Protein AF-A0A914ZFM8-F1 (afdb_monomer)

Sequence (517 aa):
MEPSPMSTLCELSRESGKAWLEAVKGHCVDVELREDLNEWDIFIRVATVVCSKCESVWRSFKPRIFSKFTPKRFREMPISSLIEMLTLFLTFAYSTDTREVCEKTSMLIMSIFESSGKDRQEVLLRAIHCEILMHAERGLDDASIIKSLISLTDKLNEADSSDIYAESYLFAAQKGLELSSLHRFLPRMSSADITRILEASTHFTTVSACLWKVAVERLLMSDASHSIVFLTTQLRYRCVDNPMLASQRMALITSVLLSEKAPWTNTAFEFLIEFFQSLDGEIRFPIESILPLWFALVLTHIENDGLTDVSQFICTGFRSFAQDKGFPSKEFSSDISSTDAAVRWIFESVSEIARRNEMWAREAMLRWLEPVACVLQKVLPKSTMEVCTQSCRIASYIFRFASRLIYRSAGECNFNQSLFVRLCKLYIQNTLIVRNFEATFLDESVPNYFCGLLMLPIASSSYLQRIAVDIIEKFSLDYSLKQKMKRLLGDHPRFIPILYAACKADSNAFKFLTAIA

Organism: Parascaris univalens (NCBI:txid6257)

Secondary structure (DSSP, 8-state):
-PPPPPPHHHHHTTT-HHHHHHHHHHHHH--S--TT--HHHHHHHHHHHHHHH-HHHHHHHHHHHHHT--HHHHHHS-HHHHHHHHHHHHHHHHHT-HHHHHHHHHHHHHHHSTTS-HHHHHHHHHHHHHHHHHHHHTT---HHHHHHHHHHHTTS-TTT-HHHHHHHHHHHHTTT---TTHHHHGGGS-HHHHHHHHHHHTT-SS--HHHHHHHHHHTTSS--HHHHHHHHHHHHHHHHH-HHHHHHHHHHHHHHHTSTT---SHHHHHHHHHHHHHS-TT----GGGTHHHHHHHHTTS---HHHHHHHHHHHHHHHHHHHHTT-------TTS--HHHHHHHHHHHHHHHHTT-HHHHHHHHHHHHHHHHHHHHHHGGGS-HHHHHHHHHHHHHIIIIIHHHH---TTTS-GGGSHHHHHIIIIIIIIITTS---HHHHHHHHHHHHHHHHTS-GGG-HHHHHHHHHHHHHHTTSHHHHHHHHHHHHT-GGGHHHHHHHSPTT-HHHHHHHTT-

Radius of gyration: 34.63 Å; Cα contacts (8 Å, |Δi|>4): 582; chains: 1; bounding box: 72×45×101 Å

Foldseek 3Di:
DDDDPQDPLLVQLLPFLVSLLVVLVCLQPDPDDDPPDDPLSVVLNVVLVVCLVDVVCVVVVVVVLLVVDALVCLQVDDPSVNSSSLSSLLSCLQRPNVPVSLVSLLVSLLSNLLVHDDSSVLSSLSSLSNSLVSCVVVVHDCVVSLVSLLVSLVSDDLPPCLVSNLSSQLSCLLVLHGRPCNLSNVVPHDPVSLLSNLVSNLPRLDDDPSNLVVLLLCLQPPPNLSSLSSLLSNLQSCLVVPLVVSLVSLLSSLCSCLDPSHPDDPSLLSSLLSNVVNDDPVRQHQLLSVLLSLLLHQLQDFDDPSNLSSLVVSLVNVQVVCVVVVHDADDDPCVPRTSLSSLLRSLQSLLRVCVVPVPVSLVSCCVRCVSSLVSCVVRVVVDDPSSLLSNLQSVLSCLQRVLVSQDDDVVGDVRCSGSNNSSCCRRQVVRVQPDDDDPVSCLRRLLSNLNSLLVDPLLPDLVSLVSNLSSCLRPCVPPSVVVSNLVSCVVVVVCLVVSCVSDDPPGSSVVSSVVND

Structure (mmCIF, N/CA/C/O backbone):
data_AF-A0A914ZFM8-F1
#
_entry.id   AF-A0A914ZFM8-F1
#
loop_
_atom_site.group_PDB
_atom_site.id
_atom_site.type_symbol
_atom_site.label_atom_id
_atom_site.label_alt_id
_atom_site.label_comp_id
_atom_site.label_asym_id
_atom_site.label_entity_id
_atom_site.label_seq_id
_atom_site.pdbx_PDB_ins_code
_atom_site.Cartn_x
_atom_site.Cartn_y
_atom_site.Cartn_z
_atom_site.occupancy
_atom_site.B_iso_or_equiv
_atom_site.auth_seq_id
_atom_site.auth_comp_id
_atom_site.auth_asym_id
_atom_site.auth_atom_id
_atom_site.pdbx_PDB_model_num
ATOM 1 N N . MET A 1 1 ? -10.324 23.895 54.116 1.00 32.75 1 MET A N 1
ATOM 2 C CA . MET A 1 1 ? -10.674 22.573 53.566 1.00 32.75 1 MET A CA 1
ATOM 3 C C . MET A 1 1 ? -9.635 22.266 52.516 1.00 32.75 1 MET A C 1
ATOM 5 O O . MET A 1 1 ? -9.701 22.822 51.428 1.00 32.75 1 MET A O 1
ATOM 9 N N . GLU A 1 2 ? -8.614 21.513 52.903 1.00 21.80 2 GLU A N 1
ATOM 10 C CA . GLU A 1 2 ? -7.645 20.969 51.954 1.00 21.80 2 GLU A CA 1
ATOM 11 C C . GLU A 1 2 ? -8.342 19.899 51.100 1.00 21.80 2 GLU A C 1
ATOM 13 O O . GLU A 1 2 ? -9.239 19.214 51.605 1.00 21.80 2 GLU A O 1
ATOM 18 N N . PRO A 1 3 ? -8.005 19.776 49.808 1.00 27.55 3 PRO A N 1
ATOM 19 C CA . PRO A 1 3 ? -8.541 18.711 48.978 1.00 27.55 3 PRO A CA 1
ATOM 20 C C . PRO A 1 3 ? -8.040 17.367 49.516 1.00 27.55 3 PRO A C 1
ATOM 22 O O . PRO A 1 3 ? -6.838 17.153 49.643 1.00 27.55 3 PRO A O 1
ATOM 25 N N . SER A 1 4 ? -8.977 16.473 49.844 1.00 35.25 4 SER A N 1
ATOM 26 C CA . SER A 1 4 ? -8.685 15.063 50.111 1.00 35.25 4 SER A CA 1
ATOM 27 C C . SER A 1 4 ? -7.824 14.504 48.972 1.00 35.25 4 SER A C 1
ATOM 29 O O . SER A 1 4 ? -8.164 14.765 47.811 1.00 35.25 4 SER A O 1
ATOM 31 N N . PRO A 1 5 ? -6.752 13.738 49.256 1.00 38.66 5 PRO A N 1
ATOM 32 C CA . PRO A 1 5 ? -6.030 13.032 48.207 1.00 38.66 5 PRO A CA 1
ATOM 33 C C . PRO A 1 5 ? -7.032 12.183 47.420 1.00 38.66 5 PRO A C 1
ATOM 35 O O . PRO A 1 5 ? -7.970 11.617 47.994 1.00 38.66 5 PRO A O 1
ATOM 38 N N . MET A 1 6 ? -6.893 12.173 46.094 1.00 48.00 6 MET A N 1
ATOM 39 C CA . MET A 1 6 ? -7.718 11.318 45.251 1.00 48.00 6 MET A CA 1
ATOM 40 C C . MET A 1 6 ? -7.515 9.863 45.679 1.00 48.00 6 MET A C 1
ATOM 42 O O . MET A 1 6 ? -6.384 9.425 45.865 1.00 48.00 6 MET A O 1
ATOM 46 N N . SER A 1 7 ? -8.607 9.120 45.867 1.00 59.47 7 SER A N 1
ATOM 47 C CA . SER A 1 7 ? -8.515 7.694 46.174 1.00 59.47 7 SER A CA 1
ATOM 48 C C . SER A 1 7 ? -7.917 6.945 44.979 1.00 59.47 7 SER A C 1
ATOM 50 O O . SER A 1 7 ? -8.234 7.253 43.829 1.00 59.47 7 SER A O 1
ATOM 52 N N . THR A 1 8 ? -7.093 5.928 45.236 1.00 62.62 8 THR A N 1
ATOM 53 C CA . THR A 1 8 ? -6.471 5.070 44.208 1.00 62.62 8 THR A CA 1
ATOM 54 C C . THR A 1 8 ? -7.510 4.466 43.252 1.00 62.62 8 THR A C 1
ATOM 56 O O . THR A 1 8 ? -7.271 4.333 42.055 1.00 62.62 8 THR A O 1
ATOM 59 N N . LEU A 1 9 ? -8.722 4.186 43.749 1.00 59.97 9 LEU A N 1
ATOM 60 C CA . LEU A 1 9 ? -9.871 3.756 42.946 1.00 59.97 9 LEU A CA 1
ATOM 61 C C . LEU A 1 9 ? -10.280 4.795 41.885 1.00 59.97 9 LEU A C 1
ATOM 63 O O . LEU A 1 9 ? -10.617 4.447 40.753 1.00 59.97 9 LEU A O 1
ATOM 67 N N . CYS A 1 10 ? -10.252 6.078 42.242 1.00 60.84 10 CYS A N 1
ATOM 68 C CA . CYS A 1 10 ? -10.604 7.191 41.366 1.00 60.84 10 CYS A CA 1
ATOM 69 C C . CYS A 1 10 ? -9.530 7.435 40.288 1.00 60.84 10 CYS A C 1
ATOM 71 O O . CYS A 1 10 ? -9.850 7.929 39.210 1.00 60.84 10 CYS A O 1
ATOM 73 N N . GLU A 1 11 ? -8.280 7.037 40.536 1.00 65.12 11 GLU A N 1
ATOM 74 C CA . GLU A 1 11 ? -7.205 7.038 39.535 1.00 65.12 11 GLU A CA 1
ATOM 75 C C . GLU A 1 11 ? -7.332 5.849 38.569 1.00 65.12 11 GLU A C 1
ATOM 77 O O . GLU A 1 11 ? -7.394 6.051 37.358 1.00 65.12 11 GLU A O 1
ATOM 82 N N . LEU A 1 12 ? -7.492 4.625 39.088 1.00 60.56 12 LEU A N 1
ATOM 83 C CA . LEU A 1 12 ? -7.590 3.397 38.281 1.00 60.56 12 LEU A CA 1
ATOM 84 C C . LEU A 1 12 ? -8.829 3.372 37.371 1.00 60.56 12 LEU A C 1
ATOM 86 O O . LEU A 1 12 ? -8.755 3.010 36.197 1.00 60.56 12 LEU A O 1
ATOM 90 N N . SER A 1 13 ? -9.983 3.805 37.884 1.00 59.22 13 SER A N 1
ATOM 91 C CA . SER A 1 13 ? -11.228 3.922 37.101 1.00 59.22 13 SER A CA 1
ATOM 92 C C . SER A 1 13 ? -11.153 4.982 35.995 1.00 59.22 13 SER A C 1
ATOM 94 O O . SER A 1 13 ? -11.884 4.912 35.003 1.00 59.22 13 SER A O 1
ATOM 96 N N . ARG A 1 14 ? -10.250 5.959 36.145 1.00 71.62 14 ARG A N 1
ATOM 97 C CA . ARG A 1 14 ? -9.941 6.980 35.140 1.00 71.62 14 ARG A CA 1
ATOM 98 C C . ARG A 1 14 ? -8.796 6.584 34.206 1.00 71.62 14 ARG A C 1
ATOM 100 O O . ARG A 1 14 ? -8.454 7.374 33.327 1.00 71.62 14 ARG A O 1
ATOM 107 N N . GLU A 1 15 ? -8.222 5.397 34.351 1.00 78.31 15 GLU A N 1
ATOM 108 C CA . GLU A 1 15 ? -7.156 4.921 33.472 1.00 78.31 15 GLU A CA 1
ATOM 109 C C . GLU A 1 15 ? -7.733 4.141 32.283 1.00 78.31 15 GLU A C 1
ATOM 111 O O . GLU A 1 15 ? -7.519 4.515 31.131 1.00 78.31 15 GLU A O 1
ATOM 116 N N . SER A 1 16 ? -8.520 3.092 32.545 1.00 87.31 16 SER A N 1
ATOM 117 C CA . SER A 1 16 ? -9.190 2.291 31.508 1.00 87.31 16 SER A CA 1
ATOM 118 C C . SER A 1 16 ? -10.312 1.427 32.087 1.00 87.31 16 SER A C 1
ATOM 120 O O . SER A 1 16 ? -10.332 1.135 33.285 1.00 87.31 16 SER A O 1
ATOM 122 N N . GLY A 1 17 ? -11.212 0.930 31.229 1.00 88.44 17 GLY A N 1
ATOM 123 C CA . GLY A 1 17 ? -12.212 -0.066 31.648 1.00 88.44 17 GLY A CA 1
ATOM 124 C C . GLY A 1 17 ? -11.595 -1.340 32.250 1.00 88.44 17 GLY A C 1
ATOM 125 O O . GLY A 1 17 ? -12.149 -1.922 33.182 1.00 88.44 17 GLY A O 1
ATOM 126 N N . LYS A 1 18 ? -10.408 -1.742 31.772 1.00 89.81 18 LYS A N 1
ATOM 127 C CA . LYS A 1 18 ? -9.670 -2.909 32.278 1.00 89.81 18 LYS A CA 1
ATOM 128 C C . LYS A 1 18 ? -9.107 -2.679 33.681 1.00 89.81 18 LYS A C 1
ATOM 130 O O . LYS A 1 18 ? -9.270 -3.538 34.540 1.00 89.81 18 LYS A O 1
ATOM 135 N N . ALA A 1 19 ? -8.479 -1.528 33.923 1.00 89.56 19 ALA A N 1
ATOM 136 C CA . ALA A 1 19 ? -7.979 -1.168 35.251 1.00 89.56 19 ALA A CA 1
ATOM 137 C C . ALA A 1 19 ? -9.124 -1.102 36.276 1.00 89.56 19 ALA A C 1
ATOM 139 O O . ALA A 1 19 ? -8.988 -1.581 37.403 1.00 89.56 19 ALA A O 1
ATOM 140 N N . TRP A 1 20 ? -10.291 -0.599 35.857 1.00 93.12 20 TRP A N 1
ATOM 141 C CA . TRP A 1 20 ? -11.480 -0.593 36.703 1.00 93.12 20 TRP A CA 1
ATOM 142 C C . TRP A 1 20 ? -11.978 -2.009 37.023 1.00 93.12 20 TRP A C 1
ATOM 144 O O . TRP A 1 20 ? -12.317 -2.288 38.173 1.00 93.12 20 TRP A O 1
ATOM 154 N N . LEU A 1 21 ? -11.981 -2.928 36.053 1.00 92.50 21 LEU A N 1
ATOM 155 C CA . LEU A 1 21 ? -12.353 -4.321 36.311 1.00 92.50 21 LEU A CA 1
ATOM 156 C C . LEU A 1 21 ? -11.428 -4.983 37.343 1.00 92.50 21 LEU A C 1
ATOM 158 O O . LEU A 1 21 ? -11.913 -5.661 38.247 1.00 92.50 21 LEU A O 1
ATOM 162 N N . GLU A 1 22 ? -10.116 -4.763 37.261 1.00 89.88 22 GLU A N 1
ATOM 163 C CA . GLU A 1 22 ? -9.174 -5.298 38.253 1.00 89.88 22 GLU A CA 1
ATOM 164 C C . GLU A 1 22 ? -9.425 -4.728 39.657 1.00 89.88 22 GLU A C 1
ATOM 166 O O . GLU A 1 22 ? -9.416 -5.476 40.637 1.00 89.88 22 GLU A O 1
ATOM 171 N N . ALA A 1 23 ? -9.760 -3.438 39.767 1.00 87.50 23 ALA A N 1
ATOM 172 C CA . ALA A 1 23 ? -10.180 -2.853 41.040 1.00 87.50 23 ALA A CA 1
ATOM 173 C C . ALA A 1 23 ? -11.461 -3.521 41.580 1.00 87.50 23 ALA A C 1
ATOM 175 O O . ALA A 1 23 ? -11.517 -3.917 42.746 1.00 87.50 23 ALA A O 1
ATOM 176 N N . VAL A 1 24 ? -12.468 -3.733 40.721 1.00 90.69 24 VAL A N 1
ATOM 177 C CA . VAL A 1 24 ? -13.718 -4.433 41.074 1.00 90.69 24 VAL A CA 1
ATOM 178 C C . VAL A 1 24 ? -13.445 -5.857 41.572 1.00 90.69 24 VAL A C 1
ATOM 180 O O . VAL A 1 24 ? -14.007 -6.276 42.588 1.00 90.69 24 VAL A O 1
ATOM 183 N N . LYS A 1 25 ? -12.547 -6.596 40.909 1.00 89.25 25 LYS A N 1
ATOM 184 C CA . LYS A 1 25 ? -12.112 -7.927 41.357 1.00 89.25 25 LYS A CA 1
ATOM 185 C C . LYS A 1 25 ? -11.440 -7.871 42.723 1.00 89.25 25 LYS A C 1
ATOM 187 O O . LYS A 1 25 ? -11.757 -8.697 43.579 1.00 89.25 25 LYS A O 1
ATOM 192 N N . GLY A 1 26 ? -10.582 -6.879 42.957 1.00 84.19 26 GLY A N 1
ATOM 193 C CA . GLY A 1 26 ? -9.939 -6.651 44.252 1.00 84.19 26 GLY A CA 1
ATOM 194 C C . GLY A 1 26 ? -10.944 -6.515 45.401 1.00 84.19 26 GLY A C 1
ATOM 195 O O . GLY A 1 26 ? -10.732 -7.078 46.472 1.00 84.19 26 GLY A O 1
ATOM 196 N N . HIS A 1 27 ? -12.089 -5.862 45.177 1.00 84.62 27 HIS A N 1
ATOM 197 C CA . HIS A 1 27 ? -13.159 -5.777 46.184 1.00 84.62 27 HIS A CA 1
ATOM 198 C C . HIS A 1 27 ? -13.929 -7.091 46.402 1.00 84.62 27 HIS A C 1
ATOM 200 O O . HIS A 1 27 ? -14.583 -7.244 47.434 1.00 84.62 27 HIS A O 1
ATOM 206 N N . CYS A 1 28 ? -13.874 -8.031 45.456 1.00 83.31 28 CYS A N 1
ATOM 207 C CA . CYS A 1 28 ? -14.589 -9.307 45.535 1.00 83.31 28 CYS A CA 1
ATOM 208 C C . CYS A 1 28 ? -13.737 -10.459 46.091 1.00 83.31 28 CYS A C 1
ATOM 210 O O . CYS A 1 28 ? -14.304 -11.401 46.643 1.00 83.31 28 CYS A O 1
ATOM 212 N N . VAL A 1 29 ? -12.411 -10.421 45.904 1.00 72.06 29 VAL A N 1
ATOM 213 C CA . VAL A 1 29 ? -11.511 -11.569 46.137 1.00 72.06 29 VAL A CA 1
ATOM 214 C C . VAL A 1 29 ? -10.607 -11.396 47.367 1.00 72.06 29 VAL A C 1
ATOM 216 O O . VAL A 1 29 ? -10.358 -12.382 48.059 1.00 72.06 29 VAL A O 1
ATOM 219 N N . ASP A 1 30 ? -10.149 -10.178 47.688 1.00 62.31 30 ASP A N 1
ATOM 220 C CA . ASP A 1 30 ? -9.241 -9.957 48.827 1.00 62.31 30 ASP A CA 1
ATOM 221 C C . ASP A 1 30 ? -9.989 -10.074 50.169 1.00 62.31 30 ASP A C 1
ATOM 223 O O . ASP A 1 30 ? -10.799 -9.218 50.540 1.00 62.31 30 ASP A O 1
ATOM 227 N N . VAL A 1 31 ? -9.683 -11.136 50.923 1.00 55.03 31 VAL A N 1
ATOM 228 C CA . VAL A 1 31 ? -10.237 -11.391 52.268 1.00 55.03 31 VAL A CA 1
ATOM 229 C C . VAL A 1 31 ? -9.544 -10.536 53.337 1.00 55.03 31 VAL A C 1
ATOM 231 O O . VAL A 1 31 ? -10.142 -10.234 54.369 1.00 55.03 31 VAL A O 1
ATOM 234 N N . GLU A 1 32 ? -8.308 -10.102 53.088 1.00 59.16 32 GLU A N 1
ATOM 235 C CA . GLU A 1 32 ? -7.548 -9.269 54.018 1.00 59.16 32 GLU A CA 1
ATOM 236 C C . GLU A 1 32 ? -7.874 -7.781 53.808 1.00 59.16 32 GLU A C 1
ATOM 238 O O . GLU A 1 32 ? -7.783 -7.234 52.701 1.00 59.16 32 GLU A O 1
ATOM 243 N N . LEU A 1 33 ? -8.308 -7.129 54.891 1.00 61.25 33 LEU A N 1
ATOM 244 C CA . LEU A 1 33 ? -8.461 -5.679 54.960 1.00 61.25 33 LEU A CA 1
ATOM 245 C C . LEU A 1 33 ? -7.060 -5.077 55.029 1.00 61.25 33 LEU A C 1
ATOM 247 O O . LEU A 1 33 ? -6.389 -5.190 56.052 1.00 61.25 33 LEU A O 1
ATOM 251 N N . ARG A 1 34 ? -6.615 -4.463 53.933 1.00 62.75 34 ARG A N 1
ATOM 252 C CA . ARG A 1 34 ? -5.385 -3.672 53.940 1.00 62.75 34 ARG A CA 1
ATOM 253 C C . ARG A 1 34 ? -5.618 -2.400 54.762 1.00 62.75 34 ARG A C 1
ATOM 255 O O . ARG A 1 34 ? -6.717 -1.845 54.741 1.00 62.75 34 ARG A O 1
ATOM 262 N N . GLU A 1 35 ? -4.604 -1.959 55.504 1.00 59.25 35 GLU A N 1
ATOM 263 C CA . GLU A 1 35 ? -4.702 -0.804 56.416 1.00 59.25 35 GLU A CA 1
ATOM 264 C C . GLU A 1 35 ? -4.883 0.545 55.688 1.00 59.25 35 GLU A C 1
ATOM 266 O O . GLU A 1 35 ? -5.200 1.547 56.321 1.00 59.25 35 GLU A O 1
ATOM 271 N N . ASP A 1 36 ? -4.716 0.575 54.365 1.00 67.56 36 ASP A N 1
ATOM 272 C CA . ASP A 1 36 ? -4.808 1.754 53.498 1.00 67.56 36 ASP A CA 1
ATOM 273 C C . ASP A 1 36 ? -6.189 1.955 52.838 1.00 67.56 36 ASP A C 1
ATOM 275 O O . ASP A 1 36 ? -6.374 2.908 52.079 1.00 67.56 36 ASP A O 1
ATOM 279 N N . LEU A 1 37 ? -7.175 1.094 53.119 1.00 69.31 37 LEU A N 1
ATOM 280 C CA . LEU A 1 37 ? -8.514 1.186 52.523 1.00 69.31 37 LEU A CA 1
ATOM 281 C C . LEU A 1 37 ? -9.334 2.340 53.118 1.00 69.31 37 LEU A C 1
ATOM 283 O O . LEU A 1 37 ? -9.439 2.489 54.336 1.00 69.31 37 LEU A O 1
ATOM 287 N N . ASN A 1 38 ? -9.990 3.125 52.257 1.00 79.88 38 ASN A N 1
ATOM 288 C CA . ASN A 1 38 ? -10.899 4.179 52.710 1.00 79.88 38 ASN A CA 1
ATOM 289 C C . ASN A 1 38 ? -12.263 3.607 53.160 1.00 79.88 38 ASN A C 1
ATOM 291 O O . ASN A 1 38 ? -12.617 2.459 52.877 1.00 79.88 38 ASN A O 1
ATOM 295 N N . GLU A 1 39 ? -13.061 4.426 53.852 1.00 85.12 39 GLU A N 1
ATOM 296 C CA . GLU A 1 39 ? -14.378 4.026 54.378 1.00 85.12 39 GLU A CA 1
ATOM 297 C C . GLU A 1 39 ? -15.326 3.495 53.289 1.00 85.12 39 GLU A C 1
ATOM 299 O O . GLU A 1 39 ? -16.120 2.583 53.539 1.00 85.12 39 GLU A O 1
ATOM 304 N N . TRP A 1 40 ? -15.233 4.035 52.072 1.00 85.38 40 TRP A N 1
ATOM 305 C CA . TRP A 1 40 ? -16.066 3.619 50.950 1.00 85.38 40 TRP A CA 1
ATOM 306 C C . TRP A 1 40 ? -15.660 2.250 50.395 1.00 85.38 40 TRP A C 1
ATOM 308 O O . TRP A 1 40 ? -16.521 1.416 50.118 1.00 85.38 40 TRP A O 1
ATOM 318 N N . ASP A 1 41 ? -14.363 1.969 50.309 1.00 82.62 41 ASP A N 1
ATOM 319 C CA . ASP A 1 41 ? -13.838 0.672 49.883 1.00 82.62 41 ASP A CA 1
ATOM 320 C C . ASP A 1 41 ? -14.234 -0.433 50.869 1.00 82.62 41 ASP A C 1
ATOM 322 O O . ASP A 1 41 ? -14.633 -1.531 50.461 1.00 82.62 41 ASP A O 1
ATOM 326 N N . ILE A 1 42 ? -14.184 -0.125 52.171 1.00 85.44 42 ILE A N 1
ATOM 327 C CA . ILE A 1 42 ? -14.673 -1.009 53.236 1.00 85.44 42 ILE A CA 1
ATOM 328 C C . ILE A 1 42 ? -16.177 -1.246 53.058 1.00 85.44 42 ILE A C 1
ATOM 330 O O . ILE A 1 42 ? -16.631 -2.393 53.107 1.00 85.44 42 ILE A O 1
ATOM 334 N N . PHE A 1 43 ? -16.954 -0.189 52.803 1.00 88.75 43 PHE A N 1
ATOM 335 C CA . PHE A 1 43 ? -18.390 -0.305 52.562 1.00 88.75 43 PHE A CA 1
ATOM 336 C C . PHE A 1 43 ? -18.711 -1.186 51.346 1.00 88.75 43 PHE A C 1
ATOM 338 O O . PHE A 1 43 ? -19.531 -2.100 51.475 1.00 88.75 43 PHE A O 1
ATOM 345 N N . ILE A 1 44 ? -18.054 -0.973 50.197 1.00 88.56 44 ILE A N 1
ATOM 346 C CA . ILE A 1 44 ? -18.240 -1.800 48.994 1.00 88.56 44 ILE A CA 1
ATOM 347 C C . ILE A 1 44 ? -17.955 -3.266 49.322 1.00 88.56 44 ILE A C 1
ATOM 349 O O . ILE A 1 44 ? -18.781 -4.125 49.005 1.00 88.56 44 ILE A O 1
ATOM 353 N N . ARG A 1 45 ? -16.832 -3.566 49.991 1.00 86.56 45 ARG A N 1
ATOM 354 C CA . ARG A 1 45 ? -16.459 -4.942 50.361 1.00 86.56 45 ARG A CA 1
ATOM 355 C C . ARG A 1 45 ? -17.513 -5.593 51.254 1.00 86.56 45 ARG A C 1
ATOM 357 O O . ARG A 1 45 ? -17.993 -6.681 50.940 1.00 86.56 45 ARG A O 1
ATOM 364 N N . VAL A 1 46 ? -17.930 -4.922 52.330 1.00 87.38 46 VAL A N 1
ATOM 365 C CA . VAL A 1 46 ? -18.957 -5.448 53.246 1.00 87.38 46 VAL A CA 1
ATOM 366 C C . VAL A 1 46 ? -20.273 -5.683 52.507 1.00 87.38 46 VAL A C 1
ATOM 368 O O . VAL A 1 46 ? -20.842 -6.772 52.597 1.00 87.38 46 VAL A O 1
ATOM 371 N N . ALA A 1 47 ? -20.747 -4.701 51.737 1.00 88.19 47 ALA A N 1
ATOM 372 C CA . ALA A 1 47 ? -22.003 -4.813 51.003 1.00 88.19 47 ALA A CA 1
ATOM 373 C C . ALA A 1 47 ? -21.972 -5.977 49.997 1.00 88.19 47 ALA A C 1
ATOM 375 O O . ALA A 1 47 ? -22.926 -6.754 49.916 1.00 88.19 47 ALA A O 1
ATOM 376 N N . THR A 1 48 ? -20.852 -6.137 49.294 1.00 87.94 48 THR A N 1
ATOM 377 C CA . THR A 1 48 ? -20.590 -7.206 48.320 1.00 87.94 48 THR A CA 1
ATOM 378 C C . THR A 1 48 ? -20.581 -8.584 48.973 1.00 87.94 48 THR A C 1
ATOM 380 O O . THR A 1 48 ? -21.276 -9.492 48.515 1.00 87.94 48 THR A O 1
ATOM 383 N N . VAL A 1 49 ? -19.858 -8.756 50.084 1.00 86.56 49 VAL A N 1
ATOM 384 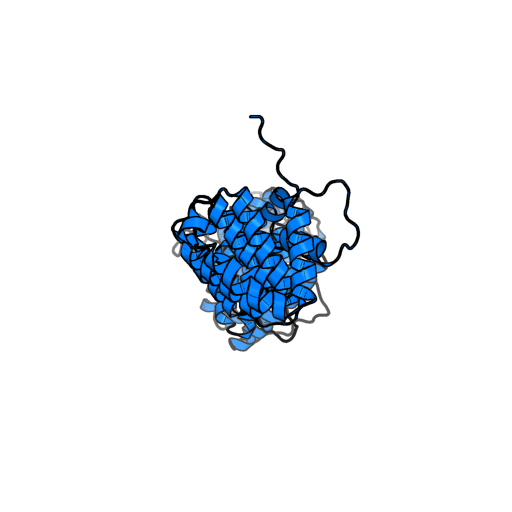C CA . VAL A 1 49 ? -19.786 -10.036 50.811 1.00 86.56 49 VAL A CA 1
ATOM 385 C C . VAL A 1 49 ? -21.155 -10.434 51.364 1.00 86.56 49 VAL A C 1
ATOM 387 O O . VAL A 1 49 ? -21.543 -11.599 51.287 1.00 86.56 49 VAL A O 1
ATOM 390 N N . VAL A 1 50 ? -21.906 -9.476 51.911 1.00 86.50 50 VAL A N 1
ATOM 391 C CA . VAL A 1 50 ? -23.229 -9.739 52.491 1.00 86.50 50 VAL A CA 1
ATOM 392 C C . VAL A 1 50 ? -24.248 -10.097 51.405 1.00 86.50 50 VAL A C 1
ATOM 394 O O . VAL A 1 50 ? -24.998 -11.061 51.567 1.00 86.50 50 VAL A O 1
ATOM 397 N N . CYS A 1 51 ? -24.275 -9.353 50.294 1.00 87.94 51 CYS A N 1
ATOM 398 C CA . CYS A 1 51 ? -25.240 -9.585 49.217 1.00 87.94 51 CYS A CA 1
ATOM 399 C C . CYS A 1 51 ? -24.934 -10.852 48.408 1.00 87.94 51 CYS A C 1
ATOM 401 O O . CYS A 1 51 ? -25.867 -11.568 48.053 1.00 87.94 51 CYS A O 1
ATOM 403 N N . SER A 1 52 ? -23.657 -11.169 48.173 1.00 86.06 52 SER A N 1
ATOM 404 C CA . SER A 1 52 ? -23.265 -12.370 47.417 1.00 86.06 52 SER A CA 1
ATOM 405 C C . SER A 1 52 ? -23.529 -13.673 48.182 1.00 86.06 52 SER A C 1
ATOM 407 O O . SER A 1 52 ? -23.860 -14.687 47.574 1.00 86.06 52 SER A O 1
ATOM 409 N N . LYS A 1 53 ? -23.450 -13.661 49.522 1.00 86.00 53 LYS A N 1
ATOM 410 C CA . LYS A 1 53 ? -23.716 -14.845 50.362 1.00 86.00 53 LYS A CA 1
ATOM 411 C C . LYS A 1 53 ? -25.196 -15.087 50.659 1.00 86.00 53 LYS A C 1
ATOM 413 O O . LYS A 1 53 ? -25.546 -16.185 51.089 1.00 86.00 53 LYS A O 1
ATOM 418 N N . CYS A 1 54 ? -26.063 -14.085 50.499 1.00 86.62 54 CYS A N 1
ATOM 419 C CA . CYS A 1 54 ? -27.459 -14.181 50.916 1.00 86.62 54 CYS A CA 1
ATOM 420 C C . CYS A 1 54 ? -28.422 -13.563 49.895 1.00 86.62 54 CYS A C 1
ATOM 422 O O . CYS A 1 54 ? -28.666 -12.354 49.879 1.00 86.62 54 CYS A O 1
ATOM 424 N N . GLU A 1 55 ? -29.049 -14.418 49.085 1.00 86.50 55 GLU A N 1
ATOM 425 C CA . GLU A 1 55 ? -29.959 -13.989 48.019 1.00 86.50 55 GLU A CA 1
ATOM 426 C C . GLU A 1 55 ? -31.168 -13.189 48.543 1.00 86.50 55 GLU A C 1
ATOM 428 O O . GLU A 1 55 ? -31.604 -12.227 47.911 1.00 86.50 55 GLU A O 1
ATOM 433 N N . SER A 1 56 ? -31.707 -13.529 49.722 1.00 89.00 56 SER A N 1
ATOM 434 C CA . SER A 1 56 ? -32.811 -12.768 50.327 1.00 89.00 56 SER A CA 1
ATOM 435 C C . SER A 1 56 ? -32.402 -11.333 50.672 1.00 89.00 56 SER A C 1
ATOM 437 O O . SER A 1 56 ? -33.200 -10.406 50.494 1.00 89.00 56 SER A O 1
ATOM 439 N N . VAL A 1 57 ? -31.154 -11.136 51.114 1.00 89.38 57 VAL A N 1
ATOM 440 C CA . VAL A 1 57 ? -30.599 -9.806 51.375 1.00 89.38 57 VAL A CA 1
ATOM 441 C C . VAL A 1 57 ? -30.464 -9.047 50.066 1.00 89.38 57 VAL A C 1
ATOM 443 O O . VAL A 1 57 ? -30.968 -7.929 49.983 1.00 89.38 57 VAL A O 1
ATOM 446 N N . TRP A 1 58 ? -29.903 -9.664 49.021 1.00 90.75 58 TRP A N 1
ATOM 447 C CA . TRP A 1 58 ? -29.823 -9.045 47.696 1.00 90.75 58 TRP A CA 1
ATOM 448 C C . TRP A 1 58 ? -31.200 -8.633 47.159 1.00 90.75 58 TRP A C 1
ATOM 450 O O . TRP A 1 58 ? -31.397 -7.475 46.789 1.00 90.75 58 TRP A O 1
ATOM 460 N N . ARG A 1 59 ? -32.197 -9.529 47.190 1.00 88.19 59 ARG A N 1
ATOM 461 C CA . ARG A 1 59 ? -33.568 -9.239 46.728 1.00 88.19 59 ARG A CA 1
ATOM 462 C C . ARG A 1 59 ? -34.207 -8.058 47.467 1.00 88.19 59 ARG A C 1
ATOM 464 O O . ARG A 1 59 ? -34.929 -7.281 46.847 1.00 88.19 59 ARG A O 1
ATOM 471 N N . SER A 1 60 ? -33.930 -7.898 48.763 1.00 88.94 60 SER A N 1
ATOM 472 C CA . SER A 1 60 ? -34.424 -6.775 49.577 1.00 88.94 60 SER A CA 1
ATOM 473 C C . SER A 1 60 ? -33.635 -5.479 49.343 1.00 88.94 60 SER A C 1
ATOM 475 O O . SER A 1 60 ? -34.208 -4.387 49.278 1.00 88.94 60 SER A O 1
ATOM 477 N N . PHE A 1 61 ? -32.315 -5.590 49.193 1.00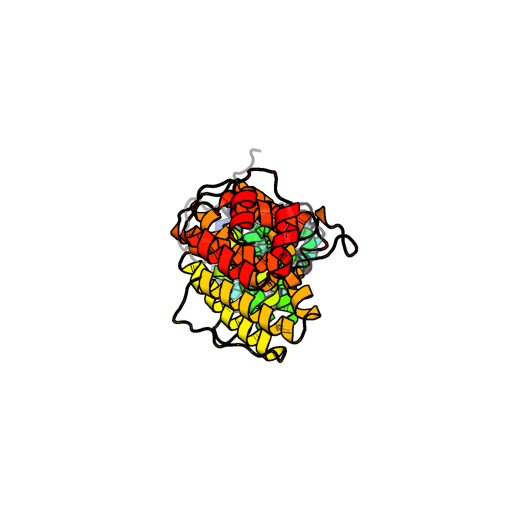 87.06 61 PHE A N 1
ATOM 478 C CA . PHE A 1 61 ? -31.393 -4.464 49.073 1.00 87.06 61 PHE A CA 1
ATOM 479 C C . PHE A 1 61 ? -31.417 -3.828 47.676 1.00 87.06 61 PHE A C 1
ATOM 481 O O . PHE A 1 61 ? -31.481 -2.604 47.554 1.00 87.06 61 PHE A O 1
ATOM 488 N N . LYS A 1 62 ? -31.470 -4.646 46.619 1.00 88.31 62 LYS A N 1
ATOM 489 C CA . LYS A 1 62 ? -31.476 -4.242 45.205 1.00 88.31 62 LYS A CA 1
ATOM 490 C C . LYS A 1 62 ? -32.482 -3.127 44.864 1.00 88.31 62 LYS A C 1
ATOM 492 O O . LYS A 1 62 ? -32.059 -2.082 44.372 1.00 88.31 62 LYS A O 1
ATOM 497 N N . PRO A 1 63 ? -33.804 -3.260 45.103 1.00 86.44 63 PRO A N 1
ATOM 498 C CA . PRO A 1 63 ? -34.747 -2.191 44.763 1.00 86.44 63 PRO A CA 1
ATOM 499 C C . PRO A 1 63 ? -34.488 -0.914 45.572 1.00 86.44 63 PRO A C 1
ATOM 501 O O . PRO A 1 63 ? -34.662 0.191 45.058 1.00 86.44 63 PRO A O 1
ATOM 504 N N . ARG A 1 64 ? -34.019 -1.044 46.820 1.00 88.81 64 ARG A N 1
ATOM 505 C CA . ARG A 1 64 ? -33.719 0.102 47.684 1.00 88.81 64 ARG A CA 1
ATOM 506 C C . ARG A 1 64 ? -32.526 0.881 47.162 1.00 88.81 64 ARG A C 1
ATOM 508 O O . ARG A 1 64 ? -32.634 2.098 47.083 1.00 88.81 64 ARG A O 1
ATOM 515 N N . ILE A 1 65 ? -31.445 0.209 46.768 1.00 85.81 65 ILE A N 1
ATOM 516 C CA . ILE A 1 65 ? -30.262 0.911 46.282 1.00 85.81 65 ILE A CA 1
ATOM 517 C C . ILE A 1 65 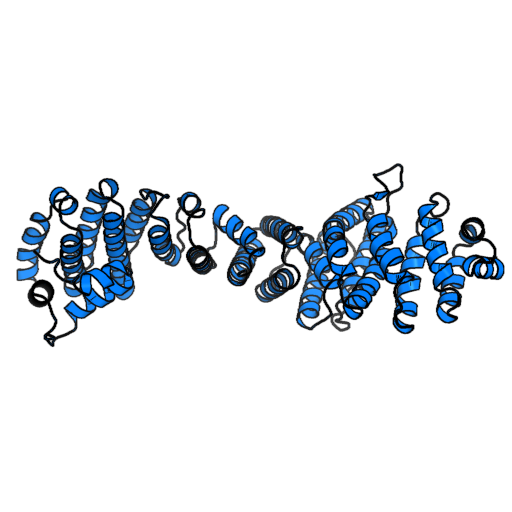? -30.554 1.614 44.954 1.00 85.81 65 ILE A C 1
ATOM 519 O O . ILE A 1 65 ? -30.453 2.835 44.897 1.00 85.81 65 ILE A O 1
ATOM 523 N N . PHE A 1 66 ? -31.071 0.912 43.941 1.00 84.12 66 PHE A N 1
ATOM 524 C CA . PHE A 1 66 ? -31.349 1.523 42.635 1.00 84.12 66 PHE A CA 1
ATOM 525 C C . PHE A 1 66 ? -32.385 2.657 42.705 1.00 84.12 66 PHE A C 1
ATOM 527 O O . PHE A 1 66 ? -32.214 3.683 42.053 1.00 84.12 66 PHE A O 1
ATOM 534 N N . SER A 1 67 ? -33.418 2.547 43.554 1.00 85.69 67 SER A N 1
ATOM 535 C CA . SER A 1 67 ? -34.418 3.622 43.717 1.00 85.69 67 SER A CA 1
ATOM 536 C C . SER A 1 67 ? -33.843 4.936 44.264 1.00 85.69 67 SER A C 1
ATOM 538 O O . SER A 1 67 ? -34.422 6.002 44.053 1.00 85.69 67 SER A O 1
ATOM 540 N N . LYS A 1 68 ? -32.701 4.891 44.966 1.00 86.12 68 LYS A N 1
ATOM 541 C CA . LYS A 1 68 ? -32.039 6.086 45.512 1.00 86.12 68 LYS A CA 1
ATOM 542 C C . LYS A 1 68 ? -31.196 6.817 44.474 1.00 86.12 68 LYS A C 1
ATOM 544 O O . LYS A 1 68 ? -30.826 7.966 44.723 1.00 86.12 68 LYS A O 1
ATOM 549 N N . PHE A 1 69 ? -30.939 6.204 43.325 1.00 84.19 69 PHE A N 1
ATOM 550 C CA . PHE A 1 69 ? -30.054 6.720 42.292 1.00 84.19 69 PHE A CA 1
ATOM 551 C C . PHE A 1 69 ? -30.830 6.999 41.007 1.00 84.19 69 PHE A C 1
ATOM 553 O O . PHE A 1 69 ? -30.764 6.270 40.024 1.00 84.19 69 PHE A O 1
ATOM 560 N N . THR A 1 70 ? -31.603 8.086 41.037 1.00 87.44 70 THR A N 1
ATOM 561 C CA . THR A 1 70 ? -32.331 8.572 39.861 1.00 87.44 70 THR A CA 1
ATOM 562 C C . THR A 1 70 ? -31.375 9.219 38.851 1.00 87.44 70 THR A C 1
ATOM 564 O O . THR A 1 70 ? -30.335 9.748 39.259 1.00 87.44 70 THR A O 1
ATOM 567 N N . PRO A 1 71 ? -31.745 9.292 37.555 1.00 88.38 71 PRO A N 1
ATOM 568 C CA . PRO A 1 71 ? -30.946 9.980 36.536 1.00 88.38 71 PRO A CA 1
ATOM 569 C C . PRO A 1 71 ? -30.562 11.411 36.934 1.00 88.38 71 PRO A C 1
ATOM 571 O O . PRO A 1 71 ? -29.433 11.847 36.724 1.00 88.38 71 PRO A O 1
ATOM 574 N N . LYS A 1 72 ? -31.479 12.132 37.596 1.00 89.12 72 LYS A N 1
ATOM 575 C CA . LYS A 1 72 ? -31.221 13.479 38.118 1.00 89.12 72 LYS A CA 1
ATOM 576 C C . LYS A 1 72 ? -30.056 13.493 39.114 1.00 89.12 72 LYS A C 1
ATOM 578 O O . LYS A 1 72 ? -29.127 14.275 38.949 1.00 89.12 72 LYS A O 1
ATOM 583 N N . ARG A 1 73 ? -30.069 12.595 40.106 1.00 88.06 73 ARG A N 1
ATOM 584 C CA . ARG A 1 73 ? -28.984 12.493 41.098 1.00 88.06 73 ARG A CA 1
ATOM 585 C C . ARG A 1 73 ? -27.661 12.109 40.449 1.00 88.06 73 ARG A C 1
ATOM 587 O O . ARG A 1 73 ? -26.637 12.692 40.772 1.00 88.06 73 ARG A O 1
ATOM 594 N N . PHE A 1 74 ? -27.697 11.168 39.512 1.00 87.69 74 PHE A N 1
ATOM 595 C CA . PHE A 1 74 ? -26.520 10.716 38.773 1.00 87.69 74 PHE A CA 1
ATOM 596 C C . PHE A 1 74 ? -25.882 11.824 37.921 1.00 87.69 74 PHE A C 1
ATOM 598 O O . PHE A 1 74 ? -24.664 11.853 37.762 1.00 87.69 74 PHE A O 1
ATOM 605 N N . ARG A 1 75 ? -26.685 12.769 37.420 1.00 87.69 75 ARG A N 1
ATOM 606 C CA . ARG A 1 75 ? -26.212 13.957 36.697 1.00 87.69 75 ARG A CA 1
ATOM 607 C C . ARG A 1 75 ? -25.574 15.001 37.619 1.00 87.69 75 ARG A C 1
ATOM 609 O O . ARG A 1 75 ? -24.574 15.606 37.248 1.00 87.69 75 ARG A O 1
ATOM 616 N N . GLU A 1 76 ? -26.151 15.211 38.800 1.00 88.75 76 GLU A N 1
ATOM 617 C CA . GLU A 1 76 ? -25.744 16.255 39.757 1.00 88.75 76 GLU A CA 1
ATOM 618 C C . GLU A 1 76 ? -24.569 15.832 40.663 1.00 88.75 76 GLU A C 1
ATOM 620 O O . GLU A 1 76 ? -23.866 16.680 41.206 1.00 88.75 76 GLU A O 1
ATOM 625 N N . MET A 1 77 ? -24.336 14.528 40.824 1.00 90.62 77 MET A N 1
ATOM 626 C CA . MET A 1 77 ? -23.314 13.970 41.718 1.00 90.62 77 MET A CA 1
ATOM 627 C C . MET A 1 77 ? -21.880 14.317 41.274 1.00 90.62 77 MET A C 1
ATOM 629 O O . MET A 1 77 ? -21.598 14.191 40.083 1.00 90.62 77 MET A O 1
ATOM 633 N N . PRO A 1 78 ? -20.943 14.680 42.174 1.00 92.31 78 PRO A N 1
ATOM 634 C CA . PRO A 1 78 ? -19.528 14.865 41.831 1.00 92.31 78 PRO A CA 1
ATOM 635 C C . PRO A 1 78 ? -18.914 13.635 41.148 1.00 92.31 78 PRO A C 1
ATOM 637 O O . PRO A 1 78 ? -19.352 12.512 41.384 1.00 92.31 78 PRO A O 1
ATOM 640 N N . ILE A 1 79 ? -17.886 13.825 40.314 1.00 90.81 79 ILE A N 1
ATOM 641 C CA . ILE A 1 79 ? -17.295 12.721 39.532 1.00 90.81 79 ILE A CA 1
ATOM 642 C C . ILE A 1 79 ? -16.705 11.630 40.438 1.00 90.81 79 ILE A C 1
ATOM 644 O O . ILE A 1 79 ? -16.886 10.453 40.146 1.00 90.81 79 ILE A O 1
ATOM 648 N N . SER A 1 80 ? -16.046 11.999 41.540 1.00 88.94 80 SER A N 1
ATOM 649 C CA . SER A 1 80 ? -15.517 11.035 42.518 1.00 88.94 80 SER A CA 1
ATOM 650 C C . SER A 1 80 ? -16.624 10.142 43.083 1.00 88.94 80 SER A C 1
ATOM 652 O O . SER A 1 80 ? -16.533 8.922 43.011 1.00 88.94 80 SER A O 1
ATOM 654 N N . SER A 1 81 ? -17.726 10.744 43.528 1.00 90.31 81 SER A N 1
ATOM 655 C CA . SER A 1 81 ? -18.882 10.005 44.039 1.00 90.31 81 SER A CA 1
ATOM 656 C C . SER A 1 81 ? -19.581 9.177 42.955 1.00 90.31 81 SER A C 1
ATOM 658 O O . SER A 1 81 ? -20.099 8.100 43.236 1.00 90.31 81 SER A O 1
ATOM 660 N N . LEU A 1 82 ? -19.587 9.640 41.699 1.00 92.00 82 LEU A N 1
ATOM 661 C CA . LEU A 1 82 ? -20.108 8.850 40.582 1.00 92.00 82 LEU A CA 1
ATOM 662 C C . LEU A 1 82 ? -19.278 7.576 40.376 1.00 92.00 82 LEU A C 1
ATOM 664 O O . LEU A 1 82 ? -19.856 6.506 40.208 1.00 92.00 82 LEU A O 1
ATOM 668 N N . ILE A 1 83 ? -17.947 7.686 40.405 1.00 91.50 83 ILE A N 1
ATOM 669 C CA . ILE A 1 83 ? -17.025 6.547 40.295 1.00 91.50 83 ILE A CA 1
ATOM 670 C C . ILE A 1 83 ? -17.263 5.559 41.436 1.00 91.50 83 ILE A C 1
ATOM 672 O O . ILE A 1 83 ? -17.416 4.364 41.200 1.00 91.50 83 ILE A O 1
ATOM 676 N N . GLU A 1 84 ? -17.335 6.054 42.665 1.00 90.19 84 GLU A N 1
ATOM 677 C CA . GLU A 1 84 ? -17.618 5.273 43.870 1.00 90.19 84 GLU A CA 1
ATOM 678 C C . GLU A 1 84 ? -18.932 4.486 43.751 1.00 90.19 84 GLU A C 1
ATOM 680 O O . GLU A 1 84 ? -18.984 3.285 44.037 1.00 90.19 84 GLU A O 1
ATOM 685 N N . MET A 1 85 ? -19.984 5.141 43.257 1.00 91.62 85 MET A N 1
ATOM 686 C CA . MET A 1 85 ? -21.292 4.525 43.056 1.00 91.62 85 MET A CA 1
ATOM 687 C C . MET A 1 85 ? -21.319 3.516 41.907 1.00 91.62 85 MET A C 1
ATOM 689 O O . MET A 1 85 ? -21.907 2.444 42.050 1.00 91.62 85 MET A O 1
ATOM 693 N N . LEU A 1 86 ? -20.687 3.834 40.776 1.00 93.88 86 LEU A N 1
ATOM 694 C CA . LEU A 1 86 ? -20.559 2.900 39.660 1.00 93.88 86 LEU A CA 1
ATOM 695 C C . LEU A 1 86 ? -19.723 1.686 40.065 1.00 93.88 86 LEU A C 1
ATOM 697 O O . LEU A 1 86 ? -20.110 0.569 39.752 1.00 93.88 86 LEU A O 1
ATOM 701 N N . THR A 1 87 ? -18.652 1.874 40.838 1.00 92.94 87 THR A N 1
ATOM 702 C CA . THR A 1 87 ? -17.839 0.771 41.371 1.00 92.94 87 THR A CA 1
ATOM 703 C C . THR A 1 87 ? -18.684 -0.154 42.234 1.00 92.94 87 THR A C 1
ATOM 705 O O . THR A 1 87 ? -18.617 -1.368 42.067 1.00 92.94 87 THR A O 1
ATOM 708 N N . LEU A 1 88 ? -19.535 0.388 43.107 1.00 92.44 88 LEU A N 1
ATOM 709 C CA . LEU A 1 88 ? -20.456 -0.423 43.901 1.00 92.44 88 LEU A CA 1
ATOM 710 C C . LEU A 1 88 ? -21.394 -1.262 43.014 1.00 92.44 88 LEU A C 1
ATOM 712 O O . LEU A 1 88 ? -21.563 -2.456 43.257 1.00 92.44 88 LEU A O 1
ATOM 716 N N . PHE A 1 89 ? -21.975 -0.669 41.965 1.00 94.25 89 PHE A N 1
ATOM 717 C CA . PHE A 1 89 ? -22.832 -1.399 41.023 1.00 94.25 89 PHE A CA 1
ATOM 718 C C . PHE A 1 89 ? -22.058 -2.466 40.248 1.00 94.25 89 PHE A C 1
ATOM 720 O O . PHE A 1 89 ? -22.483 -3.615 40.211 1.00 94.25 89 PHE A O 1
ATOM 727 N N . LEU A 1 90 ? -20.891 -2.127 39.709 1.00 94.62 90 LEU A N 1
ATOM 728 C CA . LEU A 1 90 ? -20.002 -3.053 39.009 1.00 94.62 90 LEU A CA 1
ATOM 729 C C . LEU A 1 90 ? -19.560 -4.212 39.924 1.00 94.62 90 LEU A C 1
ATOM 731 O O . LEU A 1 90 ? -19.515 -5.362 39.496 1.00 94.62 90 LEU A O 1
ATOM 735 N N . THR A 1 91 ? -19.339 -3.953 41.213 1.00 93.38 91 THR A N 1
ATOM 736 C CA . THR A 1 91 ? -19.004 -4.991 42.202 1.00 93.38 91 THR A CA 1
ATOM 737 C C . THR A 1 91 ? -20.194 -5.909 42.498 1.00 93.38 91 THR A C 1
ATOM 739 O O . THR A 1 91 ? -20.018 -7.121 42.640 1.00 93.38 91 THR A O 1
ATOM 742 N N . PHE A 1 92 ? -21.429 -5.394 42.507 1.00 93.25 92 PHE A N 1
ATOM 743 C CA . PHE A 1 92 ? -22.626 -6.245 42.554 1.00 93.25 92 PHE A CA 1
ATOM 744 C C . PHE A 1 92 ? -22.837 -7.046 41.265 1.00 93.25 92 PHE A C 1
ATOM 746 O O . PHE A 1 92 ? -23.222 -8.215 41.343 1.00 93.25 92 PHE A O 1
ATOM 753 N N . ALA A 1 93 ? -22.553 -6.461 40.098 1.00 93.62 93 ALA A N 1
ATOM 754 C CA . ALA A 1 93 ? -22.613 -7.163 38.816 1.00 93.62 93 ALA A CA 1
ATOM 755 C C . ALA A 1 93 ? -21.616 -8.327 38.782 1.00 93.62 93 ALA A C 1
ATOM 757 O O . ALA A 1 93 ? -21.946 -9.436 38.356 1.00 93.62 93 ALA A O 1
ATOM 758 N N . TYR A 1 94 ? -20.409 -8.109 39.301 1.00 92.38 94 TYR A N 1
ATOM 759 C CA . TYR A 1 94 ? -19.407 -9.157 39.396 1.00 92.38 94 TYR A CA 1
ATOM 760 C C . TYR A 1 94 ? -19.789 -10.209 40.457 1.00 92.38 94 TYR A C 1
ATOM 762 O O . TYR A 1 94 ? -19.847 -11.403 40.183 1.00 92.38 94 TYR A O 1
ATOM 770 N N . SER A 1 95 ? -20.105 -9.823 41.684 1.00 89.62 95 SER A N 1
ATOM 771 C CA . SER A 1 95 ? -20.247 -10.796 42.781 1.00 89.62 95 SER A CA 1
ATOM 772 C C . SER A 1 95 ? -21.603 -11.502 42.880 1.00 89.62 95 SER A C 1
ATOM 774 O O . SER A 1 95 ? -21.670 -12.583 43.459 1.00 89.62 95 SER A O 1
ATOM 776 N N . THR A 1 96 ? -22.686 -10.882 42.400 1.00 88.25 96 THR A N 1
ATOM 777 C CA . THR A 1 96 ? -24.050 -11.261 42.804 1.00 88.25 96 THR A CA 1
ATOM 778 C C . THR A 1 96 ? -24.950 -11.588 41.614 1.00 88.25 96 THR A C 1
ATOM 780 O O . THR A 1 96 ? -25.437 -12.710 41.515 1.00 88.25 96 THR A O 1
ATOM 783 N N . ASP A 1 97 ? -25.184 -10.634 40.707 1.00 88.88 97 ASP A N 1
ATOM 784 C CA . ASP A 1 97 ? -26.095 -10.812 39.565 1.00 88.88 97 ASP A CA 1
ATOM 785 C C . ASP A 1 97 ? -25.641 -9.964 38.373 1.00 88.88 97 ASP A C 1
ATOM 787 O O . ASP A 1 97 ? -25.956 -8.779 38.274 1.00 88.88 97 ASP A O 1
ATOM 791 N N . THR A 1 98 ? -24.868 -10.566 37.470 1.00 90.56 98 THR A N 1
ATOM 792 C CA . THR A 1 98 ? -24.246 -9.841 36.353 1.00 90.56 98 THR A CA 1
ATOM 793 C C . THR A 1 98 ? -25.275 -9.259 35.406 1.00 90.56 98 THR A C 1
ATOM 795 O O . THR A 1 98 ? -25.220 -8.074 35.097 1.00 90.56 98 THR A O 1
ATOM 798 N N . ARG A 1 99 ? -26.245 -10.065 34.968 1.00 89.81 99 ARG A N 1
ATOM 799 C CA . ARG A 1 99 ? -27.145 -9.665 33.887 1.00 89.81 99 ARG A CA 1
ATOM 800 C C . ARG A 1 99 ? -28.048 -8.514 34.314 1.00 89.81 99 ARG A C 1
ATOM 802 O O . ARG A 1 99 ? -28.089 -7.492 33.638 1.00 89.81 99 ARG A O 1
ATOM 809 N N . GLU A 1 100 ? -28.731 -8.649 35.452 1.00 90.25 100 GLU A N 1
ATOM 810 C CA . GLU A 1 100 ? -29.697 -7.634 35.883 1.00 90.25 100 GLU A CA 1
ATOM 811 C C . GLU A 1 100 ? -29.007 -6.330 36.314 1.00 90.25 100 GLU A C 1
ATOM 813 O O . GLU A 1 100 ? -29.527 -5.235 36.077 1.00 90.25 100 GLU A O 1
ATOM 818 N N . VAL A 1 101 ? -27.839 -6.426 36.960 1.00 92.62 101 VAL A N 1
ATOM 819 C CA . VAL A 1 101 ? -27.111 -5.242 37.431 1.00 92.62 101 VAL A CA 1
ATOM 820 C C . VAL A 1 101 ? -26.478 -4.486 36.266 1.00 92.62 101 VAL A C 1
ATOM 822 O O . VAL A 1 101 ? -26.620 -3.262 36.238 1.00 92.62 101 VAL A O 1
ATOM 825 N N . CYS A 1 102 ? -25.864 -5.171 35.292 1.00 94.12 102 CYS A N 1
ATOM 826 C CA . CYS A 1 102 ? -25.371 -4.533 34.067 1.00 94.12 102 CYS A CA 1
ATOM 827 C C . CYS A 1 102 ? -26.524 -3.870 33.303 1.00 94.12 102 CYS A C 1
ATOM 829 O O . CYS A 1 102 ? -26.441 -2.692 32.982 1.00 94.12 102 CYS A O 1
ATOM 831 N N . GLU A 1 103 ? -27.659 -4.554 33.102 1.00 92.88 103 GLU A N 1
ATOM 832 C CA . GLU A 1 103 ? -28.820 -3.969 32.409 1.00 92.88 103 GLU A CA 1
ATOM 833 C C . GLU A 1 103 ? -29.313 -2.676 33.080 1.00 92.88 103 GLU A C 1
ATOM 835 O O . GLU A 1 103 ? -29.539 -1.664 32.411 1.00 92.88 103 GLU A O 1
ATOM 840 N N . LYS A 1 104 ? -29.449 -2.669 34.412 1.00 92.50 104 LYS A N 1
ATOM 841 C CA . LYS A 1 104 ? -29.861 -1.470 35.162 1.00 92.50 104 LYS A CA 1
ATOM 842 C C . LYS A 1 104 ? -28.824 -0.355 35.117 1.00 92.50 104 LYS A C 1
ATOM 844 O O . LYS A 1 104 ? -29.203 0.813 35.006 1.00 92.50 104 LYS A O 1
ATOM 849 N N . THR A 1 105 ? -27.548 -0.708 35.209 1.00 93.69 105 THR A N 1
ATOM 850 C CA . THR A 1 105 ? -26.437 0.249 35.196 1.00 93.69 105 THR A CA 1
ATOM 851 C C . THR A 1 105 ? -26.301 0.882 33.813 1.00 93.69 105 THR A C 1
ATOM 853 O O . THR A 1 105 ? -26.388 2.106 33.706 1.00 93.69 105 THR A O 1
ATOM 856 N N . SER A 1 106 ? -26.267 0.076 32.751 1.00 94.62 106 SER A N 1
ATOM 857 C CA . SER A 1 106 ? -26.346 0.515 31.355 1.00 94.62 106 SER A CA 1
ATOM 858 C C . SER A 1 106 ? -27.548 1.434 31.096 1.00 94.62 106 SER A C 1
ATOM 860 O O . SER A 1 106 ? -27.378 2.528 30.557 1.00 94.62 106 SER A O 1
ATOM 862 N N . MET A 1 107 ? -28.768 1.071 31.523 1.00 93.38 107 MET A N 1
ATOM 863 C CA . MET A 1 107 ? -29.951 1.937 31.357 1.00 93.38 107 MET A CA 1
ATOM 864 C C . MET A 1 107 ? -29.793 3.299 32.045 1.00 93.38 107 MET A C 1
ATOM 866 O O . MET A 1 107 ? -30.173 4.334 31.487 1.00 93.38 107 MET A O 1
ATOM 870 N N . LEU A 1 108 ? -29.229 3.315 33.254 1.00 93.25 108 LEU A N 1
ATOM 871 C CA . LEU A 1 108 ? -28.984 4.549 33.990 1.00 93.25 108 LEU A CA 1
ATOM 872 C C . LEU A 1 108 ? -27.943 5.418 33.275 1.00 93.25 108 LEU A C 1
ATOM 874 O O . LEU A 1 108 ? -28.195 6.608 33.077 1.00 93.25 108 LEU A O 1
ATOM 878 N N . ILE A 1 109 ? -26.836 4.822 32.825 1.00 95.50 109 ILE A N 1
ATOM 879 C CA . ILE A 1 109 ? -25.787 5.488 32.043 1.00 95.50 109 ILE A CA 1
ATOM 880 C C . ILE A 1 109 ? -26.387 6.129 30.785 1.00 95.50 109 ILE A C 1
ATOM 882 O O . ILE A 1 109 ? -26.247 7.339 30.582 1.00 95.50 109 ILE A O 1
ATOM 886 N N . MET A 1 110 ? -27.140 5.356 29.997 1.00 94.38 110 MET A N 1
ATOM 887 C CA . MET A 1 110 ? -27.807 5.828 28.778 1.00 94.38 110 MET A CA 1
ATOM 888 C C . MET A 1 110 ? -28.694 7.054 29.034 1.00 94.38 110 MET A C 1
ATOM 890 O O . MET A 1 110 ? -28.714 7.982 28.226 1.00 94.38 110 MET A O 1
ATOM 894 N N . SER A 1 111 ? -29.403 7.088 30.167 1.00 93.81 111 SER A N 1
ATOM 895 C CA . SER A 1 111 ? -30.352 8.161 30.499 1.00 93.81 111 SER A CA 1
ATOM 896 C C . SER A 1 111 ? -29.707 9.510 30.849 1.00 93.81 111 SER A C 1
ATOM 898 O O . SER A 1 111 ? -30.369 10.548 30.770 1.00 93.81 111 SER A O 1
ATOM 900 N N . ILE A 1 112 ? -28.431 9.519 31.251 1.00 93.94 112 ILE A N 1
ATOM 901 C CA . ILE A 1 112 ? -27.729 10.744 31.667 1.00 93.94 112 ILE A CA 1
ATOM 902 C C . ILE A 1 112 ? -26.653 11.199 30.681 1.00 93.94 112 ILE A C 1
ATOM 904 O O . ILE A 1 112 ? -26.223 12.354 30.752 1.00 93.94 112 ILE A O 1
ATOM 908 N N . PHE A 1 113 ? -26.233 10.331 29.762 1.00 94.00 113 PHE A N 1
ATOM 909 C CA . PHE A 1 113 ? -25.031 10.529 28.957 1.00 94.00 113 PHE A CA 1
ATOM 910 C C . PHE A 1 113 ? -25.031 11.810 28.111 1.00 94.00 113 PHE A C 1
ATOM 912 O O . PHE A 1 113 ? -24.080 12.586 28.174 1.00 94.00 113 PHE A O 1
ATOM 919 N N . GLU A 1 114 ? -26.109 12.078 27.369 1.00 89.38 114 GLU A N 1
ATOM 920 C CA . GLU A 1 114 ? -26.206 13.261 26.489 1.00 89.38 114 GLU A CA 1
ATOM 921 C C . GLU A 1 114 ? -26.111 14.577 27.259 1.00 89.38 114 GLU A C 1
ATOM 923 O O . GLU A 1 114 ? -25.519 15.545 26.802 1.00 89.38 114 GLU A O 1
ATOM 928 N N . SER A 1 115 ? -26.686 14.603 28.459 1.00 87.88 115 SER A N 1
ATOM 929 C CA . SER A 1 115 ? -26.701 15.781 29.329 1.00 87.88 115 SER A CA 1
ATOM 930 C C . SER A 1 115 ? -25.420 15.969 30.151 1.00 87.88 115 SER A C 1
ATOM 932 O O . SER A 1 115 ? -25.374 16.845 31.013 1.00 87.88 115 SER A O 1
ATOM 934 N N . SER A 1 116 ? -24.422 15.106 29.958 1.00 89.81 116 SER A N 1
ATOM 935 C CA . SER A 1 116 ? -23.195 15.067 30.753 1.00 89.81 116 SER A CA 1
ATOM 936 C C . SER A 1 116 ? -22.048 15.800 30.055 1.00 89.81 116 SER A C 1
ATOM 938 O O . SER A 1 116 ? -21.951 15.785 28.835 1.00 89.81 116 SER A O 1
ATOM 940 N N . GLY A 1 117 ? -21.156 16.421 30.833 1.00 88.94 117 GLY A N 1
ATOM 941 C CA . GLY A 1 117 ? -19.893 16.960 30.314 1.00 88.94 117 GLY A CA 1
ATOM 942 C C . GLY A 1 117 ? -18.853 15.865 30.043 1.00 88.94 117 GLY A C 1
ATOM 943 O O . GLY A 1 117 ? -19.027 14.729 30.492 1.00 88.94 117 GLY A O 1
ATOM 944 N N . LYS A 1 118 ? -17.755 16.236 29.369 1.00 89.44 118 LYS A N 1
ATOM 945 C CA . LYS A 1 118 ? -16.673 15.340 28.915 1.00 89.44 118 LYS A CA 1
ATOM 946 C C . LYS A 1 118 ? -16.214 14.337 29.980 1.00 89.44 118 LYS A C 1
ATOM 948 O O . LYS A 1 118 ? -16.404 13.140 29.799 1.00 89.44 118 LYS A O 1
ATOM 953 N N . ASP A 1 119 ? -15.683 14.812 31.106 1.00 90.44 119 ASP A N 1
ATOM 954 C CA . ASP A 1 119 ? -15.096 13.941 32.139 1.00 90.44 119 ASP A CA 1
ATOM 955 C C . ASP A 1 119 ? -16.102 12.913 32.680 1.00 90.44 119 ASP A C 1
ATOM 957 O O . ASP A 1 119 ? -15.759 11.783 33.021 1.00 90.44 119 ASP A O 1
ATOM 961 N N . ARG A 1 120 ? -17.383 13.298 32.752 1.00 92.56 120 ARG A N 1
ATOM 962 C CA . ARG A 1 120 ? -18.448 12.385 33.165 1.00 92.56 120 ARG A CA 1
ATOM 963 C C . ARG A 1 120 ? -18.734 11.357 32.073 1.00 92.56 120 ARG A C 1
ATOM 965 O O . ARG A 1 120 ? -18.882 10.187 32.397 1.00 92.56 120 ARG A O 1
ATOM 972 N N . GLN A 1 121 ? -18.806 11.766 30.807 1.00 93.94 121 GLN A N 1
ATOM 973 C CA . GLN A 1 121 ? -18.988 10.843 29.681 1.00 93.94 121 GLN A CA 1
ATOM 974 C C . GLN A 1 121 ? -17.862 9.802 29.610 1.00 93.94 121 GLN A C 1
ATOM 976 O O . GLN A 1 121 ? -18.149 8.628 29.390 1.00 93.94 121 GLN A O 1
ATOM 981 N N . GLU A 1 122 ? -16.615 10.191 29.883 1.00 93.31 122 GLU A N 1
ATOM 982 C CA . GLU A 1 122 ? -15.478 9.262 29.946 1.00 93.31 122 GLU A CA 1
ATOM 983 C C . GLU A 1 122 ? -15.651 8.199 31.033 1.00 93.31 122 GLU A C 1
ATOM 985 O O . GLU A 1 122 ? -15.528 7.004 30.764 1.00 93.31 122 GLU A O 1
ATOM 990 N N . VAL A 1 123 ? -16.001 8.616 32.254 1.00 94.38 123 VAL A N 1
ATOM 991 C CA . VAL A 1 123 ? -16.271 7.692 33.368 1.00 94.38 123 VAL A CA 1
ATOM 992 C C . VAL A 1 123 ? -17.422 6.741 33.033 1.00 94.38 123 VAL A C 1
ATOM 994 O O . VAL A 1 123 ? -17.336 5.542 33.287 1.00 94.38 123 VAL A O 1
ATOM 997 N N . LEU A 1 124 ? -18.494 7.257 32.432 1.00 95.50 124 LEU A N 1
ATOM 998 C CA . LEU A 1 124 ? -19.643 6.446 32.039 1.00 95.50 124 LEU A CA 1
ATOM 999 C C . LEU A 1 124 ? -19.280 5.409 30.965 1.00 95.50 124 LEU A C 1
ATOM 1001 O O . LEU A 1 124 ? -19.701 4.261 31.077 1.00 95.50 124 LEU A O 1
ATOM 1005 N N . LEU A 1 125 ? -18.478 5.775 29.960 1.00 96.19 125 LEU A N 1
ATOM 1006 C CA . LEU A 1 125 ? -18.014 4.836 28.931 1.00 96.19 125 LEU A CA 1
ATOM 1007 C C . LEU A 1 125 ? -17.096 3.762 29.508 1.00 96.19 125 LEU A C 1
ATOM 1009 O O . LEU A 1 125 ? -17.268 2.589 29.194 1.00 96.19 125 LEU A O 1
ATOM 1013 N N . ARG A 1 126 ? -16.182 4.115 30.416 1.00 95.75 126 ARG A N 1
ATOM 1014 C CA . ARG A 1 126 ? -15.312 3.121 31.062 1.00 95.75 126 ARG A CA 1
ATOM 1015 C C . ARG A 1 126 ? -16.072 2.147 31.957 1.00 95.75 126 ARG A C 1
ATOM 1017 O O . ARG A 1 126 ? -15.674 0.987 32.046 1.00 95.75 126 ARG A O 1
ATOM 1024 N N . ALA A 1 127 ? -17.187 2.566 32.554 1.00 96.12 127 ALA A N 1
ATOM 1025 C CA . ALA A 1 127 ? -18.090 1.639 33.229 1.00 96.12 127 ALA A CA 1
ATOM 1026 C C . ALA A 1 127 ? -18.725 0.645 32.237 1.00 96.12 127 ALA A C 1
ATOM 1028 O O . ALA A 1 127 ? -18.730 -0.551 32.511 1.00 96.12 127 ALA A O 1
ATOM 1029 N N . ILE A 1 128 ? -19.156 1.100 31.052 1.00 97.12 128 ILE A N 1
ATOM 1030 C CA . ILE A 1 128 ? -19.638 0.212 29.975 1.00 97.12 128 ILE A CA 1
ATOM 1031 C C . ILE A 1 128 ? -18.527 -0.730 29.482 1.00 97.12 128 ILE A C 1
ATOM 1033 O O . ILE A 1 128 ? -18.771 -1.921 29.308 1.00 97.12 128 ILE A O 1
ATOM 1037 N N . HIS A 1 129 ? -17.293 -0.243 29.307 1.00 96.06 129 HIS A N 1
ATOM 1038 C CA . HIS A 1 129 ? -16.134 -1.084 28.971 1.00 96.06 129 HIS A CA 1
ATOM 1039 C C . HIS A 1 129 ? -15.921 -2.186 30.020 1.00 96.06 129 HIS A C 1
ATOM 1041 O O . HIS A 1 129 ? -15.666 -3.338 29.674 1.00 96.06 129 HIS A O 1
ATOM 1047 N N . CYS A 1 130 ? -16.066 -1.845 31.303 1.00 95.75 130 CYS A N 1
ATOM 1048 C CA . CYS A 1 130 ? -15.977 -2.791 32.411 1.00 95.75 130 CYS A CA 1
ATOM 1049 C C . CYS A 1 130 ? -17.087 -3.858 32.339 1.00 95.75 130 CYS A C 1
ATOM 1051 O O . CYS A 1 130 ? -16.790 -5.045 32.457 1.00 95.75 130 CYS A O 1
ATOM 1053 N N . GLU A 1 131 ? -18.340 -3.474 32.057 1.00 96.06 131 GLU A N 1
ATOM 1054 C CA . GLU A 1 131 ? -19.451 -4.424 31.855 1.00 96.06 131 GLU A CA 1
ATOM 1055 C C . GLU A 1 131 ? -19.175 -5.408 30.701 1.00 96.06 131 GLU A C 1
ATOM 1057 O O . GLU A 1 131 ? -19.398 -6.612 30.857 1.00 96.06 131 GLU A O 1
ATOM 1062 N N . ILE A 1 132 ? -18.631 -4.926 29.573 1.00 95.38 132 ILE A N 1
ATOM 1063 C CA . ILE A 1 132 ? -18.239 -5.769 28.426 1.00 95.38 132 ILE A CA 1
ATOM 1064 C C . ILE A 1 132 ? -17.190 -6.801 28.853 1.00 95.38 132 ILE A C 1
ATOM 1066 O O . ILE A 1 132 ? -17.345 -7.996 28.592 1.00 95.38 132 ILE A O 1
ATOM 1070 N N . LEU A 1 133 ? -16.138 -6.361 29.548 1.00 94.25 133 LEU A N 1
ATOM 1071 C CA . LEU A 1 133 ? -15.076 -7.252 30.017 1.00 94.25 133 LEU A CA 1
ATOM 1072 C C . LEU A 1 133 ? -15.600 -8.297 31.016 1.00 94.25 133 LEU A C 1
ATOM 1074 O O . LEU A 1 133 ? -15.227 -9.465 30.920 1.00 94.25 133 LEU A O 1
ATOM 1078 N N . MET A 1 134 ? -16.508 -7.923 31.925 1.00 94.06 134 MET A N 1
ATOM 1079 C CA . MET A 1 134 ? -17.131 -8.876 32.854 1.00 94.06 134 MET A CA 1
ATOM 1080 C C . MET A 1 134 ? -17.939 -9.958 32.138 1.00 94.06 134 MET A C 1
ATOM 1082 O O . MET A 1 134 ? -17.892 -11.126 32.530 1.00 94.06 134 MET A O 1
ATOM 1086 N N . HIS A 1 135 ? -18.704 -9.579 31.110 1.00 93.81 135 HIS A N 1
ATOM 1087 C CA . HIS A 1 135 ? -19.454 -10.540 30.306 1.00 93.81 135 HIS A CA 1
ATOM 1088 C C . HIS A 1 135 ? -18.509 -11.478 29.551 1.00 93.81 135 HIS A C 1
ATOM 1090 O O . HIS A 1 135 ? -18.721 -12.693 29.573 1.00 93.81 135 HIS A O 1
ATOM 1096 N N . ALA A 1 136 ? -17.435 -10.937 28.968 1.00 91.62 136 ALA A N 1
ATOM 1097 C CA . ALA A 1 136 ? -16.421 -11.722 28.273 1.00 91.62 136 ALA A CA 1
ATOM 1098 C C . ALA A 1 136 ? -15.754 -12.763 29.193 1.00 91.62 136 ALA A C 1
ATOM 1100 O O . ALA A 1 136 ? -15.668 -13.932 28.820 1.00 91.62 136 ALA A O 1
ATOM 1101 N N . GLU A 1 137 ? -15.363 -12.388 30.417 1.00 92.00 137 GLU A N 1
ATOM 1102 C CA . GLU A 1 137 ? -14.760 -13.315 31.394 1.00 92.00 137 GLU A CA 1
ATOM 1103 C C . GLU A 1 137 ? -15.685 -14.467 31.801 1.00 92.00 137 GLU A C 1
ATOM 1105 O O . GLU A 1 137 ? -15.219 -15.550 32.152 1.00 92.00 137 GLU A O 1
ATOM 1110 N N . ARG A 1 138 ? -17.002 -14.250 31.742 1.00 91.00 138 ARG A N 1
ATOM 1111 C CA . ARG A 1 138 ? -18.021 -15.246 32.107 1.00 91.00 138 ARG A CA 1
ATOM 1112 C C . ARG A 1 138 ? -18.565 -16.025 30.914 1.00 91.00 138 ARG A C 1
ATOM 1114 O O . ARG A 1 138 ? -19.456 -16.851 31.102 1.00 91.00 138 ARG A O 1
ATOM 1121 N N . GLY A 1 139 ? -18.077 -15.755 29.701 1.00 89.50 139 GLY A N 1
ATOM 1122 C CA . GLY A 1 139 ? -18.622 -16.337 28.474 1.00 89.50 139 GLY A CA 1
ATOM 1123 C C . GLY A 1 139 ? -20.096 -15.978 28.239 1.00 89.50 139 GLY A C 1
ATOM 1124 O O . GLY A 1 139 ? -20.841 -16.782 27.682 1.00 89.50 139 GLY A O 1
ATOM 1125 N N . LEU A 1 140 ? -20.535 -14.805 28.709 1.00 92.19 140 LEU A N 1
ATOM 1126 C CA . LEU A 1 140 ? -21.900 -14.309 28.534 1.00 92.19 140 LEU A CA 1
ATOM 1127 C C . LEU A 1 140 ? -22.025 -13.485 27.248 1.00 92.19 140 LEU A C 1
ATOM 1129 O O . LEU A 1 140 ? -21.072 -12.846 26.809 1.00 92.19 140 LEU A O 1
ATOM 1133 N N . ASP A 1 141 ? -23.231 -13.461 26.678 1.00 90.94 141 ASP A N 1
ATOM 1134 C CA . ASP A 1 141 ? -23.564 -12.571 25.562 1.00 90.94 141 ASP A CA 1
ATOM 1135 C C . ASP A 1 141 ? -23.525 -11.101 26.011 1.00 90.94 141 ASP A C 1
ATOM 1137 O O . ASP A 1 141 ? -24.111 -10.734 27.034 1.00 90.94 141 ASP A O 1
ATOM 1141 N N . ASP A 1 142 ? -22.830 -10.265 25.245 1.00 91.75 142 ASP A N 1
ATOM 1142 C CA . ASP A 1 142 ? -22.640 -8.832 25.474 1.00 91.75 142 ASP A CA 1
ATOM 1143 C C . ASP A 1 142 ? -23.218 -7.962 24.345 1.00 91.75 142 ASP A C 1
ATOM 1145 O O . ASP A 1 142 ? -23.023 -6.744 24.337 1.00 91.75 142 ASP A O 1
ATOM 1149 N N . ALA A 1 143 ? -23.992 -8.545 23.420 1.00 92.44 143 ALA A N 1
ATOM 1150 C CA . ALA A 1 143 ? -24.559 -7.834 22.274 1.00 92.44 143 ALA A CA 1
ATOM 1151 C C . ALA A 1 143 ? -25.382 -6.589 22.662 1.00 92.44 143 ALA A C 1
ATOM 1153 O O . ALA A 1 143 ? -25.313 -5.554 21.992 1.00 92.44 143 ALA A O 1
ATOM 1154 N N . SER A 1 144 ? -26.152 -6.654 23.755 1.00 91.94 144 SER A N 1
ATOM 1155 C CA . SER A 1 144 ? -26.932 -5.510 24.252 1.00 91.94 144 SER A CA 1
ATOM 1156 C C . SER A 1 144 ? -26.046 -4.381 24.789 1.00 91.94 144 SER A C 1
ATOM 1158 O O . SER A 1 144 ? -26.348 -3.209 24.560 1.00 91.94 144 SER A O 1
ATOM 1160 N N . ILE A 1 145 ? -24.939 -4.720 25.455 1.00 94.31 145 ILE A N 1
ATOM 1161 C CA . ILE A 1 145 ? -23.989 -3.757 26.023 1.00 94.31 145 ILE A CA 1
ATOM 1162 C C . ILE A 1 145 ? -23.200 -3.091 24.895 1.00 94.31 145 ILE A C 1
ATOM 1164 O O . ILE A 1 145 ? -23.081 -1.869 24.865 1.00 94.31 145 ILE A O 1
ATOM 1168 N N . ILE A 1 146 ? -22.763 -3.866 23.899 1.00 94.31 146 ILE A N 1
ATOM 1169 C CA . ILE A 1 146 ? -22.110 -3.346 22.692 1.00 94.31 146 ILE A CA 1
ATOM 1170 C C . ILE A 1 146 ? -23.041 -2.397 21.927 1.00 94.31 146 ILE A C 1
ATOM 1172 O O . ILE A 1 146 ? -22.615 -1.330 21.490 1.00 94.31 146 ILE A O 1
ATOM 1176 N N . LYS A 1 147 ? -24.337 -2.714 21.818 1.00 93.56 147 LYS A N 1
ATOM 1177 C CA . LYS A 1 147 ? -25.320 -1.799 21.216 1.00 93.56 147 LYS A CA 1
ATOM 1178 C C . LYS A 1 147 ? -25.438 -0.482 21.991 1.00 93.56 147 LYS A C 1
ATOM 1180 O O . LYS A 1 147 ? -25.546 0.579 21.372 1.00 93.56 147 LYS A O 1
ATOM 1185 N N . SER A 1 148 ? -25.407 -0.541 23.323 1.00 95.00 148 SER A N 1
ATOM 1186 C CA . SER A 1 148 ? -25.364 0.656 24.170 1.00 95.00 148 SER A CA 1
ATOM 1187 C C . SER A 1 148 ? -24.083 1.451 23.921 1.00 95.00 148 SER A C 1
ATOM 1189 O O . SER A 1 148 ? -24.174 2.646 23.660 1.00 95.00 148 SER A O 1
ATOM 1191 N N . LEU A 1 149 ? -22.916 0.796 23.891 1.00 95.62 149 LEU A N 1
ATOM 1192 C CA . LEU A 1 149 ? -21.628 1.429 23.591 1.00 95.62 149 LEU A CA 1
ATOM 1193 C C . LEU A 1 149 ? -21.674 2.198 22.265 1.00 95.62 149 LEU A C 1
ATOM 1195 O O . LEU A 1 149 ? -21.380 3.390 22.251 1.00 95.62 149 LEU A O 1
ATOM 1199 N N . ILE A 1 150 ? -22.127 1.558 21.182 1.00 94.06 150 ILE A N 1
ATOM 1200 C CA . ILE A 1 150 ? -22.271 2.197 19.863 1.00 94.06 150 ILE A CA 1
ATOM 1201 C C . ILE A 1 150 ? -23.147 3.453 19.981 1.00 94.06 150 ILE A C 1
ATOM 1203 O O . ILE A 1 150 ? -22.724 4.549 19.611 1.00 94.06 150 ILE A O 1
ATOM 1207 N N . SER A 1 151 ? -24.331 3.324 20.589 1.00 93.75 151 SER A N 1
ATOM 1208 C CA . SER A 1 151 ? -25.256 4.450 20.750 1.00 93.75 151 SER A CA 1
ATOM 1209 C C . SER A 1 151 ? -24.683 5.599 21.586 1.00 93.75 151 SER A C 1
ATOM 1211 O O . SER A 1 151 ? -25.046 6.750 21.339 1.00 93.75 151 SER A O 1
ATOM 1213 N N . LEU A 1 152 ? -23.837 5.311 22.577 1.00 94.69 152 LEU A N 1
ATOM 1214 C CA . LEU A 1 152 ? -23.157 6.321 23.388 1.00 94.69 152 LEU A CA 1
ATOM 1215 C C . LEU A 1 152 ? -22.043 7.007 22.595 1.00 94.69 152 LEU A C 1
ATOM 1217 O O . LEU A 1 152 ? -21.963 8.233 22.597 1.00 94.69 152 LEU A O 1
ATOM 1221 N N . THR A 1 153 ? -21.224 6.237 21.876 1.00 94.19 153 THR A N 1
ATOM 1222 C CA . THR A 1 153 ? -20.108 6.779 21.086 1.00 94.19 153 THR A CA 1
ATOM 1223 C C . THR A 1 153 ? -20.567 7.729 19.982 1.00 94.19 153 THR A C 1
ATOM 1225 O O . THR A 1 153 ? -19.927 8.755 19.764 1.00 94.19 153 THR A O 1
ATOM 1228 N N . ASP A 1 154 ? -21.723 7.483 19.357 1.00 91.06 154 ASP A N 1
ATOM 1229 C CA . ASP A 1 154 ? -22.276 8.381 18.333 1.00 91.06 154 ASP A CA 1
ATOM 1230 C C . ASP A 1 154 ? -22.657 9.771 18.876 1.00 91.06 154 ASP A C 1
ATOM 1232 O O . ASP A 1 154 ? -22.690 10.751 18.121 1.00 91.06 154 ASP A O 1
ATOM 1236 N N . LYS A 1 155 ? -22.906 9.866 20.188 1.00 91.50 155 LYS A N 1
ATOM 1237 C CA . LYS A 1 155 ? -23.286 11.096 20.902 1.00 91.50 155 LYS A CA 1
ATOM 1238 C C . LYS A 1 155 ? -22.084 11.892 21.410 1.00 91.50 155 LYS A C 1
ATOM 1240 O O . LYS A 1 155 ? -22.270 12.978 21.956 1.00 91.50 155 LYS A O 1
ATOM 1245 N N . LEU A 1 156 ? -20.867 11.366 21.261 1.00 92.38 156 LEU A N 1
ATOM 1246 C CA . LEU A 1 156 ? -19.651 12.071 21.651 1.00 92.38 156 LEU A CA 1
ATOM 1247 C C . LEU A 1 156 ? -19.384 13.270 20.733 1.00 92.38 156 LEU A C 1
ATOM 1249 O O . LEU A 1 156 ? -19.700 13.268 19.537 1.00 92.38 156 LEU A O 1
ATOM 1253 N N . ASN A 1 157 ? -18.760 14.293 21.314 1.00 87.69 157 ASN A N 1
ATOM 1254 C CA . ASN A 1 157 ? -18.254 15.449 20.588 1.00 87.69 157 ASN A CA 1
ATOM 1255 C C . ASN A 1 157 ? -16.846 15.136 20.066 1.00 87.69 157 ASN A C 1
ATOM 1257 O O . ASN A 1 157 ? -15.956 14.811 20.852 1.00 87.69 157 ASN A O 1
ATOM 1261 N N . GLU A 1 158 ? -16.618 15.269 18.756 1.00 83.50 158 GLU A N 1
ATOM 1262 C CA . GLU A 1 158 ? -15.296 15.028 18.169 1.00 83.50 158 GLU A CA 1
ATOM 1263 C C . GLU A 1 158 ? -14.194 15.903 18.765 1.00 83.50 158 GLU A C 1
ATOM 1265 O O . GLU A 1 158 ? -13.029 15.512 18.727 1.00 83.50 158 GLU A O 1
ATOM 1270 N N . ALA A 1 159 ? -14.541 17.067 19.328 1.00 83.25 159 ALA A N 1
ATOM 1271 C CA . ALA A 1 159 ? -13.549 18.059 19.671 1.00 83.25 159 ALA A CA 1
ATOM 1272 C C . ALA A 1 159 ? -12.558 17.591 20.740 1.00 83.25 159 ALA A C 1
ATOM 1274 O O . ALA A 1 159 ? -11.350 17.772 20.563 1.00 83.25 159 ALA A O 1
ATOM 1275 N N . ASP A 1 160 ? -13.085 16.949 21.782 1.00 84.19 160 ASP A N 1
ATOM 1276 C CA . ASP A 1 160 ? -12.341 16.659 23.003 1.00 84.19 160 ASP A CA 1
ATOM 1277 C C . ASP A 1 160 ? -12.475 15.195 23.455 1.00 84.19 160 ASP A C 1
ATOM 1279 O O . ASP A 1 160 ? -11.908 14.838 24.484 1.00 84.19 160 ASP A O 1
ATOM 1283 N N . SER A 1 161 ? -13.210 14.349 22.721 1.00 90.88 161 SER A N 1
ATOM 1284 C CA . SER A 1 161 ? -13.501 12.953 23.100 1.00 90.88 161 SER A CA 1
ATOM 1285 C C . SER A 1 161 ? -12.837 11.911 22.190 1.00 90.88 161 SER A C 1
ATOM 1287 O O . SER A 1 161 ? -13.275 10.763 22.153 1.00 90.88 161 SER A O 1
ATOM 1289 N N . SER A 1 162 ? -11.797 12.290 21.439 1.00 91.00 162 SER A N 1
ATOM 1290 C CA . SER A 1 162 ? -11.128 11.379 20.493 1.00 91.00 162 SER A CA 1
ATOM 1291 C C . SER A 1 162 ? -10.455 10.189 21.183 1.00 91.00 162 SER A C 1
ATOM 1293 O O . SER A 1 162 ? -10.580 9.069 20.691 1.00 91.00 162 SER A O 1
ATOM 1295 N N . ASP A 1 163 ? -9.838 10.402 22.347 1.00 91.06 163 ASP A N 1
ATOM 1296 C CA . ASP A 1 163 ? -9.125 9.351 23.087 1.00 91.06 163 ASP A CA 1
ATOM 1297 C C . ASP A 1 163 ? -10.088 8.269 23.605 1.00 91.06 163 ASP A C 1
ATOM 1299 O O . ASP A 1 163 ? -9.908 7.078 23.349 1.00 91.06 163 ASP A O 1
ATOM 1303 N N . ILE A 1 164 ? -11.174 8.679 24.274 1.00 93.06 164 ILE A N 1
ATOM 1304 C CA . ILE A 1 164 ? -12.184 7.737 24.778 1.00 93.06 164 ILE A CA 1
ATOM 1305 C C . ILE A 1 164 ? -12.967 7.075 23.640 1.00 93.06 164 ILE A C 1
ATOM 1307 O O . ILE A 1 164 ? -13.352 5.910 23.755 1.00 93.06 164 ILE A O 1
ATOM 1311 N N . TYR A 1 165 ? -13.178 7.779 22.522 1.00 95.06 165 TYR A N 1
ATOM 1312 C CA . TYR A 1 165 ? -13.758 7.179 21.326 1.00 95.06 165 TYR A CA 1
ATOM 1313 C C . TYR A 1 165 ? -12.842 6.082 20.770 1.00 95.06 165 TYR A C 1
ATOM 1315 O O . TYR A 1 165 ? -13.331 5.006 20.438 1.00 95.06 165 TYR A O 1
ATOM 1323 N N . ALA A 1 166 ? -11.526 6.316 20.703 1.00 93.69 166 ALA A N 1
ATOM 1324 C CA . ALA A 1 166 ? -10.564 5.304 20.273 1.00 93.69 166 ALA A CA 1
ATOM 1325 C C . ALA A 1 166 ? -10.574 4.082 21.204 1.00 93.69 166 ALA A C 1
ATOM 1327 O O . ALA A 1 166 ? -10.648 2.959 20.713 1.00 93.69 166 ALA A O 1
ATOM 1328 N N . GLU A 1 167 ? -10.585 4.281 22.529 1.00 93.44 167 GLU A N 1
ATOM 1329 C CA . GLU A 1 167 ? -10.732 3.185 23.503 1.00 93.44 167 GLU A CA 1
ATOM 1330 C C . GLU A 1 167 ? -12.027 2.392 23.250 1.00 93.44 167 GLU A C 1
ATOM 1332 O O . GLU A 1 167 ? -11.992 1.168 23.129 1.00 93.44 167 GLU A O 1
ATOM 1337 N N . SER A 1 168 ? -13.154 3.091 23.080 1.00 94.88 168 SER A N 1
ATOM 1338 C CA . SER A 1 168 ? -14.468 2.488 22.812 1.00 94.88 168 SER A CA 1
ATOM 1339 C C . SER A 1 168 ? -14.501 1.712 21.491 1.00 94.88 168 SER A C 1
ATOM 1341 O O . SER A 1 168 ? -15.091 0.634 21.407 1.00 94.88 168 SER A O 1
ATOM 1343 N N . TYR A 1 169 ? -13.840 2.233 20.452 1.00 94.50 169 TYR A N 1
ATOM 1344 C CA . TYR A 1 169 ? -13.746 1.581 19.149 1.00 94.50 169 TYR A CA 1
ATOM 1345 C C . TYR A 1 169 ? -13.096 0.202 19.271 1.00 94.50 169 TYR A C 1
ATOM 1347 O O . TYR A 1 169 ? -13.570 -0.739 18.645 1.00 94.50 169 TYR A O 1
ATOM 1355 N N . LEU A 1 170 ? -12.060 0.047 20.105 1.00 93.75 170 LEU A N 1
ATOM 1356 C CA . LEU A 1 170 ? -11.365 -1.235 20.269 1.00 93.75 170 LEU A CA 1
ATOM 1357 C C . LEU A 1 170 ? -12.286 -2.337 20.816 1.00 93.75 170 LEU A C 1
ATOM 1359 O O . LEU A 1 170 ? -12.173 -3.486 20.393 1.00 93.75 170 LEU A O 1
ATOM 1363 N N . PHE A 1 171 ? -13.238 -1.999 21.689 1.00 93.25 171 PHE A N 1
ATOM 1364 C CA . PHE A 1 171 ? -14.231 -2.958 22.188 1.00 93.25 171 PHE A CA 1
ATOM 1365 C C . PHE A 1 171 ? -15.227 -3.390 21.108 1.00 93.25 171 PHE A C 1
ATOM 1367 O O . PHE A 1 171 ? -15.523 -4.578 20.982 1.00 93.25 171 PHE A O 1
ATOM 1374 N N . ALA A 1 172 ? -15.718 -2.451 20.295 1.00 92.25 172 ALA A N 1
ATOM 1375 C CA . ALA A 1 172 ? -16.563 -2.785 19.147 1.00 92.25 172 ALA A CA 1
ATOM 1376 C C . ALA A 1 172 ? -15.785 -3.615 18.109 1.00 92.25 172 ALA A C 1
ATOM 1378 O O . ALA A 1 172 ? -16.294 -4.604 17.576 1.00 92.25 172 ALA A O 1
ATOM 1379 N N . ALA A 1 173 ? -14.517 -3.266 17.895 1.00 91.81 173 ALA A N 1
ATOM 1380 C CA . ALA A 1 173 ? -13.651 -3.914 16.930 1.00 91.81 173 ALA A CA 1
ATOM 1381 C C . ALA A 1 173 ? -13.354 -5.378 17.279 1.00 91.81 173 ALA A C 1
ATOM 1383 O O . ALA A 1 173 ? -13.371 -6.234 16.399 1.00 91.81 173 ALA A O 1
ATOM 1384 N N . GLN A 1 174 ? -13.190 -5.706 18.564 1.00 89.44 174 GLN A N 1
ATOM 1385 C CA . GLN A 1 174 ? -13.067 -7.097 19.029 1.00 89.44 174 GLN A CA 1
ATOM 1386 C C . GLN A 1 174 ? -14.279 -7.970 18.666 1.00 89.44 174 GLN A C 1
ATOM 1388 O O . GLN A 1 174 ? -14.162 -9.193 18.602 1.00 89.44 174 GLN A O 1
ATOM 1393 N N . LYS A 1 175 ? -15.440 -7.358 18.404 1.00 88.19 175 LYS A N 1
ATOM 1394 C CA . LYS A 1 175 ? -16.657 -8.034 17.931 1.00 88.19 175 LYS A CA 1
ATOM 1395 C C . LYS A 1 175 ? -16.803 -8.023 16.408 1.00 88.19 175 LYS A C 1
ATOM 1397 O O . LYS A 1 175 ? -17.839 -8.437 15.898 1.00 88.19 175 LYS A O 1
ATOM 1402 N N . GLY A 1 176 ? -15.791 -7.548 15.682 1.00 86.44 176 GLY A N 1
ATOM 1403 C CA . GLY A 1 176 ? -15.839 -7.380 14.231 1.00 86.44 176 GLY A CA 1
ATOM 1404 C C . GLY A 1 176 ? -16.773 -6.256 13.783 1.00 86.44 176 GLY A C 1
ATOM 1405 O O . GLY A 1 176 ? -17.263 -6.290 12.655 1.00 86.44 176 GLY A O 1
ATOM 1406 N N . LEU A 1 177 ? -17.074 -5.297 14.666 1.00 87.69 177 LEU A N 1
ATOM 1407 C CA . LEU A 1 177 ? -17.972 -4.185 14.375 1.00 87.69 177 LEU A CA 1
ATOM 1408 C C . LEU A 1 177 ? -17.183 -2.895 14.176 1.00 87.69 177 LEU A C 1
ATOM 1410 O O . LEU A 1 177 ? -16.360 -2.510 15.003 1.00 87.69 177 LEU A O 1
ATOM 1414 N N . GLU A 1 178 ? -17.501 -2.192 13.095 1.00 84.81 178 GLU A N 1
ATOM 1415 C CA . GLU A 1 178 ? -16.968 -0.865 12.815 1.00 84.81 178 GLU A CA 1
ATOM 1416 C C . GLU A 1 178 ? -17.977 0.221 13.214 1.00 84.81 178 GLU A C 1
ATOM 1418 O O . GLU A 1 178 ? -19.168 0.136 12.907 1.00 84.81 178 GLU A O 1
ATOM 1423 N N . LEU A 1 179 ? -17.489 1.270 13.879 1.00 87.69 179 LEU A N 1
ATOM 1424 C CA . LEU A 1 179 ? -18.299 2.423 14.270 1.00 87.69 179 LEU A CA 1
ATOM 1425 C C . LEU A 1 179 ? -18.411 3.437 13.119 1.00 87.69 179 LEU A C 1
ATOM 1427 O O . LEU A 1 179 ? -17.404 3.962 12.635 1.00 87.69 179 LEU A O 1
ATOM 1431 N N . SER A 1 180 ? -19.638 3.778 12.714 1.00 84.00 180 SER A N 1
ATOM 1432 C CA . SER A 1 180 ? -19.915 4.689 11.586 1.00 84.00 180 SER A CA 1
ATOM 1433 C C . SER A 1 180 ? -19.351 6.101 11.763 1.00 84.00 180 SER A C 1
ATOM 1435 O O . SER A 1 180 ? -19.041 6.793 10.787 1.00 84.00 180 SER A O 1
ATOM 1437 N N . SER A 1 181 ? -19.201 6.545 13.007 1.00 89.00 181 SER A N 1
ATOM 1438 C CA . SER A 1 181 ? -18.738 7.882 13.363 1.00 89.00 181 SER A CA 1
ATOM 1439 C C . SER A 1 181 ? -17.212 8.048 13.303 1.00 89.00 181 SER A C 1
ATOM 1441 O O . SER A 1 181 ? -16.742 9.174 13.451 1.00 89.00 181 SER A O 1
ATOM 1443 N N . LEU A 1 182 ? -16.436 7.002 12.968 1.00 91.31 182 LEU A N 1
ATOM 1444 C CA . LEU A 1 182 ? -14.960 7.022 12.995 1.00 91.31 182 LEU A CA 1
ATOM 1445 C C . LEU A 1 182 ? -14.365 8.198 12.206 1.00 91.31 182 LEU A C 1
ATOM 1447 O O . LEU A 1 182 ? -13.445 8.869 12.669 1.00 91.31 182 LEU A O 1
ATOM 1451 N N . HIS A 1 183 ? -14.937 8.501 11.042 1.00 91.06 183 HIS A N 1
ATOM 1452 C CA . HIS A 1 183 ? -14.498 9.599 10.179 1.00 91.06 183 HIS A CA 1
ATOM 1453 C C . HIS A 1 183 ? -14.503 10.984 10.857 1.00 91.06 183 HIS A C 1
ATOM 1455 O O . HIS A 1 183 ? -13.702 11.832 10.469 1.00 91.06 183 HIS A O 1
ATOM 1461 N N . ARG A 1 184 ? -15.367 11.213 11.860 1.00 91.94 184 ARG A N 1
ATOM 1462 C CA . ARG A 1 184 ? -15.443 12.474 12.622 1.00 91.94 184 ARG A CA 1
ATOM 1463 C C . ARG A 1 184 ? -14.250 12.650 13.563 1.00 91.94 184 ARG A C 1
ATOM 1465 O O . ARG A 1 184 ? -13.818 13.776 13.787 1.00 91.94 184 ARG A O 1
ATOM 1472 N N . PHE A 1 185 ? -13.720 11.547 14.089 1.00 93.31 185 PHE A N 1
ATOM 1473 C CA . PHE A 1 185 ? -12.690 11.548 15.132 1.00 93.31 185 PHE A CA 1
ATOM 1474 C C . PHE A 1 185 ? -11.270 11.395 14.577 1.00 93.31 185 PHE A C 1
ATOM 1476 O O . PHE A 1 185 ? -10.339 11.964 15.139 1.00 93.31 185 PHE A O 1
ATOM 1483 N N . LEU A 1 186 ? -11.097 10.700 13.443 1.00 91.38 186 LEU A N 1
ATOM 1484 C CA . LEU A 1 186 ? -9.786 10.457 12.819 1.00 91.38 186 LEU A CA 1
ATOM 1485 C C . LEU A 1 186 ? -8.862 11.695 12.737 1.00 91.38 186 LEU A C 1
ATOM 1487 O O . LEU A 1 186 ? -7.686 11.546 13.059 1.00 91.38 186 LEU A O 1
ATOM 1491 N N . PRO A 1 187 ? -9.329 12.912 12.374 1.00 90.38 187 PRO A N 1
ATOM 1492 C CA . PRO A 1 187 ? -8.451 14.084 12.277 1.00 90.38 187 PRO A CA 1
ATOM 1493 C C . PRO A 1 187 ? -7.819 14.540 13.600 1.00 90.38 187 PRO A C 1
ATOM 1495 O O . PRO A 1 187 ? -6.865 15.314 13.572 1.00 90.38 187 PRO A O 1
ATOM 1498 N N . ARG A 1 188 ? -8.374 14.125 14.745 1.00 90.75 188 ARG A N 1
ATOM 1499 C CA . ARG A 1 188 ? -7.926 14.524 16.089 1.00 90.75 188 ARG A CA 1
ATOM 1500 C C . ARG A 1 188 ? -7.327 13.369 16.894 1.00 90.75 188 ARG A C 1
ATOM 1502 O O . ARG A 1 188 ? -6.858 13.598 18.003 1.00 90.75 188 ARG A O 1
ATOM 1509 N N . MET A 1 189 ? -7.332 12.154 16.350 1.00 92.25 189 MET A N 1
ATOM 1510 C CA . MET A 1 189 ? -6.738 10.987 16.999 1.00 92.25 189 MET A CA 1
ATOM 1511 C C . MET A 1 189 ? -5.213 11.055 16.996 1.00 92.25 189 MET A C 1
ATOM 1513 O O . MET A 1 189 ? -4.593 11.534 16.041 1.00 92.25 189 MET A O 1
ATOM 1517 N N . SER A 1 190 ? -4.596 10.517 18.049 1.00 92.12 190 SER A N 1
ATOM 1518 C CA . SER A 1 190 ? -3.147 10.358 18.077 1.00 92.12 190 SER A CA 1
ATOM 1519 C C . SER A 1 190 ? -2.693 9.281 17.084 1.00 92.12 190 SER A C 1
ATOM 1521 O O . SER A 1 190 ? -3.450 8.390 16.691 1.00 92.12 190 SER A O 1
ATOM 1523 N N . SER A 1 191 ? -1.411 9.313 16.705 1.00 91.38 191 SER A N 1
ATOM 1524 C CA . SER A 1 191 ? -0.829 8.253 15.869 1.00 91.38 191 SER A CA 1
ATOM 1525 C C . SER A 1 191 ? -0.968 6.871 16.520 1.00 91.38 191 SER A C 1
ATOM 1527 O O . SER A 1 191 ? -1.238 5.898 15.826 1.00 91.38 191 SER A O 1
ATOM 1529 N N . ALA A 1 192 ? -0.833 6.791 17.849 1.00 92.38 192 ALA A N 1
ATOM 1530 C CA . ALA A 1 192 ? -0.941 5.541 18.595 1.00 92.38 192 ALA A CA 1
ATOM 1531 C C . ALA A 1 192 ? -2.374 4.983 18.616 1.00 92.38 192 ALA A C 1
ATOM 1533 O O . ALA A 1 192 ? -2.554 3.766 18.610 1.00 92.38 192 ALA A O 1
ATOM 1534 N N . ASP A 1 193 ? -3.392 5.850 18.638 1.00 93.31 193 ASP A N 1
ATOM 1535 C CA . ASP A 1 193 ? -4.795 5.425 18.539 1.00 93.31 193 ASP A CA 1
ATOM 1536 C C . ASP A 1 193 ? -5.092 4.836 17.163 1.00 93.31 193 ASP A C 1
ATOM 1538 O O . ASP A 1 193 ? -5.659 3.751 17.064 1.00 93.31 193 ASP A O 1
ATOM 1542 N N . ILE A 1 194 ? -4.656 5.519 16.100 1.00 94.19 194 ILE A N 1
ATOM 1543 C CA . ILE A 1 194 ? -4.855 5.045 14.727 1.00 94.19 194 ILE A CA 1
ATOM 1544 C C . ILE A 1 194 ? -4.167 3.691 14.525 1.00 94.19 194 ILE A C 1
ATOM 1546 O O . ILE A 1 194 ? -4.771 2.791 13.948 1.00 94.19 194 ILE A O 1
ATOM 1550 N N . THR A 1 195 ? -2.944 3.518 15.034 1.00 94.75 195 THR A N 1
ATOM 1551 C CA . THR A 1 195 ? -2.227 2.237 14.981 1.00 94.75 195 THR A CA 1
ATOM 1552 C C . THR A 1 195 ? -3.025 1.109 15.638 1.00 94.75 195 THR A C 1
ATOM 1554 O O . THR A 1 195 ? -3.287 0.100 14.987 1.00 94.75 195 THR A O 1
ATOM 1557 N N . ARG A 1 196 ? -3.512 1.309 16.871 1.00 94.00 196 ARG A N 1
ATOM 1558 C CA . ARG A 1 196 ? -4.343 0.310 17.569 1.00 94.00 196 ARG A CA 1
ATOM 1559 C C . ARG A 1 196 ? -5.640 -0.005 16.819 1.00 94.00 196 ARG A C 1
ATOM 1561 O O . ARG A 1 196 ? -6.072 -1.154 16.783 1.00 94.00 196 ARG A O 1
ATOM 1568 N N . ILE A 1 197 ? -6.264 1.001 16.203 1.00 94.88 197 ILE A N 1
ATOM 1569 C CA . ILE A 1 197 ? -7.476 0.820 15.390 1.00 94.88 197 ILE A CA 1
ATOM 1570 C C . ILE A 1 197 ? -7.181 -0.017 14.139 1.00 94.88 197 ILE A C 1
ATOM 1572 O O . ILE A 1 197 ? -7.971 -0.904 13.808 1.00 94.88 197 ILE A O 1
ATOM 1576 N N . LEU A 1 198 ? -6.062 0.234 13.451 1.00 95.31 198 LEU A N 1
ATOM 1577 C CA . LEU A 1 198 ? -5.644 -0.550 12.286 1.00 95.31 198 LEU A CA 1
ATOM 1578 C C . LEU A 1 198 ? -5.402 -2.013 12.669 1.00 95.31 198 LEU A C 1
ATOM 1580 O O . LEU A 1 198 ? -5.954 -2.901 12.023 1.00 95.31 198 LEU A O 1
ATOM 1584 N N . GLU A 1 199 ? -4.663 -2.269 13.749 1.00 94.38 199 GLU A N 1
ATOM 1585 C CA . GLU A 1 199 ? -4.423 -3.623 14.268 1.00 94.38 199 GLU A CA 1
ATOM 1586 C C . GLU A 1 199 ? -5.737 -4.350 14.572 1.00 94.38 199 GLU A C 1
ATOM 1588 O O . GLU A 1 199 ? -5.991 -5.431 14.040 1.00 94.38 199 GLU A O 1
ATOM 1593 N N . ALA A 1 200 ? -6.623 -3.723 15.352 1.00 93.25 200 ALA A N 1
ATOM 1594 C CA . ALA A 1 200 ? -7.898 -4.321 15.742 1.00 93.25 200 ALA A CA 1
ATOM 1595 C C . ALA A 1 200 ? -8.824 -4.598 14.543 1.00 93.25 200 ALA A C 1
ATOM 1597 O O . ALA A 1 200 ? -9.612 -5.540 14.577 1.00 93.25 200 ALA A O 1
ATOM 1598 N N . SER A 1 201 ? -8.709 -3.804 13.475 1.00 93.69 201 SER A N 1
ATOM 1599 C CA . SER A 1 201 ? -9.551 -3.910 12.274 1.00 93.69 201 SER A CA 1
ATOM 1600 C C . SER A 1 201 ? -8.928 -4.749 11.155 1.00 93.69 201 SER A C 1
ATOM 1602 O O . SER A 1 201 ? -9.551 -4.948 10.112 1.00 93.69 201 SER A O 1
ATOM 1604 N N . THR A 1 202 ? -7.700 -5.244 11.337 1.00 91.88 202 THR A N 1
ATOM 1605 C CA . THR A 1 202 ? -6.928 -5.933 10.287 1.00 91.88 202 THR A CA 1
ATOM 1606 C C . THR A 1 202 ? -7.661 -7.161 9.744 1.00 91.88 202 THR A C 1
ATOM 1608 O O . THR A 1 202 ? -7.638 -7.407 8.538 1.00 91.88 202 THR A O 1
ATOM 1611 N N . HIS A 1 203 ? -8.390 -7.875 10.603 1.00 88.50 203 HIS A N 1
ATOM 1612 C CA . HIS A 1 203 ? -9.103 -9.108 10.255 1.00 88.50 203 HIS A CA 1
ATOM 1613 C C . HIS A 1 203 ? -10.574 -8.912 9.868 1.00 88.50 203 HIS A C 1
ATOM 1615 O O . HIS A 1 203 ? -11.309 -9.889 9.720 1.00 88.50 203 HIS A O 1
ATOM 1621 N N . PHE A 1 204 ? -11.035 -7.671 9.695 1.00 89.38 204 PHE A N 1
ATOM 1622 C CA . PHE A 1 204 ? -12.413 -7.442 9.267 1.00 89.38 204 PHE A CA 1
ATOM 1623 C C . PHE A 1 204 ? -12.587 -7.850 7.809 1.00 89.38 204 PHE A C 1
ATOM 1625 O O . PHE A 1 204 ? -11.771 -7.510 6.952 1.00 89.38 204 PHE A O 1
ATOM 1632 N N . THR A 1 205 ? -13.697 -8.520 7.505 1.00 81.75 205 THR A N 1
ATOM 1633 C CA . THR A 1 205 ? -14.070 -8.857 6.122 1.00 81.75 205 THR A CA 1
ATOM 1634 C C . THR A 1 205 ? -14.362 -7.603 5.301 1.00 81.75 205 THR A C 1
ATOM 1636 O O . THR A 1 205 ? -14.103 -7.546 4.096 1.00 81.75 205 THR A O 1
ATOM 1639 N N . THR A 1 206 ? -14.885 -6.565 5.956 1.00 81.94 206 THR A N 1
ATOM 1640 C CA . THR A 1 206 ? -15.166 -5.272 5.348 1.00 81.94 206 THR A CA 1
ATOM 1641 C C . THR A 1 206 ? -14.703 -4.131 6.237 1.00 81.94 206 THR A C 1
ATOM 1643 O O . THR A 1 206 ? -15.167 -4.005 7.363 1.00 81.94 206 THR A O 1
ATOM 1646 N N . VAL A 1 207 ? -13.848 -3.271 5.687 1.00 87.81 207 VAL A N 1
ATOM 1647 C CA . VAL A 1 207 ? -13.423 -2.009 6.310 1.00 87.81 207 VAL A CA 1
ATOM 1648 C C . VAL A 1 207 ? -13.975 -0.804 5.555 1.00 87.81 207 VAL A C 1
ATOM 1650 O O . VAL A 1 207 ? -14.100 -0.836 4.319 1.00 87.81 207 VAL A O 1
ATOM 1653 N N . SER A 1 208 ? -14.266 0.268 6.287 1.00 88.69 208 SER A N 1
ATOM 1654 C CA . SER A 1 208 ? -14.709 1.541 5.730 1.00 88.69 208 SER A CA 1
ATOM 1655 C C . SER A 1 208 ? -13.680 2.178 4.796 1.00 88.69 208 SER A C 1
ATOM 1657 O O . SER A 1 208 ? -12.464 1.969 4.869 1.00 88.69 208 SER A O 1
ATOM 1659 N N . ALA A 1 209 ? -14.186 3.034 3.907 1.00 90.31 209 ALA A N 1
ATOM 1660 C CA . ALA A 1 209 ? -13.347 3.822 3.016 1.00 90.31 209 ALA A CA 1
ATOM 1661 C C . ALA A 1 209 ? -12.464 4.831 3.775 1.00 90.31 209 ALA A C 1
ATOM 1663 O O . ALA A 1 209 ? -11.376 5.150 3.296 1.00 90.31 209 ALA A O 1
ATOM 1664 N N . CYS A 1 210 ? -12.903 5.331 4.940 1.00 91.12 210 CYS A N 1
ATOM 1665 C CA . CYS A 1 210 ? -12.111 6.285 5.717 1.00 91.12 210 CYS A CA 1
ATOM 1666 C C . CYS A 1 210 ? -10.900 5.615 6.371 1.00 91.12 210 CYS A C 1
ATOM 1668 O O . CYS A 1 210 ? -9.798 6.145 6.238 1.00 91.12 210 CYS A O 1
ATOM 1670 N N . LEU A 1 211 ? -11.067 4.434 6.978 1.00 92.62 211 LEU A N 1
ATOM 1671 C CA . LEU A 1 211 ? -9.953 3.699 7.576 1.00 92.62 211 LEU A CA 1
ATOM 1672 C C . LEU A 1 211 ? -8.939 3.258 6.513 1.00 92.62 211 LEU A C 1
ATOM 1674 O O . LEU A 1 211 ? -7.737 3.452 6.685 1.00 92.62 211 LEU A O 1
ATOM 1678 N N . TRP A 1 212 ? -9.425 2.764 5.367 1.00 94.56 212 TRP A N 1
ATOM 1679 C CA . TRP A 1 212 ? -8.573 2.451 4.216 1.00 94.56 212 TRP A CA 1
ATOM 1680 C C . TRP A 1 212 ? -7.741 3.658 3.768 1.00 94.56 212 TRP A C 1
ATOM 1682 O O . TRP A 1 212 ? -6.532 3.548 3.576 1.00 94.56 212 TRP A O 1
ATOM 1692 N N . LYS A 1 213 ? -8.379 4.825 3.612 1.00 94.12 213 LYS A N 1
ATOM 1693 C CA . LYS A 1 213 ? -7.699 6.051 3.185 1.00 94.12 213 LYS A CA 1
ATOM 1694 C C . LYS A 1 213 ? -6.609 6.466 4.176 1.00 94.12 213 LYS A C 1
ATOM 1696 O O . LYS A 1 213 ? -5.505 6.778 3.741 1.00 94.12 213 LYS A O 1
ATOM 1701 N N . VAL A 1 214 ? -6.899 6.423 5.478 1.00 94.44 214 VAL A N 1
ATOM 1702 C CA . VAL A 1 214 ? -5.917 6.744 6.523 1.00 94.44 214 VAL A CA 1
ATOM 1703 C C . VAL A 1 214 ? -4.727 5.790 6.473 1.00 94.44 214 VAL A C 1
ATOM 1705 O O . VAL A 1 214 ? -3.591 6.253 6.494 1.00 94.44 214 VAL A O 1
ATOM 1708 N N . ALA A 1 215 ? -4.956 4.483 6.332 1.00 95.69 215 ALA A N 1
ATOM 1709 C CA . ALA A 1 215 ? -3.870 3.512 6.208 1.00 95.69 215 ALA A CA 1
ATOM 1710 C C . ALA A 1 215 ? -2.973 3.797 4.988 1.00 95.69 215 ALA A C 1
ATOM 1712 O O . ALA A 1 215 ? -1.750 3.772 5.095 1.00 95.69 215 ALA A O 1
ATOM 1713 N N . VAL A 1 216 ? -3.566 4.134 3.836 1.00 95.38 216 VAL A N 1
ATOM 1714 C CA . VAL A 1 216 ? -2.807 4.495 2.627 1.00 95.38 216 VAL A CA 1
ATOM 1715 C C . VAL A 1 216 ? -1.993 5.778 2.828 1.00 95.38 216 VAL A C 1
ATOM 1717 O O . VAL A 1 216 ? -0.829 5.823 2.442 1.00 95.38 216 VAL A O 1
ATOM 1720 N N . GLU A 1 217 ? -2.567 6.819 3.433 1.00 92.44 217 GLU A N 1
ATOM 1721 C CA . GLU A 1 217 ? -1.854 8.078 3.705 1.00 92.44 217 GLU A CA 1
ATOM 1722 C C . GLU A 1 217 ? -0.682 7.876 4.676 1.00 92.44 217 GLU A C 1
ATOM 1724 O O . GLU A 1 217 ? 0.380 8.482 4.508 1.00 92.44 217 GLU A O 1
ATOM 1729 N N . ARG A 1 218 ? -0.840 6.972 5.648 1.00 92.31 218 ARG A N 1
ATOM 1730 C CA . ARG A 1 218 ? 0.193 6.627 6.630 1.00 92.31 218 ARG A CA 1
ATOM 1731 C C . ARG A 1 218 ? 1.380 5.857 6.057 1.00 92.31 218 ARG A C 1
ATOM 1733 O O . ARG A 1 218 ? 2.435 5.869 6.680 1.00 92.31 218 ARG A O 1
ATOM 1740 N N . LEU A 1 219 ? 1.285 5.303 4.844 1.00 92.56 219 LEU A N 1
ATOM 1741 C CA . LEU A 1 219 ? 2.455 4.760 4.135 1.00 92.56 219 LEU A CA 1
ATOM 1742 C C . LEU A 1 219 ? 3.547 5.814 3.886 1.00 92.56 219 LEU A C 1
ATOM 1744 O O . LEU A 1 219 ? 4.695 5.464 3.631 1.00 92.56 219 LEU A O 1
ATOM 1748 N N . LEU A 1 220 ? 3.205 7.105 3.943 1.00 89.12 220 LEU A N 1
ATOM 1749 C CA . LEU A 1 220 ? 4.159 8.207 3.797 1.00 89.12 220 LEU A CA 1
ATOM 1750 C C . LEU A 1 220 ? 4.812 8.621 5.128 1.00 89.12 220 LEU A C 1
ATOM 1752 O O . LEU A 1 220 ? 5.661 9.513 5.137 1.00 89.12 220 LEU A O 1
ATOM 1756 N N . MET A 1 221 ? 4.404 8.023 6.250 1.00 87.31 221 MET A N 1
ATOM 1757 C CA . MET A 1 221 ? 4.938 8.308 7.583 1.00 87.31 221 MET A CA 1
ATOM 1758 C C . MET A 1 221 ? 6.099 7.365 7.931 1.00 87.31 221 MET A C 1
ATOM 1760 O O . MET A 1 221 ? 6.302 6.340 7.289 1.00 87.31 221 MET A O 1
ATOM 1764 N N . SER A 1 222 ? 6.873 7.705 8.966 1.00 81.88 222 SER A N 1
ATOM 1765 C CA . SER A 1 222 ? 7.989 6.871 9.443 1.00 81.88 222 SER A CA 1
ATOM 1766 C C . SER A 1 222 ? 7.539 5.562 10.109 1.00 81.88 222 SER A C 1
ATOM 1768 O O . SER A 1 222 ? 8.295 4.600 10.138 1.00 81.88 222 SER A O 1
ATOM 1770 N N . ASP A 1 223 ? 6.320 5.535 10.651 1.00 84.44 223 ASP A N 1
ATOM 1771 C CA . ASP A 1 223 ? 5.636 4.371 11.231 1.00 84.44 223 ASP A CA 1
ATOM 1772 C C . ASP A 1 223 ? 4.597 3.879 10.213 1.00 84.44 223 ASP A C 1
ATOM 1774 O O . ASP A 1 223 ? 3.430 4.275 10.235 1.00 84.44 223 ASP A O 1
ATOM 1778 N N . ALA A 1 224 ? 5.062 3.081 9.252 1.00 91.25 224 ALA A N 1
ATOM 1779 C CA . ALA A 1 224 ? 4.213 2.511 8.208 1.00 91.25 224 ALA A CA 1
ATOM 1780 C C . ALA A 1 224 ? 3.915 1.018 8.422 1.00 91.25 224 ALA A C 1
ATOM 1782 O O . ALA A 1 224 ? 3.011 0.503 7.770 1.00 91.25 224 ALA A O 1
ATOM 1783 N N . SER A 1 225 ? 4.610 0.327 9.335 1.00 92.44 225 SER A N 1
ATOM 1784 C CA . SER A 1 225 ? 4.524 -1.135 9.512 1.00 92.44 225 SER A CA 1
ATOM 1785 C C . SER A 1 225 ? 3.092 -1.624 9.746 1.00 92.44 225 SER A C 1
ATOM 1787 O O . SER A 1 225 ? 2.608 -2.501 9.038 1.00 92.44 225 SER A O 1
ATOM 1789 N N . HIS A 1 226 ? 2.363 -0.990 10.665 1.00 93.94 226 HIS A N 1
ATOM 1790 C CA . HIS A 1 226 ? 0.970 -1.341 10.962 1.00 93.94 226 HIS A CA 1
ATOM 1791 C C . HIS A 1 226 ? 0.035 -1.063 9.780 1.00 93.94 226 HIS A C 1
ATOM 1793 O O . HIS A 1 226 ? -0.921 -1.798 9.542 1.00 93.94 226 HIS A O 1
ATOM 1799 N N . SER A 1 227 ? 0.327 -0.017 9.000 1.00 95.56 227 SER A N 1
ATOM 1800 C CA . SER A 1 227 ? -0.436 0.296 7.787 1.00 95.56 227 SER A CA 1
ATOM 1801 C C . SER A 1 227 ? -0.148 -0.709 6.676 1.00 95.56 227 SER A C 1
ATOM 1803 O O . SER A 1 227 ? -1.072 -1.096 5.969 1.00 95.56 227 SER A O 1
ATOM 1805 N N . ILE A 1 228 ? 1.100 -1.167 6.548 1.00 95.81 228 ILE A N 1
ATOM 1806 C CA . ILE A 1 228 ? 1.491 -2.228 5.619 1.00 95.81 228 ILE A CA 1
ATOM 1807 C C . ILE A 1 228 ? 0.705 -3.502 5.942 1.00 95.81 228 ILE A C 1
ATOM 1809 O O . ILE A 1 228 ? -0.067 -3.936 5.093 1.00 95.81 228 ILE A O 1
ATOM 1813 N N . VAL A 1 229 ? 0.803 -4.022 7.171 1.00 95.44 229 VAL A N 1
ATOM 1814 C CA . VAL A 1 229 ? 0.114 -5.258 7.598 1.00 95.44 229 VAL A CA 1
ATOM 1815 C C . VAL A 1 229 ? -1.403 -5.160 7.406 1.00 95.44 229 VAL A C 1
ATOM 1817 O O . VAL A 1 229 ? -2.039 -6.079 6.881 1.00 95.44 229 VAL A O 1
ATOM 1820 N N . PHE A 1 230 ? -2.001 -4.023 7.778 1.00 96.12 230 PHE A N 1
ATOM 1821 C CA . PHE A 1 230 ? -3.426 -3.784 7.565 1.00 96.12 230 PHE A CA 1
ATOM 1822 C C . PHE A 1 230 ? -3.790 -3.821 6.073 1.00 96.12 230 PHE A C 1
ATOM 1824 O O . PHE A 1 230 ? -4.723 -4.519 5.673 1.00 96.12 230 PHE A O 1
ATOM 1831 N N . LEU A 1 231 ? -3.069 -3.077 5.227 1.00 96.38 231 LEU A N 1
ATOM 1832 C CA . LEU A 1 231 ? -3.384 -2.961 3.803 1.00 96.38 231 LEU A CA 1
ATOM 1833 C C . LEU A 1 231 ? -3.179 -4.280 3.056 1.00 96.38 231 LEU A C 1
ATOM 1835 O O . LEU A 1 231 ? -4.016 -4.620 2.219 1.00 96.38 231 LEU A O 1
ATOM 1839 N N . THR A 1 232 ? -2.110 -5.023 3.345 1.00 94.62 232 THR A N 1
ATOM 1840 C CA . THR A 1 232 ? -1.829 -6.321 2.711 1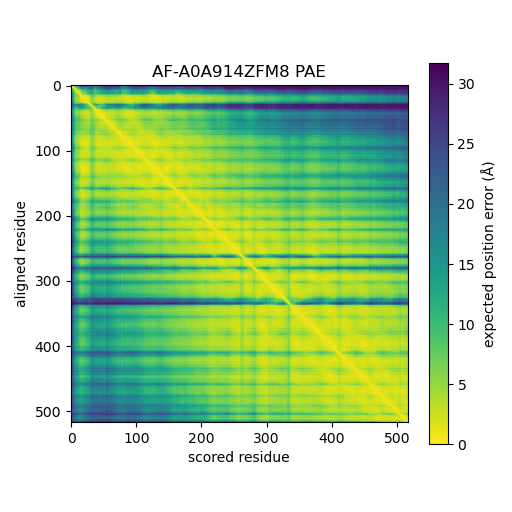.00 94.62 232 THR A CA 1
ATOM 1841 C C . THR A 1 232 ? -2.896 -7.347 3.074 1.00 94.62 232 THR A C 1
ATOM 1843 O O . THR A 1 232 ? -3.494 -7.955 2.183 1.00 94.62 232 THR A O 1
ATOM 1846 N N . THR A 1 233 ? -3.251 -7.438 4.357 1.00 93.12 233 THR A N 1
ATOM 1847 C CA . THR A 1 233 ? -4.322 -8.320 4.839 1.00 93.12 233 THR A CA 1
ATOM 1848 C C . THR A 1 233 ? -5.672 -7.965 4.207 1.00 93.12 233 THR A C 1
ATOM 1850 O O . THR A 1 233 ? -6.387 -8.829 3.695 1.00 93.12 233 THR A O 1
ATOM 1853 N N . GLN A 1 234 ? -6.018 -6.677 4.162 1.00 93.19 234 GLN A N 1
ATOM 1854 C CA . GLN A 1 234 ? -7.265 -6.219 3.548 1.00 93.19 234 GLN A CA 1
ATOM 1855 C C . GLN A 1 234 ? -7.293 -6.444 2.030 1.00 93.19 234 GLN A C 1
ATOM 1857 O O . GLN A 1 234 ? -8.341 -6.787 1.479 1.00 93.19 234 GLN A O 1
ATOM 1862 N N . LEU A 1 235 ? -6.164 -6.292 1.332 1.00 92.81 235 LEU A N 1
ATOM 1863 C CA . LEU A 1 235 ? -6.060 -6.639 -0.087 1.00 92.81 235 LEU A CA 1
ATOM 1864 C C . LEU A 1 235 ? -6.265 -8.131 -0.324 1.00 92.81 235 LEU A C 1
ATOM 1866 O O . LEU A 1 235 ? -6.941 -8.477 -1.290 1.00 92.81 235 LEU A O 1
ATOM 1870 N N . ARG A 1 236 ? -5.738 -8.999 0.547 1.00 90.12 236 ARG A N 1
ATOM 1871 C CA . ARG A 1 236 ? -5.948 -10.450 0.465 1.00 90.12 236 ARG A CA 1
ATOM 1872 C C . ARG A 1 236 ? -7.431 -10.794 0.560 1.00 90.12 236 ARG A C 1
ATOM 1874 O O . ARG A 1 236 ? -7.953 -11.433 -0.352 1.00 90.12 236 ARG A O 1
ATOM 1881 N N . TYR A 1 237 ? -8.130 -10.320 1.597 1.00 89.25 237 TYR A N 1
ATOM 1882 C CA . TYR A 1 237 ? -9.574 -10.559 1.734 1.00 89.25 237 TYR A CA 1
ATOM 1883 C C . TYR A 1 237 ? -10.349 -10.055 0.515 1.00 89.25 237 TYR A C 1
ATOM 1885 O O . TYR A 1 237 ? -11.201 -10.759 -0.027 1.00 89.25 237 TYR A O 1
ATOM 1893 N N . ARG A 1 238 ? -10.011 -8.855 0.027 1.00 89.06 238 ARG A N 1
ATOM 1894 C CA . ARG A 1 238 ? -10.640 -8.294 -1.172 1.00 89.06 238 ARG A CA 1
ATOM 1895 C C . ARG A 1 238 ? -10.286 -9.039 -2.445 1.00 89.06 238 ARG A C 1
ATOM 1897 O O . ARG A 1 238 ? -11.112 -9.050 -3.343 1.00 89.06 238 ARG A O 1
ATOM 1904 N N . CYS A 1 239 ? -9.112 -9.648 -2.550 1.00 89.25 239 CYS A N 1
ATOM 1905 C CA . CYS A 1 239 ? -8.745 -10.433 -3.720 1.00 89.25 239 CYS A CA 1
ATOM 1906 C C . CYS A 1 239 ? -9.583 -11.711 -3.821 1.00 89.25 239 CYS A C 1
ATOM 1908 O O . CYS A 1 239 ? -9.957 -12.091 -4.924 1.00 89.25 239 CYS A O 1
ATOM 1910 N N . VAL A 1 240 ? -9.903 -12.342 -2.687 1.00 87.56 240 VAL A N 1
ATOM 1911 C CA . VAL A 1 240 ? -10.774 -13.529 -2.643 1.00 87.56 240 VAL A CA 1
ATOM 1912 C C . VAL A 1 240 ? -12.216 -13.174 -3.027 1.00 87.56 240 VAL A C 1
ATOM 1914 O O . VAL A 1 240 ? -12.849 -13.910 -3.776 1.00 87.56 240 VAL A O 1
ATOM 1917 N N . ASP A 1 241 ? -12.721 -12.036 -2.549 1.00 86.94 241 ASP A N 1
ATOM 1918 C CA . ASP A 1 241 ? -14.095 -11.570 -2.790 1.00 86.94 241 ASP A CA 1
ATOM 1919 C C . ASP A 1 241 ? -14.278 -10.926 -4.183 1.00 86.94 241 ASP A C 1
ATOM 1921 O O . ASP A 1 241 ? -15.149 -11.300 -4.966 1.00 86.94 241 ASP A O 1
ATOM 1925 N N . ASN A 1 242 ? -13.428 -9.953 -4.526 1.00 89.69 242 ASN A N 1
ATOM 1926 C CA . ASN A 1 242 ? -13.489 -9.184 -5.768 1.00 89.69 242 ASN A CA 1
ATOM 1927 C C . ASN A 1 242 ? -12.080 -8.759 -6.253 1.00 89.69 242 ASN A C 1
ATOM 1929 O O . ASN A 1 242 ? -11.606 -7.658 -5.927 1.00 89.69 242 ASN A O 1
ATOM 1933 N N . PRO A 1 243 ? -11.424 -9.578 -7.103 1.00 88.38 243 PRO A N 1
ATOM 1934 C CA . PRO A 1 243 ? -10.080 -9.303 -7.621 1.00 88.38 243 PRO A CA 1
ATOM 1935 C C . PRO A 1 243 ? -9.945 -7.943 -8.315 1.00 88.38 243 PRO A C 1
ATOM 1937 O O . PRO A 1 243 ? -8.908 -7.284 -8.214 1.00 88.38 243 PRO A O 1
ATOM 1940 N N . MET A 1 244 ? -10.998 -7.481 -9.000 1.00 88.56 244 MET A N 1
ATOM 1941 C CA . MET A 1 244 ? -10.964 -6.198 -9.701 1.00 88.56 244 MET A CA 1
ATOM 1942 C C . MET A 1 244 ? -10.896 -5.015 -8.737 1.00 88.56 244 MET A C 1
ATOM 1944 O O . MET A 1 244 ? -10.130 -4.076 -8.962 1.00 88.56 244 MET A O 1
ATOM 1948 N N . LEU A 1 245 ? -11.663 -5.063 -7.647 1.00 90.12 245 LEU A N 1
ATOM 1949 C CA . LEU A 1 245 ? -11.614 -4.032 -6.615 1.00 90.12 245 LEU A CA 1
ATOM 1950 C C . LEU A 1 245 ? -10.268 -4.052 -5.873 1.00 90.12 245 LEU A C 1
ATOM 1952 O O . LEU A 1 245 ? -9.723 -2.990 -5.566 1.00 90.12 245 LEU A O 1
ATOM 1956 N N . ALA A 1 246 ? -9.704 -5.239 -5.628 1.00 91.94 246 ALA A N 1
ATOM 1957 C CA . ALA A 1 246 ? -8.370 -5.381 -5.045 1.00 91.94 246 ALA A CA 1
ATOM 1958 C C . ALA A 1 246 ? -7.287 -4.756 -5.944 1.00 91.94 246 ALA A C 1
ATOM 1960 O O . ALA A 1 246 ? -6.440 -4.005 -5.462 1.00 91.94 246 ALA A O 1
ATOM 1961 N N . SER A 1 247 ? -7.370 -4.968 -7.260 1.00 91.94 247 SER A N 1
ATOM 1962 C CA . SER A 1 247 ? -6.493 -4.331 -8.250 1.00 91.94 247 SER A CA 1
ATOM 1963 C C . SER A 1 247 ? -6.613 -2.800 -8.242 1.00 91.94 247 SER A C 1
ATOM 1965 O O . SER A 1 247 ? -5.598 -2.105 -8.204 1.00 91.94 247 SER A O 1
ATOM 1967 N N . GLN A 1 248 ? -7.829 -2.247 -8.182 1.00 92.94 248 GLN A N 1
ATOM 1968 C CA . GLN A 1 248 ? -8.030 -0.793 -8.066 1.00 92.94 248 GLN A CA 1
ATOM 1969 C C . GLN A 1 248 ? -7.423 -0.228 -6.773 1.00 92.94 248 GLN A C 1
ATOM 1971 O O . GLN A 1 248 ? -6.757 0.807 -6.794 1.00 92.94 248 GLN A O 1
ATOM 1976 N N . ARG A 1 249 ? -7.610 -0.925 -5.648 1.00 94.81 249 ARG A N 1
ATOM 1977 C CA . ARG A 1 249 ? -7.020 -0.564 -4.352 1.00 94.81 249 ARG A CA 1
ATOM 1978 C C . ARG A 1 249 ? -5.491 -0.614 -4.376 1.00 94.81 249 ARG A C 1
ATOM 1980 O O . ARG A 1 249 ? -4.844 0.296 -3.863 1.00 94.81 249 ARG A O 1
ATOM 1987 N N . MET A 1 250 ? -4.918 -1.618 -5.030 1.00 95.56 250 MET A N 1
ATOM 1988 C CA . MET A 1 250 ? -3.476 -1.731 -5.228 1.00 95.56 250 MET A CA 1
ATOM 1989 C C . MET A 1 250 ? -2.917 -0.622 -6.126 1.00 95.56 250 MET A C 1
ATOM 1991 O O . MET A 1 250 ? -1.836 -0.097 -5.861 1.00 95.56 250 MET A O 1
ATOM 1995 N N . ALA A 1 251 ? -3.662 -0.202 -7.152 1.00 94.56 251 ALA A N 1
ATOM 1996 C CA . ALA A 1 251 ? -3.272 0.934 -7.985 1.00 94.56 251 ALA A CA 1
ATOM 1997 C C . ALA A 1 251 ? -3.190 2.238 -7.169 1.00 94.56 251 ALA A C 1
ATOM 1999 O O . ALA A 1 251 ? -2.266 3.027 -7.371 1.00 94.56 251 ALA A O 1
ATOM 2000 N N . LEU A 1 252 ? -4.100 2.443 -6.205 1.00 94.56 252 LEU A N 1
ATOM 2001 C CA . LEU A 1 252 ? -4.036 3.581 -5.281 1.00 94.56 252 LEU A CA 1
ATOM 2002 C C . LEU A 1 252 ? -2.776 3.525 -4.409 1.00 94.56 252 LEU A C 1
ATOM 2004 O O . LEU A 1 252 ? -2.047 4.513 -4.350 1.00 94.56 252 LEU A O 1
ATOM 2008 N N . ILE A 1 253 ? -2.477 2.375 -3.800 1.00 95.88 253 ILE A N 1
ATOM 2009 C CA . ILE A 1 253 ? -1.263 2.192 -2.986 1.00 95.88 253 ILE A CA 1
ATOM 2010 C C . ILE A 1 253 ? -0.005 2.453 -3.820 1.00 95.88 253 ILE A C 1
ATOM 2012 O O . ILE A 1 253 ? 0.851 3.241 -3.424 1.00 95.88 253 ILE A O 1
ATOM 2016 N N . THR A 1 254 ? 0.061 1.875 -5.020 1.00 94.88 254 THR A N 1
ATOM 2017 C CA . THR A 1 254 ? 1.168 2.079 -5.962 1.00 94.88 254 THR A CA 1
ATOM 2018 C C . THR A 1 254 ? 1.341 3.555 -6.312 1.00 94.88 254 THR A C 1
ATOM 2020 O O . THR A 1 254 ? 2.459 4.063 -6.297 1.00 94.88 254 THR A O 1
ATOM 2023 N N . SER A 1 255 ? 0.249 4.283 -6.564 1.00 93.12 255 SER A N 1
ATOM 2024 C CA . SER A 1 255 ? 0.319 5.719 -6.861 1.00 93.12 255 SER A CA 1
ATOM 2025 C C . SER A 1 255 ? 0.855 6.554 -5.692 1.00 93.12 255 SER A C 1
ATOM 2027 O O . SER A 1 255 ? 1.586 7.517 -5.916 1.00 93.12 255 SER A O 1
ATOM 2029 N N . VAL A 1 256 ? 0.536 6.172 -4.450 1.00 93.62 256 VAL A N 1
ATOM 2030 C CA . VAL A 1 256 ? 0.999 6.864 -3.239 1.00 93.62 256 VAL A CA 1
ATOM 2031 C C . VAL A 1 256 ? 2.468 6.562 -2.961 1.00 93.62 256 VAL A C 1
ATOM 2033 O O . VAL A 1 256 ? 3.242 7.494 -2.743 1.00 93.62 256 VAL A O 1
ATOM 2036 N N . LEU A 1 257 ? 2.876 5.295 -3.049 1.00 92.75 257 LEU A N 1
ATOM 2037 C CA . LEU A 1 257 ? 4.266 4.877 -2.836 1.00 92.75 257 LEU A CA 1
ATOM 2038 C C . LEU A 1 257 ? 5.223 5.406 -3.916 1.00 92.75 257 LEU A C 1
ATOM 2040 O O . LEU A 1 257 ? 6.389 5.651 -3.627 1.00 92.75 257 LEU A O 1
ATOM 2044 N N . LEU A 1 258 ? 4.735 5.632 -5.141 1.00 91.38 258 LEU A N 1
ATOM 2045 C CA . LEU A 1 258 ? 5.503 6.266 -6.223 1.00 91.38 258 LEU A CA 1
ATOM 2046 C C . LEU A 1 258 ? 5.371 7.797 -6.250 1.00 91.38 258 LEU A C 1
ATOM 2048 O O . LEU A 1 258 ? 5.923 8.453 -7.137 1.00 91.38 258 LEU A O 1
ATOM 2052 N N . SER A 1 259 ? 4.623 8.386 -5.314 1.00 88.62 259 SER A N 1
ATOM 2053 C CA . SER A 1 259 ? 4.430 9.832 -5.270 1.00 88.62 259 SER A CA 1
ATOM 2054 C C . SER A 1 259 ? 5.702 10.560 -4.839 1.00 88.62 259 SER A C 1
ATOM 2056 O O . SER A 1 259 ? 6.552 10.039 -4.122 1.00 88.62 259 SER A O 1
ATOM 2058 N N . GLU A 1 260 ? 5.804 11.833 -5.215 1.00 74.75 260 GLU A N 1
ATOM 2059 C CA . GLU A 1 260 ? 6.954 12.673 -4.869 1.00 74.75 260 GLU A CA 1
ATOM 2060 C C . GLU A 1 260 ? 7.184 12.854 -3.363 1.00 74.75 260 GLU A C 1
ATOM 2062 O O . GLU A 1 260 ? 8.275 13.260 -2.965 1.00 74.75 260 GLU A O 1
ATOM 2067 N N . LYS A 1 261 ? 6.143 12.610 -2.558 1.00 69.38 261 LYS A N 1
ATOM 2068 C CA . LYS A 1 261 ? 6.124 12.805 -1.107 1.00 69.38 261 LYS A CA 1
ATOM 2069 C C . LYS A 1 261 ? 6.585 11.573 -0.332 1.00 69.38 261 LYS A C 1
ATOM 2071 O O . LYS A 1 261 ? 6.789 11.687 0.872 1.00 69.38 261 LYS A O 1
ATOM 2076 N N . ALA A 1 262 ? 6.703 10.416 -0.984 1.00 69.38 262 ALA A N 1
ATOM 2077 C CA . ALA A 1 262 ? 7.139 9.201 -0.314 1.00 69.38 262 ALA A CA 1
ATOM 2078 C C . ALA A 1 262 ? 8.575 9.370 0.211 1.00 69.38 262 ALA A C 1
ATOM 2080 O O . ALA A 1 262 ? 9.386 10.000 -0.467 1.00 69.38 262 ALA A O 1
ATOM 2081 N N . PRO A 1 263 ? 8.906 8.845 1.402 1.00 61.69 263 PRO A N 1
ATOM 2082 C CA . PRO A 1 263 ? 10.269 8.534 1.817 1.00 61.69 263 PRO A CA 1
ATOM 2083 C C . PRO A 1 263 ? 10.601 7.127 1.283 1.00 61.69 263 PRO A C 1
ATOM 2085 O O . PRO A 1 263 ? 10.010 6.139 1.690 1.00 61.69 263 PRO A O 1
ATOM 2088 N N . TRP A 1 264 ? 11.474 7.010 0.290 1.00 66.25 264 TRP A N 1
ATOM 2089 C CA . TRP A 1 264 ? 11.530 5.871 -0.633 1.00 66.25 264 TRP A CA 1
ATOM 2090 C C . TRP A 1 264 ? 12.974 5.416 -0.695 1.00 66.25 264 TRP A C 1
ATOM 2092 O O . TRP A 1 264 ? 13.856 6.154 -1.127 1.00 66.25 264 TRP A O 1
ATOM 2102 N N . THR A 1 265 ? 13.259 4.258 -0.116 1.00 66.25 265 THR A N 1
ATOM 2103 C CA . THR A 1 265 ? 12.979 2.975 -0.769 1.00 66.25 265 THR A CA 1
ATOM 2104 C C . THR A 1 265 ? 12.367 1.875 0.120 1.00 66.25 265 THR A C 1
ATOM 2106 O O . THR A 1 265 ? 11.681 0.994 -0.397 1.00 66.25 265 THR A O 1
ATOM 2109 N N . ASN A 1 266 ? 12.560 1.940 1.440 1.00 81.50 266 ASN A N 1
ATOM 2110 C CA . ASN A 1 266 ? 12.315 0.799 2.333 1.00 81.50 266 ASN A CA 1
ATOM 2111 C C . ASN A 1 266 ? 10.828 0.448 2.486 1.00 81.50 266 ASN A C 1
ATOM 2113 O O . ASN A 1 266 ? 10.474 -0.710 2.316 1.00 81.50 266 ASN A O 1
ATOM 2117 N N . THR A 1 267 ? 9.943 1.431 2.689 1.00 90.06 267 THR A N 1
ATOM 2118 C CA . THR A 1 267 ? 8.503 1.177 2.892 1.00 90.06 267 THR A CA 1
ATOM 2119 C C . THR A 1 267 ? 7.851 0.475 1.699 1.00 90.06 267 THR A C 1
ATOM 2121 O O . THR A 1 267 ? 7.013 -0.403 1.866 1.00 90.06 267 THR A O 1
ATOM 2124 N N . ALA A 1 268 ? 8.233 0.848 0.473 1.00 91.25 268 ALA A N 1
ATOM 2125 C CA . ALA A 1 268 ? 7.716 0.213 -0.738 1.00 91.25 268 ALA A CA 1
ATOM 2126 C C . ALA A 1 268 ? 8.184 -1.243 -0.868 1.00 91.25 268 ALA A C 1
ATOM 2128 O O . ALA A 1 268 ? 7.418 -2.099 -1.309 1.00 91.25 268 ALA A O 1
ATOM 2129 N N . PHE A 1 269 ? 9.432 -1.514 -0.479 1.00 91.12 269 PHE A N 1
ATOM 2130 C CA . PHE A 1 269 ? 9.991 -2.858 -0.486 1.00 91.12 269 PHE A CA 1
ATOM 2131 C C . PHE A 1 269 ? 9.366 -3.736 0.607 1.00 91.12 269 PHE A C 1
ATOM 2133 O O . PHE A 1 269 ? 8.900 -4.830 0.302 1.00 91.12 269 PHE A O 1
ATOM 2140 N N . GLU A 1 270 ? 9.253 -3.223 1.835 1.00 92.44 270 GLU A N 1
ATOM 2141 C CA . GLU A 1 270 ? 8.561 -3.875 2.956 1.00 92.44 270 GLU A CA 1
ATOM 2142 C C . GLU A 1 270 ? 7.100 -4.183 2.614 1.00 92.44 270 GLU A C 1
ATOM 2144 O O . GLU A 1 270 ? 6.641 -5.300 2.837 1.00 92.44 270 GLU A O 1
ATOM 2149 N N . PHE A 1 271 ? 6.385 -3.230 2.002 1.00 94.75 271 PHE A N 1
ATOM 2150 C CA . PHE A 1 271 ? 5.009 -3.441 1.558 1.00 94.75 271 PHE A CA 1
ATOM 2151 C C . PHE A 1 271 ? 4.893 -4.608 0.576 1.00 94.75 271 PHE A C 1
ATOM 2153 O O . PHE A 1 271 ? 3.994 -5.435 0.714 1.00 94.75 271 PHE A O 1
ATOM 2160 N N . LEU A 1 272 ? 5.784 -4.679 -0.418 1.00 93.31 272 LEU A N 1
ATOM 2161 C CA . LEU A 1 272 ? 5.771 -5.775 -1.380 1.00 93.31 272 LEU A CA 1
ATOM 2162 C C . LEU A 1 272 ? 6.100 -7.116 -0.723 1.00 93.31 272 LEU A C 1
ATOM 2164 O O . LEU A 1 272 ? 5.379 -8.077 -0.971 1.00 93.31 272 LEU A O 1
ATOM 2168 N N . ILE A 1 273 ? 7.132 -7.179 0.123 1.00 92.56 273 ILE A N 1
ATOM 2169 C CA . ILE A 1 273 ? 7.484 -8.408 0.849 1.00 92.56 273 ILE A CA 1
ATOM 2170 C C . ILE A 1 273 ? 6.287 -8.907 1.661 1.00 92.56 273 ILE A C 1
ATOM 2172 O O . ILE A 1 273 ? 5.866 -10.047 1.470 1.00 92.56 273 ILE A O 1
ATOM 2176 N N . GLU A 1 274 ? 5.703 -8.048 2.501 1.00 93.75 274 GLU A N 1
ATOM 2177 C CA . GLU A 1 274 ? 4.548 -8.406 3.327 1.00 93.75 274 GLU A CA 1
ATOM 2178 C C . GLU A 1 274 ? 3.368 -8.848 2.452 1.00 93.75 274 GLU A C 1
ATOM 2180 O O . GLU A 1 274 ? 2.720 -9.858 2.720 1.00 93.75 274 GLU A O 1
ATOM 2185 N N . PHE A 1 275 ? 3.097 -8.124 1.361 1.00 92.81 275 PHE A N 1
ATOM 2186 C CA . PHE A 1 275 ? 2.001 -8.449 0.456 1.00 92.81 275 PHE A CA 1
ATOM 2187 C C . PHE A 1 275 ? 2.151 -9.853 -0.134 1.00 92.81 275 PHE A C 1
ATOM 2189 O O . PHE A 1 275 ? 1.194 -10.626 -0.104 1.00 92.81 275 PHE A O 1
ATOM 2196 N N . PHE A 1 276 ? 3.337 -10.208 -0.627 1.00 87.00 276 PHE A N 1
ATOM 2197 C CA . PHE A 1 276 ? 3.563 -11.528 -1.212 1.00 87.00 276 PHE A CA 1
ATOM 2198 C C . PHE A 1 276 ? 3.589 -12.639 -0.170 1.00 87.00 276 PHE A C 1
ATOM 2200 O O . PHE A 1 276 ? 3.000 -13.685 -0.415 1.00 87.00 276 PHE A O 1
ATOM 2207 N N . GLN A 1 277 ? 4.191 -12.410 0.999 1.00 86.69 277 GLN A N 1
ATOM 2208 C CA . GLN A 1 277 ? 4.166 -13.381 2.099 1.00 86.69 277 GLN A CA 1
ATOM 2209 C C . GLN A 1 277 ? 2.742 -13.632 2.610 1.00 86.69 277 GLN A C 1
ATOM 2211 O O . GLN A 1 277 ? 2.418 -14.741 3.028 1.00 86.69 277 GLN A O 1
ATOM 2216 N N . SER A 1 278 ? 1.876 -12.6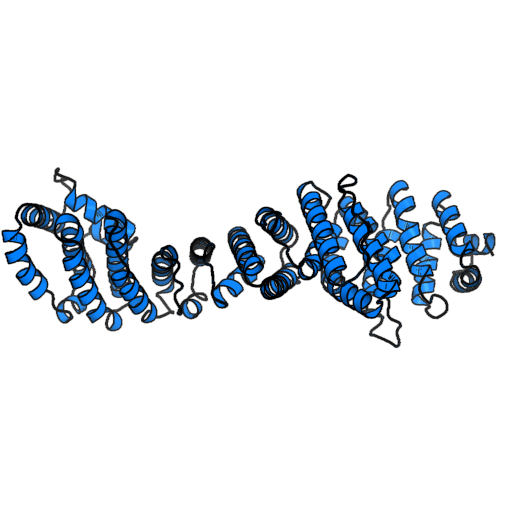16 2.545 1.00 82.94 278 SER A N 1
ATOM 2217 C CA . SER A 1 278 ? 0.479 -12.728 2.964 1.00 82.94 278 SER A CA 1
ATOM 2218 C C . SER A 1 278 ? -0.408 -13.498 1.978 1.00 82.94 278 SER A C 1
ATOM 2220 O O . SER A 1 278 ? -1.502 -13.922 2.362 1.00 82.94 278 SER A O 1
ATOM 2222 N N . LEU A 1 279 ? 0.014 -13.661 0.720 1.00 82.31 279 LEU A N 1
ATOM 2223 C CA . LEU A 1 279 ? -0.761 -14.346 -0.311 1.00 82.31 279 LEU A CA 1
ATOM 2224 C C . LEU A 1 279 ? -0.470 -15.848 -0.292 1.00 82.31 279 LEU A C 1
ATOM 2226 O O . LEU A 1 279 ? 0.656 -16.281 -0.520 1.00 82.31 279 LEU A O 1
ATOM 2230 N N . ASP A 1 280 ? -1.513 -16.656 -0.102 1.00 69.44 280 ASP A N 1
ATOM 2231 C CA . ASP A 1 280 ? -1.401 -18.096 -0.323 1.00 69.44 280 ASP A CA 1
ATOM 2232 C C . ASP A 1 280 ? -1.168 -18.354 -1.820 1.00 69.44 280 ASP A C 1
ATOM 2234 O O . ASP A 1 280 ? -1.788 -17.705 -2.668 1.00 69.44 280 ASP A O 1
ATOM 2238 N N . GLY A 1 281 ? -0.333 -19.340 -2.163 1.00 66.00 281 GLY A N 1
ATOM 2239 C CA . GLY A 1 281 ? 0.015 -19.666 -3.556 1.00 66.00 281 GLY A CA 1
ATOM 2240 C C . GLY A 1 281 ? -1.170 -20.035 -4.466 1.00 66.00 281 GLY A C 1
ATOM 2241 O O . GLY A 1 281 ? -1.010 -20.109 -5.683 1.00 66.00 281 GLY A O 1
ATOM 2242 N N . GLU A 1 282 ? -2.363 -20.241 -3.906 1.00 66.44 282 GLU A N 1
ATOM 2243 C CA . GLU A 1 282 ? -3.601 -20.491 -4.652 1.00 66.44 282 GLU A CA 1
ATOM 2244 C C . GLU A 1 282 ? -4.318 -19.203 -5.104 1.00 66.44 282 GLU A C 1
ATOM 2246 O O . GLU A 1 282 ? -5.112 -19.230 -6.049 1.00 66.44 282 GLU A O 1
ATOM 2251 N N . ILE A 1 283 ? -4.049 -18.060 -4.463 1.00 72.25 283 ILE A N 1
ATOM 2252 C CA . ILE A 1 283 ? -4.749 -16.800 -4.735 1.00 72.25 283 ILE A CA 1
ATOM 2253 C C . ILE A 1 283 ? -4.147 -16.127 -5.974 1.00 72.25 283 ILE A C 1
ATOM 2255 O O . ILE A 1 283 ? -3.015 -15.643 -5.971 1.00 72.25 283 ILE A O 1
ATOM 2259 N N . ARG A 1 284 ? -4.940 -16.023 -7.047 1.00 79.19 284 ARG A N 1
ATOM 2260 C CA . ARG A 1 284 ? -4.547 -15.296 -8.265 1.00 79.19 284 ARG A CA 1
ATOM 2261 C C . ARG A 1 284 ? -4.791 -13.796 -8.117 1.00 79.19 284 ARG A C 1
ATOM 2263 O O . ARG A 1 284 ? -5.931 -13.342 -8.196 1.00 79.19 284 ARG A O 1
ATOM 2270 N N . PHE A 1 285 ? -3.717 -13.023 -7.973 1.00 85.06 285 PHE A N 1
ATOM 2271 C CA . PHE A 1 285 ? -3.792 -11.562 -7.917 1.00 85.06 285 PHE A CA 1
ATOM 2272 C C . PHE A 1 285 ? -3.578 -10.899 -9.298 1.00 85.06 285 PHE A C 1
ATOM 2274 O O . PHE A 1 285 ? -2.627 -11.255 -10.001 1.00 85.06 285 PHE A O 1
ATOM 2281 N N . PRO A 1 286 ? -4.381 -9.886 -9.695 1.00 86.38 286 PRO A N 1
ATOM 2282 C CA . PRO A 1 286 ? -4.152 -9.124 -10.926 1.00 86.38 286 PRO A CA 1
ATOM 2283 C C . PRO A 1 286 ? -2.886 -8.250 -10.846 1.00 86.38 286 PRO A C 1
ATOM 2285 O O . PRO A 1 286 ? -2.900 -7.124 -10.346 1.00 86.38 286 PRO A O 1
ATOM 2288 N N . ILE A 1 287 ? -1.772 -8.764 -11.374 1.00 88.62 287 ILE A N 1
ATOM 2289 C CA . ILE A 1 287 ? -0.435 -8.178 -11.183 1.00 88.62 287 ILE A CA 1
ATOM 2290 C C . ILE A 1 287 ? -0.235 -6.798 -11.831 1.00 88.62 287 ILE A C 1
ATOM 2292 O O . ILE A 1 287 ? 0.671 -6.060 -11.450 1.00 88.62 287 ILE A O 1
ATOM 2296 N N . GLU A 1 288 ? -1.078 -6.428 -12.801 1.00 89.94 288 GLU A N 1
ATOM 2297 C CA . GLU A 1 288 ? -0.916 -5.218 -13.620 1.00 89.94 288 GLU A CA 1
ATOM 2298 C C . GLU A 1 288 ? -0.750 -3.943 -12.779 1.00 89.94 288 GLU A C 1
ATOM 2300 O O . GLU A 1 288 ? 0.058 -3.075 -13.111 1.00 89.94 288 GLU A O 1
ATOM 2305 N N . SER A 1 289 ? -1.492 -3.838 -11.675 1.00 91.94 289 SER A N 1
ATOM 2306 C CA . SER A 1 289 ? -1.466 -2.668 -10.793 1.00 91.94 289 SER A CA 1
ATOM 2307 C C . SER A 1 289 ? -0.213 -2.582 -9.919 1.00 91.94 289 SER A C 1
ATOM 2309 O O . SER A 1 289 ? 0.072 -1.501 -9.419 1.00 91.94 289 SER A O 1
ATOM 2311 N N . ILE A 1 290 ? 0.523 -3.686 -9.747 1.00 93.88 290 ILE A N 1
ATOM 2312 C CA . ILE A 1 290 ? 1.741 -3.780 -8.922 1.00 93.88 290 ILE A CA 1
ATOM 2313 C C . ILE A 1 290 ? 2.997 -3.504 -9.751 1.00 93.88 290 ILE A C 1
ATOM 2315 O O . ILE A 1 290 ? 3.981 -2.984 -9.228 1.00 93.88 290 ILE A O 1
ATOM 2319 N N . LEU A 1 291 ? 2.966 -3.816 -11.052 1.00 95.12 291 LEU A N 1
ATOM 2320 C CA . LEU A 1 291 ? 4.120 -3.689 -11.947 1.00 95.12 291 LEU A CA 1
ATOM 2321 C C . LEU A 1 291 ? 4.852 -2.338 -11.866 1.00 95.12 291 LEU A C 1
ATOM 2323 O O . LEU A 1 291 ? 6.079 -2.373 -11.803 1.00 95.12 291 LEU A O 1
ATOM 2327 N N . PRO A 1 292 ? 4.186 -1.162 -11.815 1.00 95.56 292 PRO A N 1
ATOM 2328 C CA . PRO A 1 292 ? 4.903 0.104 -11.660 1.00 95.56 292 PRO A CA 1
ATOM 2329 C C . PRO A 1 292 ? 5.739 0.155 -10.370 1.00 95.56 292 PRO A C 1
ATOM 2331 O O . PRO A 1 292 ? 6.886 0.596 -10.393 1.00 95.56 292 PRO A O 1
ATOM 2334 N N . LEU A 1 293 ? 5.190 -0.322 -9.247 1.00 94.94 293 LEU A N 1
ATOM 2335 C CA . LEU A 1 293 ? 5.889 -0.335 -7.960 1.00 94.94 293 LEU A CA 1
ATOM 2336 C C . LEU A 1 293 ? 7.100 -1.269 -8.003 1.00 94.94 293 LEU A C 1
ATOM 2338 O O . LEU A 1 293 ? 8.198 -0.887 -7.607 1.00 94.94 293 LEU A O 1
ATOM 2342 N N . TRP A 1 294 ? 6.915 -2.468 -8.555 1.00 95.44 294 TRP A N 1
ATOM 2343 C CA . TRP A 1 294 ? 7.999 -3.428 -8.725 1.00 95.44 294 TRP A CA 1
ATOM 2344 C C . TRP A 1 294 ? 9.100 -2.905 -9.662 1.00 95.44 294 TRP A C 1
ATOM 2346 O O . TRP A 1 294 ? 10.275 -2.968 -9.305 1.00 95.44 294 TRP A O 1
ATOM 2356 N N . PHE A 1 295 ? 8.752 -2.296 -10.803 1.00 95.50 295 PHE A N 1
ATOM 2357 C CA . PHE A 1 295 ? 9.733 -1.677 -11.704 1.00 95.50 295 PHE A CA 1
ATOM 2358 C C . PHE A 1 295 ? 10.543 -0.572 -11.025 1.00 95.50 295 PHE A C 1
ATOM 2360 O O . PHE A 1 295 ? 11.750 -0.476 -11.242 1.00 95.50 295 PHE A O 1
ATOM 2367 N N . ALA A 1 296 ? 9.908 0.253 -10.191 1.00 94.00 296 ALA A N 1
ATOM 2368 C CA . ALA A 1 296 ? 10.629 1.247 -9.409 1.00 94.00 296 ALA A CA 1
ATOM 2369 C C . ALA A 1 296 ? 11.645 0.596 -8.464 1.00 94.00 296 ALA A C 1
ATOM 2371 O O . ALA A 1 296 ? 12.784 1.057 -8.397 1.00 94.00 296 ALA A O 1
ATOM 2372 N N . LEU A 1 297 ? 11.269 -0.482 -7.772 1.00 93.31 297 LEU A N 1
ATOM 2373 C CA . LEU A 1 297 ? 12.157 -1.183 -6.846 1.00 93.31 297 LEU A CA 1
ATOM 2374 C C . LEU A 1 297 ? 13.328 -1.845 -7.571 1.00 93.31 297 LEU A C 1
ATOM 2376 O O . LEU A 1 297 ? 14.470 -1.577 -7.207 1.00 93.31 297 LEU A O 1
ATOM 2380 N N . VAL A 1 298 ? 13.084 -2.609 -8.642 1.00 93.56 298 VAL A N 1
ATOM 2381 C CA . VAL A 1 298 ? 14.168 -3.303 -9.365 1.00 93.56 298 VAL A CA 1
ATOM 2382 C C . VAL A 1 298 ? 15.184 -2.341 -9.985 1.00 93.56 298 VAL A C 1
ATOM 2384 O O . VAL A 1 298 ? 16.362 -2.670 -10.095 1.00 93.56 298 VAL A O 1
ATOM 2387 N N . LEU A 1 299 ? 14.751 -1.127 -10.345 1.00 93.06 299 LEU A N 1
ATOM 2388 C CA . LEU A 1 299 ? 15.604 -0.081 -10.910 1.00 93.06 299 LEU A CA 1
ATOM 2389 C C . LEU A 1 299 ? 16.302 0.782 -9.846 1.00 93.06 299 LEU A C 1
ATOM 2391 O O . LEU A 1 299 ? 17.118 1.628 -10.219 1.00 93.06 299 LEU A O 1
ATOM 2395 N N . THR A 1 300 ? 15.994 0.617 -8.557 1.00 90.19 300 THR A N 1
ATOM 2396 C CA . THR A 1 300 ? 16.545 1.449 -7.466 1.00 90.19 300 THR A CA 1
ATOM 2397 C C . THR A 1 300 ? 17.211 0.663 -6.338 1.00 90.19 300 THR A C 1
ATOM 2399 O O . THR A 1 300 ? 17.997 1.251 -5.599 1.00 90.19 300 THR A O 1
ATOM 2402 N N . HIS A 1 301 ? 16.942 -0.635 -6.211 1.00 87.56 301 HIS A N 1
ATOM 2403 C CA . HIS A 1 301 ? 17.513 -1.507 -5.185 1.00 87.56 301 HIS A CA 1
ATOM 2404 C C . HIS A 1 301 ? 18.555 -2.440 -5.763 1.00 87.56 301 HIS A C 1
ATOM 2406 O O . HIS A 1 301 ? 18.433 -2.866 -6.905 1.00 87.56 301 HIS A O 1
ATOM 2412 N N . ILE A 1 302 ? 19.539 -2.797 -4.943 1.00 87.19 302 ILE A N 1
ATOM 2413 C CA . ILE A 1 302 ? 20.447 -3.900 -5.249 1.00 87.19 302 ILE A CA 1
ATOM 2414 C C . ILE A 1 302 ? 19.687 -5.216 -5.055 1.00 87.19 302 ILE A C 1
ATOM 2416 O O . ILE A 1 302 ? 18.891 -5.342 -4.123 1.00 87.19 302 ILE A O 1
ATOM 2420 N N . GLU A 1 303 ? 19.917 -6.168 -5.954 1.00 87.31 303 GLU A N 1
ATOM 2421 C CA . GLU A 1 303 ? 19.363 -7.518 -5.869 1.00 87.31 303 GLU A CA 1
ATOM 2422 C C . GLU A 1 303 ? 19.646 -8.177 -4.507 1.00 87.31 303 GLU A C 1
ATOM 2424 O O . GLU A 1 303 ? 20.758 -8.124 -3.980 1.00 87.31 303 GLU A O 1
ATOM 2429 N N . ASN A 1 304 ? 18.607 -8.780 -3.934 1.00 89.56 304 ASN A N 1
ATOM 2430 C CA . ASN A 1 304 ? 18.640 -9.551 -2.697 1.00 89.56 304 ASN A CA 1
ATOM 2431 C C . ASN A 1 304 ? 17.564 -10.649 -2.766 1.00 89.56 304 ASN A C 1
ATOM 2433 O O . ASN A 1 304 ? 16.705 -10.612 -3.651 1.00 89.56 304 ASN A O 1
ATOM 2437 N N . ASP A 1 305 ? 17.591 -11.592 -1.825 1.00 88.50 305 ASP A N 1
ATOM 2438 C CA . ASP A 1 305 ? 16.681 -12.747 -1.826 1.00 88.50 305 ASP A CA 1
ATOM 2439 C C . ASP A 1 305 ? 15.204 -12.323 -1.838 1.00 88.50 305 ASP A C 1
ATOM 2441 O O . ASP A 1 305 ? 14.431 -12.793 -2.669 1.00 88.50 305 ASP A O 1
ATOM 2445 N N . GLY A 1 306 ? 14.828 -11.329 -1.024 1.00 89.06 306 GLY A N 1
ATOM 2446 C CA . GLY A 1 306 ? 13.452 -10.828 -0.979 1.00 89.06 306 GLY A CA 1
ATOM 2447 C C . GLY A 1 306 ? 12.974 -10.232 -2.308 1.00 89.06 306 GLY A C 1
ATOM 2448 O O . GLY A 1 306 ? 11.838 -10.460 -2.718 1.00 89.06 306 GLY A O 1
ATOM 2449 N N . LEU A 1 307 ? 13.829 -9.494 -3.023 1.00 90.19 307 LEU A N 1
ATOM 2450 C CA . LEU A 1 307 ? 13.502 -8.934 -4.338 1.00 90.19 307 LEU A CA 1
ATOM 2451 C C . LEU A 1 307 ? 13.426 -10.021 -5.416 1.00 90.19 307 LEU A C 1
ATOM 2453 O O . LEU A 1 307 ? 12.607 -9.921 -6.335 1.00 90.19 307 LEU A O 1
ATOM 2457 N N . THR A 1 308 ? 14.245 -11.061 -5.296 1.00 90.94 308 THR A N 1
ATOM 2458 C CA . THR A 1 308 ? 14.201 -12.231 -6.173 1.00 90.94 308 THR A CA 1
ATOM 2459 C C . THR A 1 308 ? 12.893 -12.998 -5.993 1.00 90.94 308 THR A C 1
ATOM 2461 O O . THR A 1 308 ? 12.218 -13.267 -6.989 1.00 90.94 308 THR A O 1
ATOM 2464 N N . ASP A 1 309 ? 12.474 -13.252 -4.753 1.00 88.75 309 ASP A N 1
ATOM 2465 C CA . ASP A 1 309 ? 11.209 -13.925 -4.430 1.00 88.75 309 ASP A CA 1
ATOM 2466 C C . ASP A 1 309 ? 10.002 -13.133 -4.952 1.00 88.75 309 ASP A C 1
ATOM 2468 O O . ASP A 1 309 ? 9.140 -13.664 -5.661 1.00 88.75 309 ASP A O 1
ATOM 2472 N N . VAL A 1 310 ? 9.992 -11.819 -4.693 1.00 91.00 310 VAL A N 1
ATOM 2473 C CA . VAL A 1 310 ? 9.025 -10.873 -5.269 1.00 91.00 310 VAL A CA 1
ATOM 2474 C C . VAL A 1 310 ? 8.977 -11.018 -6.794 1.00 91.00 310 VAL A C 1
ATOM 2476 O O . VAL A 1 310 ? 7.903 -11.135 -7.383 1.00 91.00 310 VAL A O 1
ATOM 2479 N N . SER A 1 311 ? 10.133 -11.023 -7.458 1.00 91.75 311 SER A N 1
ATOM 2480 C CA . SER A 1 311 ? 10.215 -11.053 -8.922 1.00 91.75 311 SER A CA 1
ATOM 2481 C C . SER A 1 311 ? 9.681 -12.360 -9.515 1.00 91.75 311 SER A C 1
ATOM 2483 O O . SER A 1 311 ? 9.000 -12.328 -10.541 1.00 91.75 311 SER A O 1
ATOM 2485 N N . GLN A 1 312 ? 9.906 -13.498 -8.854 1.00 88.44 312 GLN A N 1
ATOM 2486 C CA . GLN A 1 312 ? 9.327 -14.784 -9.259 1.00 88.44 312 GLN A CA 1
ATOM 2487 C C . GLN A 1 312 ? 7.795 -14.771 -9.185 1.00 88.44 312 GLN A C 1
ATOM 2489 O O . GLN A 1 312 ? 7.117 -15.233 -10.115 1.00 88.44 312 GLN A O 1
ATOM 2494 N N . PHE A 1 313 ? 7.239 -14.191 -8.117 1.00 87.69 313 PHE A N 1
ATOM 2495 C CA . PHE A 1 313 ? 5.796 -14.009 -7.987 1.00 87.69 313 PHE A CA 1
ATOM 2496 C C . PHE A 1 313 ? 5.247 -13.128 -9.117 1.00 87.69 313 PHE A C 1
ATOM 2498 O O . PHE A 1 313 ? 4.275 -13.503 -9.781 1.00 87.69 313 PHE A O 1
ATOM 2505 N N . ILE A 1 314 ? 5.900 -11.991 -9.398 1.00 91.88 314 ILE A N 1
ATOM 2506 C CA . ILE A 1 314 ? 5.507 -11.092 -10.492 1.00 91.88 314 ILE A CA 1
ATOM 2507 C C . ILE A 1 314 ? 5.500 -11.831 -11.837 1.00 91.88 314 ILE A C 1
ATOM 2509 O O . ILE A 1 314 ? 4.529 -11.709 -12.585 1.00 91.88 314 ILE A O 1
ATOM 2513 N N . CYS A 1 315 ? 6.531 -12.619 -12.153 1.00 89.94 315 CYS A N 1
ATOM 2514 C CA . CYS A 1 315 ? 6.598 -13.378 -13.406 1.00 89.94 315 CYS A CA 1
ATOM 2515 C C . CYS A 1 315 ? 5.466 -14.404 -13.532 1.00 89.94 315 CYS A C 1
ATOM 2517 O O . CYS A 1 315 ? 4.832 -14.502 -14.587 1.00 89.94 315 CYS A O 1
ATOM 2519 N N . THR A 1 316 ? 5.162 -15.123 -12.451 1.00 87.06 316 THR A N 1
ATOM 2520 C CA . THR A 1 316 ? 4.069 -16.107 -12.413 1.00 87.06 316 THR A CA 1
ATOM 2521 C C . THR A 1 316 ? 2.702 -15.436 -12.592 1.00 87.06 316 THR A C 1
ATOM 2523 O O . THR A 1 316 ? 1.874 -15.880 -13.399 1.00 87.06 316 THR A O 1
ATOM 2526 N N . GLY A 1 317 ? 2.483 -14.313 -11.903 1.00 88.56 317 GLY A N 1
ATOM 2527 C CA . GLY A 1 317 ? 1.280 -13.495 -12.049 1.00 88.56 317 GLY A CA 1
ATOM 2528 C C . GLY A 1 317 ? 1.145 -12.903 -13.453 1.00 88.56 317 GLY A C 1
ATOM 2529 O O . GLY A 1 317 ? 0.064 -12.934 -14.040 1.00 88.56 317 GLY A O 1
ATOM 2530 N N . PHE A 1 318 ? 2.248 -12.430 -14.039 1.00 90.62 318 PHE A N 1
ATOM 2531 C CA . PHE A 1 318 ? 2.269 -11.868 -15.388 1.00 90.62 318 PHE A CA 1
ATOM 2532 C C . PHE A 1 318 ? 1.968 -12.921 -16.457 1.00 90.62 318 PHE A C 1
ATOM 2534 O O . PHE A 1 318 ? 1.200 -12.649 -17.380 1.00 90.62 318 PHE A O 1
ATOM 2541 N N . ARG A 1 319 ? 2.515 -14.137 -16.319 1.00 88.50 319 ARG A N 1
ATOM 2542 C CA . ARG A 1 319 ? 2.194 -15.275 -17.194 1.00 88.50 319 ARG A CA 1
ATOM 2543 C C . ARG A 1 319 ? 0.695 -15.560 -17.187 1.00 88.50 319 ARG A C 1
ATOM 2545 O O . ARG A 1 319 ? 0.087 -15.635 -18.253 1.00 88.50 319 ARG A O 1
ATOM 2552 N N . SER A 1 320 ? 0.113 -15.677 -15.996 1.00 86.69 320 SER A N 1
ATOM 2553 C CA . SER A 1 320 ? -1.322 -15.944 -15.828 1.00 86.69 320 SER A CA 1
ATOM 2554 C C . SER A 1 320 ? -2.164 -14.829 -16.451 1.00 86.69 320 SER A C 1
ATOM 2556 O O . SER A 1 320 ? -3.045 -15.087 -17.264 1.00 86.69 320 SER A O 1
ATOM 2558 N N . PHE A 1 321 ? -1.807 -13.575 -16.174 1.00 87.56 321 PHE A N 1
ATOM 2559 C CA . PHE A 1 321 ? -2.449 -12.405 -16.765 1.00 87.56 321 PHE A CA 1
ATOM 2560 C C . PHE A 1 321 ? -2.383 -12.392 -18.304 1.00 87.56 321 PHE A C 1
ATOM 2562 O O . PHE A 1 321 ? -3.382 -12.111 -18.965 1.00 87.56 321 PHE A O 1
ATOM 2569 N N . ALA A 1 322 ? -1.226 -12.701 -18.896 1.00 87.75 322 ALA A N 1
ATOM 2570 C CA . ALA A 1 322 ? -1.071 -12.748 -20.348 1.00 87.75 322 ALA A CA 1
ATOM 2571 C C . ALA A 1 322 ? -1.946 -13.849 -20.973 1.00 87.75 322 ALA A C 1
ATOM 2573 O O . ALA A 1 322 ? -2.596 -13.607 -21.994 1.00 87.75 322 ALA A O 1
ATOM 2574 N N . GLN A 1 323 ? -2.012 -15.023 -20.336 1.00 87.06 323 GLN A N 1
ATOM 2575 C CA . GLN A 1 323 ? -2.870 -16.132 -20.759 1.00 87.06 323 GLN A CA 1
ATOM 2576 C C . GLN A 1 323 ? -4.356 -15.758 -20.696 1.00 87.06 323 GLN A C 1
ATOM 2578 O O . GLN A 1 323 ? -5.073 -15.983 -21.671 1.00 87.06 323 GLN A O 1
ATOM 2583 N N . ASP A 1 324 ? -4.799 -15.106 -19.617 1.00 86.06 324 ASP A N 1
ATOM 2584 C CA . ASP A 1 324 ? -6.185 -14.641 -19.454 1.00 86.06 324 ASP A CA 1
ATOM 2585 C C . ASP A 1 324 ? -6.583 -13.608 -20.525 1.00 86.06 324 ASP A C 1
ATOM 2587 O O . ASP A 1 324 ? -7.745 -13.511 -20.922 1.00 86.06 324 ASP A O 1
ATOM 2591 N N . LYS A 1 325 ? -5.613 -12.844 -21.042 1.00 84.69 325 LYS A N 1
ATOM 2592 C CA . LYS A 1 325 ? -5.800 -11.907 -22.164 1.00 84.69 325 LYS A CA 1
ATOM 2593 C C . LYS A 1 325 ? -5.676 -12.560 -23.546 1.00 84.69 325 LYS A C 1
ATOM 2595 O O . LYS A 1 325 ? -5.775 -11.862 -24.554 1.00 84.69 325 LYS A O 1
ATOM 2600 N N . GLY A 1 326 ? -5.480 -13.877 -23.617 1.00 85.69 326 GLY A N 1
ATOM 2601 C CA . GLY A 1 326 ? -5.347 -14.627 -24.868 1.00 85.69 326 GLY A CA 1
ATOM 2602 C C . GLY A 1 326 ? -3.998 -14.436 -25.568 1.00 85.69 326 GLY A C 1
ATOM 2603 O O . GLY A 1 326 ? -3.870 -14.716 -26.764 1.00 85.69 326 GLY A O 1
ATOM 2604 N N . PHE A 1 327 ? -2.983 -13.946 -24.855 1.00 86.69 327 PHE A N 1
ATOM 2605 C CA . PHE A 1 327 ? -1.642 -13.792 -25.398 1.00 86.69 327 PHE A CA 1
ATOM 2606 C C . PHE A 1 327 ? -0.804 -15.062 -25.197 1.00 86.69 327 PHE A C 1
ATOM 2608 O O . PHE A 1 327 ? -0.884 -15.706 -24.150 1.00 86.69 327 PHE A O 1
ATOM 2615 N N . PRO A 1 328 ? 0.037 -15.436 -26.179 1.00 75.75 328 PRO A N 1
ATOM 2616 C CA . PRO A 1 328 ? 0.989 -16.519 -25.994 1.00 75.75 328 PRO A CA 1
ATOM 2617 C C . PRO A 1 328 ? 2.022 -16.086 -24.950 1.00 75.75 328 PRO A C 1
ATOM 2619 O O . PRO A 1 328 ? 2.571 -14.989 -25.034 1.00 75.75 328 PRO A O 1
ATOM 2622 N N . SER A 1 329 ? 2.298 -16.948 -23.979 1.00 70.94 329 SER A N 1
ATOM 2623 C CA . SER A 1 329 ? 3.316 -16.703 -22.961 1.00 70.94 329 SER A CA 1
ATOM 2624 C C . SER A 1 329 ? 4.312 -17.855 -22.976 1.00 70.94 329 SER A C 1
ATOM 2626 O O . SER A 1 329 ? 3.913 -19.020 -22.903 1.00 70.94 329 SER A O 1
ATOM 2628 N N . LYS A 1 330 ? 5.600 -17.530 -23.125 1.00 73.75 330 LYS A N 1
ATOM 2629 C CA . LYS A 1 330 ? 6.687 -18.500 -22.955 1.00 73.75 330 LYS A CA 1
ATOM 2630 C C . LYS A 1 330 ? 6.741 -18.948 -21.503 1.00 73.75 330 LYS A C 1
ATOM 2632 O O . LYS A 1 330 ? 6.392 -18.186 -20.608 1.00 73.75 330 LYS A O 1
ATOM 2637 N N . GLU A 1 331 ? 7.221 -20.158 -21.255 1.00 72.81 331 GLU A N 1
ATOM 2638 C CA . GLU A 1 331 ? 7.478 -20.567 -19.878 1.00 72.81 331 GLU A CA 1
ATOM 2639 C C . GLU A 1 331 ? 8.610 -19.722 -19.291 1.00 72.81 331 GLU A C 1
ATOM 2641 O O . GLU A 1 331 ? 9.646 -19.518 -19.926 1.00 72.81 331 GLU A O 1
ATOM 2646 N N . PHE A 1 332 ? 8.387 -19.198 -18.089 1.00 70.25 332 PHE A N 1
ATOM 2647 C CA . PHE A 1 332 ? 9.457 -18.677 -17.255 1.00 70.25 332 PHE A CA 1
ATOM 2648 C C . PHE A 1 332 ? 10.037 -19.870 -16.493 1.00 70.25 332 PHE A C 1
ATOM 2650 O O . PHE A 1 332 ? 9.321 -20.485 -15.703 1.00 70.25 332 PHE A O 1
ATOM 2657 N N . SER A 1 333 ? 11.285 -20.244 -16.784 1.00 62.44 333 SER A N 1
ATOM 2658 C CA . SER A 1 333 ? 11.974 -21.281 -16.012 1.00 62.44 333 SER A CA 1
ATOM 2659 C C . SER A 1 333 ? 12.373 -20.694 -14.662 1.00 62.44 333 SER A C 1
ATOM 2661 O O . SER A 1 333 ? 13.164 -19.752 -14.612 1.00 62.44 333 SER A O 1
ATOM 2663 N N . SER A 1 334 ? 11.831 -21.253 -13.579 1.00 56.44 334 SER A N 1
ATOM 2664 C CA . SER A 1 334 ? 12.195 -20.908 -12.199 1.00 56.44 334 SER A CA 1
ATOM 2665 C C . SER A 1 334 ? 13.674 -21.148 -11.893 1.00 56.44 334 SER A C 1
ATOM 2667 O O . SER A 1 334 ? 14.189 -20.591 -10.933 1.00 56.44 334 SER A O 1
ATOM 2669 N N . ASP A 1 335 ? 14.367 -21.936 -12.717 1.00 51.59 335 ASP A N 1
ATOM 2670 C CA . ASP A 1 335 ? 15.752 -22.354 -12.481 1.00 51.59 335 ASP A CA 1
ATOM 2671 C C . ASP A 1 335 ? 16.782 -21.268 -12.852 1.00 51.59 335 ASP A C 1
ATOM 2673 O O . ASP A 1 335 ? 17.978 -21.430 -12.618 1.00 51.59 335 ASP A O 1
ATOM 2677 N N . ILE A 1 336 ? 16.333 -20.147 -13.432 1.00 53.19 336 ILE A N 1
ATOM 2678 C CA . ILE A 1 336 ? 17.157 -18.973 -13.763 1.00 53.19 336 ILE A CA 1
ATOM 2679 C C . ILE A 1 336 ? 16.601 -17.775 -12.978 1.00 53.19 336 ILE A C 1
ATOM 2681 O O . ILE A 1 336 ? 16.026 -16.836 -13.529 1.00 53.19 336 ILE A O 1
ATOM 2685 N N . SER A 1 337 ? 16.695 -17.854 -11.653 1.00 68.06 337 SER A N 1
ATOM 2686 C CA . SER A 1 337 ? 15.985 -16.983 -10.716 1.00 68.06 337 SER A CA 1
ATOM 2687 C C . SER A 1 337 ? 16.770 -15.722 -10.341 1.00 68.06 337 SER A C 1
ATOM 2689 O O . SER A 1 337 ? 17.107 -15.537 -9.175 1.00 68.06 337 SER A O 1
ATOM 2691 N N . SER A 1 338 ? 17.084 -14.853 -11.304 1.00 86.00 338 SER A N 1
ATOM 2692 C CA . SER A 1 338 ? 17.521 -13.487 -10.977 1.00 86.00 338 SER A CA 1
ATOM 2693 C C . SER A 1 338 ? 16.435 -12.470 -11.302 1.00 86.00 338 SER A C 1
ATOM 2695 O O . SER A 1 338 ? 15.644 -12.635 -12.238 1.00 86.00 338 SER A O 1
ATOM 2697 N N . THR A 1 339 ? 16.418 -11.378 -10.546 1.00 89.69 339 THR A N 1
ATOM 2698 C CA . THR A 1 339 ? 15.557 -10.219 -10.802 1.00 89.69 339 THR A CA 1
ATOM 2699 C C . THR A 1 339 ? 15.808 -9.660 -12.209 1.00 89.69 339 THR A C 1
ATOM 2701 O O . THR A 1 339 ? 14.873 -9.279 -12.914 1.00 89.69 339 THR A O 1
ATOM 2704 N N . ASP A 1 340 ? 17.061 -9.678 -12.670 1.00 89.31 340 ASP A N 1
ATOM 2705 C CA . ASP A 1 340 ? 17.438 -9.269 -14.027 1.00 89.31 340 ASP A CA 1
ATOM 2706 C C . ASP A 1 340 ? 16.775 -10.143 -15.109 1.00 89.31 340 ASP A C 1
ATOM 2708 O O . ASP A 1 340 ? 16.173 -9.624 -16.057 1.00 89.31 340 ASP A O 1
ATOM 2712 N N . ALA A 1 341 ? 16.808 -11.469 -14.930 1.00 89.81 341 ALA A N 1
ATOM 2713 C CA . ALA A 1 341 ? 16.176 -12.420 -15.841 1.00 89.81 341 ALA A CA 1
ATOM 2714 C C . ALA A 1 341 ? 14.649 -12.252 -15.870 1.00 89.81 341 ALA A C 1
ATOM 2716 O O . ALA A 1 341 ? 14.049 -12.277 -16.949 1.00 89.81 341 ALA A O 1
ATOM 2717 N N . ALA A 1 342 ? 14.029 -12.010 -14.710 1.00 91.88 342 ALA A N 1
ATOM 2718 C CA . ALA A 1 342 ? 12.602 -11.721 -14.589 1.00 91.88 342 ALA A CA 1
ATOM 2719 C C . ALA A 1 342 ? 12.200 -10.472 -15.391 1.00 91.88 342 ALA A C 1
ATOM 2721 O O . ALA A 1 342 ? 11.280 -10.517 -16.215 1.00 91.88 342 ALA A O 1
ATOM 2722 N N . VAL A 1 343 ? 12.928 -9.363 -15.218 1.00 93.44 343 VAL A N 1
ATOM 2723 C CA . VAL A 1 343 ? 12.642 -8.118 -15.944 1.00 93.44 343 VAL A CA 1
ATOM 2724 C C . VAL A 1 343 ? 12.833 -8.295 -17.447 1.00 93.44 343 VAL A C 1
ATOM 2726 O O . VAL A 1 343 ? 11.974 -7.889 -18.239 1.00 93.44 343 VAL A O 1
ATOM 2729 N N . ARG A 1 344 ? 13.932 -8.937 -17.855 1.00 93.19 344 ARG A N 1
ATOM 2730 C CA . ARG A 1 344 ? 14.189 -9.245 -19.260 1.00 93.19 344 ARG A CA 1
ATOM 2731 C C . ARG A 1 344 ? 13.047 -10.055 -19.870 1.00 93.19 344 ARG A C 1
ATOM 2733 O O . ARG A 1 344 ? 12.551 -9.686 -20.933 1.00 93.19 344 ARG A O 1
ATOM 2740 N N . TRP A 1 345 ? 12.610 -11.117 -19.195 1.00 92.81 345 TRP A N 1
ATOM 2741 C CA . TRP A 1 345 ? 11.535 -11.985 -19.671 1.00 92.81 345 TRP A CA 1
ATOM 2742 C C . TRP A 1 345 ? 10.200 -11.241 -19.815 1.00 92.81 345 TRP A C 1
ATOM 2744 O O . TRP A 1 345 ? 9.499 -11.437 -20.813 1.00 92.81 345 TRP A O 1
ATOM 2754 N N . ILE A 1 346 ? 9.861 -10.337 -18.887 1.00 93.56 346 ILE A N 1
ATOM 2755 C CA . ILE A 1 346 ? 8.646 -9.513 -18.996 1.00 93.56 346 ILE A CA 1
ATOM 2756 C C . ILE A 1 346 ? 8.719 -8.605 -20.224 1.00 93.56 346 ILE A C 1
ATOM 2758 O O . ILE A 1 346 ? 7.780 -8.581 -21.021 1.00 93.56 346 ILE A O 1
ATOM 2762 N N . PHE A 1 347 ? 9.826 -7.888 -20.431 1.00 94.81 347 PHE A N 1
ATOM 2763 C CA . PHE A 1 347 ? 9.948 -7.002 -21.591 1.00 94.81 347 PHE A CA 1
ATOM 2764 C C . PHE A 1 347 ? 10.003 -7.763 -22.921 1.00 94.81 347 PHE A C 1
ATOM 2766 O O . PHE A 1 347 ? 9.387 -7.321 -23.893 1.00 94.81 347 PHE A O 1
ATOM 2773 N N . GLU A 1 348 ? 10.670 -8.919 -22.971 1.00 93.25 348 GLU A N 1
ATOM 2774 C CA . GLU A 1 348 ? 10.633 -9.819 -24.130 1.00 93.25 348 GLU A CA 1
ATOM 2775 C C . GLU A 1 348 ? 9.196 -10.260 -24.439 1.00 93.25 348 GLU A C 1
ATOM 2777 O O . GLU A 1 348 ? 8.745 -10.143 -25.581 1.00 93.25 348 GLU A O 1
ATOM 2782 N N . SER A 1 349 ? 8.447 -10.676 -23.415 1.00 92.62 349 SER A N 1
ATOM 2783 C CA . SER A 1 349 ? 7.048 -11.095 -23.544 1.00 92.62 349 SER A CA 1
ATOM 2784 C C . SER A 1 349 ? 6.152 -9.956 -24.035 1.00 92.62 349 SER A C 1
ATOM 2786 O O . SER A 1 349 ? 5.368 -10.144 -24.963 1.00 92.62 349 SER A O 1
ATOM 2788 N N . VAL A 1 350 ? 6.298 -8.743 -23.491 1.00 93.38 350 VAL A N 1
ATOM 2789 C CA . VAL A 1 350 ? 5.550 -7.563 -23.963 1.00 93.38 350 VAL A CA 1
ATOM 2790 C C . VAL A 1 350 ? 5.886 -7.238 -25.420 1.00 93.38 350 VAL A C 1
ATOM 2792 O O . VAL A 1 350 ? 4.990 -6.907 -26.196 1.00 93.38 350 VAL A O 1
ATOM 2795 N N . SER A 1 351 ? 7.152 -7.369 -25.821 1.00 93.06 351 SER A N 1
ATOM 2796 C CA . SER A 1 351 ? 7.579 -7.168 -27.211 1.00 93.06 351 SER A CA 1
ATOM 2797 C C . SER A 1 351 ? 6.933 -8.179 -28.165 1.00 93.06 351 SER A C 1
ATOM 2799 O O . SER A 1 351 ? 6.542 -7.832 -29.281 1.00 93.06 351 SER A O 1
ATOM 2801 N N . GLU A 1 352 ? 6.760 -9.428 -27.728 1.00 91.75 352 GLU A N 1
ATOM 2802 C CA . GLU A 1 352 ? 6.041 -10.453 -28.491 1.00 91.75 352 GLU A CA 1
ATOM 2803 C C . GLU A 1 352 ? 4.539 -10.175 -28.568 1.00 91.75 352 GLU A C 1
ATOM 2805 O O . GLU A 1 352 ? 3.954 -10.295 -29.648 1.00 91.75 352 GLU A O 1
ATOM 2810 N N . ILE A 1 353 ? 3.928 -9.732 -27.465 1.00 92.00 353 ILE A N 1
ATOM 2811 C CA . ILE A 1 353 ? 2.524 -9.309 -27.442 1.00 92.00 353 ILE A CA 1
ATOM 2812 C C . ILE A 1 353 ? 2.300 -8.137 -28.399 1.00 92.00 353 ILE A C 1
ATOM 2814 O O . ILE A 1 353 ? 1.333 -8.147 -29.162 1.00 92.00 353 ILE A O 1
ATOM 2818 N N . ALA A 1 354 ? 3.215 -7.167 -28.431 1.00 93.19 354 ALA A N 1
ATOM 2819 C CA . ALA A 1 354 ? 3.126 -6.007 -29.311 1.00 93.19 354 ALA A CA 1
ATOM 2820 C C . ALA A 1 354 ? 3.060 -6.374 -30.801 1.00 93.19 354 ALA A C 1
ATOM 2822 O O . ALA A 1 354 ? 2.439 -5.649 -31.574 1.00 93.19 354 ALA A O 1
ATOM 2823 N N . ARG A 1 355 ? 3.632 -7.516 -31.216 1.00 90.62 355 ARG A N 1
ATOM 2824 C CA . ARG A 1 355 ? 3.505 -8.010 -32.602 1.00 90.62 355 ARG A CA 1
ATOM 2825 C C . ARG A 1 355 ? 2.071 -8.399 -32.966 1.00 90.62 355 ARG A C 1
ATOM 2827 O O . ARG A 1 355 ? 1.747 -8.450 -34.147 1.00 90.62 355 ARG A O 1
ATOM 2834 N N . ARG A 1 356 ? 1.231 -8.706 -31.972 1.00 88.62 356 ARG A N 1
ATOM 2835 C CA . ARG A 1 356 ? -0.183 -9.075 -32.145 1.00 88.62 356 ARG A CA 1
ATOM 2836 C C . ARG A 1 356 ? -1.128 -7.926 -31.806 1.00 88.62 356 ARG A C 1
ATOM 2838 O O . ARG A 1 356 ? -2.130 -7.748 -32.485 1.00 88.62 356 ARG A O 1
ATOM 2845 N N . ASN A 1 357 ? -0.821 -7.169 -30.755 1.00 91.88 357 ASN A N 1
ATOM 2846 C CA . ASN A 1 357 ? -1.628 -6.049 -30.285 1.00 91.88 357 ASN A CA 1
ATOM 2847 C C . ASN A 1 357 ? -0.728 -4.906 -29.793 1.00 91.88 357 ASN A C 1
ATOM 2849 O O . ASN A 1 357 ? -0.454 -4.765 -28.598 1.00 91.88 357 ASN A O 1
ATOM 2853 N N . GLU A 1 358 ? -0.254 -4.090 -30.736 1.00 92.25 358 GLU A N 1
ATOM 2854 C CA . GLU A 1 358 ? 0.652 -2.979 -30.438 1.00 92.25 358 GLU A CA 1
ATOM 2855 C C . GLU A 1 358 ? -0.003 -1.924 -29.538 1.00 92.25 358 GLU A C 1
ATOM 2857 O O . GLU A 1 358 ? 0.651 -1.414 -28.630 1.00 92.25 358 GLU A O 1
ATOM 2862 N N . MET A 1 359 ? -1.287 -1.609 -29.755 1.00 93.12 359 MET A N 1
ATOM 2863 C CA . MET A 1 359 ? -1.982 -0.573 -28.981 1.00 93.12 359 MET A CA 1
ATOM 2864 C C . MET A 1 359 ? -2.046 -0.929 -27.498 1.00 93.12 359 MET A C 1
ATOM 2866 O O . MET A 1 359 ? -1.643 -0.122 -26.662 1.00 93.12 359 MET A O 1
ATOM 2870 N N . TRP A 1 360 ? -2.460 -2.158 -27.175 1.00 92.88 360 TRP A N 1
ATOM 2871 C CA . TRP A 1 360 ? -2.498 -2.622 -25.791 1.00 92.88 360 TRP A CA 1
ATOM 2872 C C . TRP A 1 360 ? -1.105 -2.606 -25.148 1.00 92.88 360 TRP A C 1
ATOM 2874 O O . TRP A 1 360 ? -0.933 -2.059 -24.061 1.00 92.88 360 TRP A O 1
ATOM 2884 N N . ALA A 1 361 ? -0.092 -3.156 -25.832 1.00 94.00 361 ALA A N 1
ATOM 2885 C CA . ALA A 1 361 ? 1.267 -3.226 -25.293 1.00 94.00 361 ALA A CA 1
ATOM 2886 C C . ALA A 1 361 ? 1.846 -1.826 -25.048 1.00 94.00 361 ALA A C 1
ATOM 2888 O O . ALA A 1 361 ? 2.521 -1.580 -24.049 1.00 94.00 361 ALA A O 1
ATOM 2889 N N . ARG A 1 362 ? 1.541 -0.883 -25.942 1.00 94.88 362 ARG A N 1
ATOM 2890 C CA . ARG A 1 362 ? 1.921 0.519 -25.809 1.00 94.88 362 ARG A CA 1
ATOM 2891 C C . ARG A 1 362 ? 1.268 1.181 -24.597 1.00 94.88 362 ARG A C 1
ATOM 2893 O O . ARG A 1 362 ? 1.969 1.827 -23.821 1.00 94.88 362 ARG A O 1
ATOM 2900 N N . GLU A 1 363 ? -0.040 1.023 -24.419 1.00 94.56 363 GLU A N 1
ATOM 2901 C CA . GLU A 1 363 ? -0.761 1.571 -23.263 1.00 94.56 363 GLU A CA 1
ATOM 2902 C C . GLU A 1 363 ? -0.255 0.986 -21.942 1.00 94.56 363 GLU A C 1
ATOM 2904 O O . GLU A 1 363 ? -0.030 1.733 -20.989 1.00 94.56 363 GLU A O 1
ATOM 2909 N N . ALA A 1 364 ? -0.007 -0.325 -21.904 1.00 93.50 364 ALA A N 1
ATOM 2910 C CA . ALA A 1 364 ? 0.549 -1.015 -20.747 1.00 93.50 364 ALA A CA 1
ATOM 2911 C C . ALA A 1 364 ? 1.946 -0.483 -20.378 1.00 93.50 364 ALA A C 1
ATOM 2913 O O . ALA A 1 364 ? 2.184 -0.113 -19.230 1.00 93.50 364 ALA A O 1
ATOM 2914 N N . MET A 1 365 ? 2.852 -0.349 -21.355 1.00 95.62 365 MET A N 1
ATOM 2915 C CA . MET A 1 365 ? 4.195 0.199 -21.122 1.00 95.62 365 MET A CA 1
ATOM 2916 C C . MET A 1 365 ? 4.174 1.625 -20.591 1.00 95.62 365 MET A C 1
ATOM 2918 O O . MET A 1 365 ? 4.908 1.937 -19.655 1.00 95.62 365 MET A O 1
ATOM 2922 N N . LEU A 1 366 ? 3.325 2.485 -21.155 1.00 94.31 366 LEU A N 1
ATOM 2923 C CA . LEU A 1 366 ? 3.174 3.848 -20.654 1.00 94.31 366 LEU A CA 1
ATOM 2924 C C . LEU A 1 366 ? 2.616 3.840 -19.226 1.00 94.31 366 LEU A C 1
ATOM 2926 O O . LEU A 1 366 ? 3.172 4.502 -18.357 1.00 94.31 366 LEU A O 1
ATOM 2930 N N . ARG A 1 367 ? 1.583 3.036 -18.950 1.00 94.56 367 ARG A N 1
ATOM 2931 C CA . ARG A 1 367 ? 0.990 2.906 -17.611 1.00 94.56 367 ARG A CA 1
ATOM 2932 C C . ARG A 1 367 ? 2.002 2.439 -16.562 1.00 94.56 367 ARG A C 1
ATOM 2934 O O . ARG A 1 367 ? 1.959 2.927 -15.437 1.00 94.56 367 ARG A O 1
ATOM 2941 N N . TRP A 1 368 ? 2.898 1.517 -16.914 1.00 95.19 368 TRP A N 1
ATOM 2942 C CA . TRP A 1 368 ? 3.864 0.959 -15.964 1.00 95.19 368 TRP A CA 1
ATOM 2943 C C . TRP A 1 368 ? 5.104 1.824 -15.771 1.00 95.19 368 TRP A C 1
ATOM 2945 O O . TRP A 1 368 ? 5.594 1.927 -14.652 1.00 95.19 368 TRP A O 1
ATOM 2955 N N . LEU A 1 369 ? 5.611 2.461 -16.827 1.00 95.88 369 LEU A N 1
ATOM 2956 C CA . LEU A 1 369 ? 6.897 3.162 -16.778 1.00 95.88 369 LEU A CA 1
ATOM 2957 C C . LEU A 1 369 ? 6.777 4.670 -16.538 1.00 95.88 369 LEU A C 1
ATOM 2959 O O . LEU A 1 369 ? 7.730 5.280 -16.054 1.00 95.88 369 LEU A O 1
ATOM 2963 N N . GLU A 1 370 ? 5.634 5.285 -16.846 1.00 93.62 370 GLU A N 1
ATOM 2964 C CA . GLU A 1 370 ? 5.436 6.727 -16.658 1.00 93.62 370 GLU A CA 1
ATOM 2965 C C . GLU A 1 370 ? 5.592 7.164 -15.187 1.00 93.62 370 GLU A C 1
ATOM 2967 O O . GLU A 1 370 ? 6.379 8.083 -14.938 1.00 93.62 370 GLU A O 1
ATOM 2972 N N . PRO A 1 371 ? 4.961 6.498 -14.193 1.00 92.88 371 PRO A N 1
ATOM 2973 C CA . PRO A 1 371 ? 5.155 6.848 -12.782 1.00 92.88 371 PRO A CA 1
ATOM 2974 C C . PRO A 1 371 ? 6.591 6.581 -12.308 1.00 92.88 371 PRO A C 1
ATOM 2976 O O . PRO A 1 371 ? 7.152 7.330 -11.509 1.00 92.88 371 PRO A O 1
ATOM 2979 N N . VAL A 1 372 ? 7.211 5.531 -12.851 1.00 94.06 372 VAL A N 1
ATOM 2980 C CA . VAL A 1 372 ? 8.559 5.083 -12.490 1.00 94.06 372 VAL A CA 1
ATOM 2981 C C . VAL A 1 372 ? 9.619 6.076 -12.961 1.00 94.06 372 VAL A C 1
ATOM 2983 O O . VAL A 1 372 ? 10.574 6.347 -12.240 1.00 94.06 372 VAL A O 1
ATOM 2986 N N . ALA A 1 373 ? 9.455 6.692 -14.133 1.00 92.12 373 ALA A N 1
ATOM 2987 C CA . ALA A 1 373 ? 10.416 7.671 -14.639 1.00 92.12 373 ALA A CA 1
ATOM 2988 C C . ALA A 1 373 ? 10.579 8.886 -13.705 1.00 92.12 373 ALA A C 1
ATOM 2990 O O . ALA A 1 373 ? 11.700 9.359 -13.509 1.00 92.12 373 ALA A O 1
ATOM 2991 N N . CYS A 1 374 ? 9.488 9.369 -13.102 1.00 86.88 374 CYS A N 1
ATOM 2992 C CA . CYS A 1 374 ? 9.514 10.479 -12.140 1.00 86.88 374 CYS A CA 1
ATOM 2993 C C . CYS A 1 374 ? 10.314 10.125 -10.878 1.00 86.88 374 CYS A C 1
ATOM 2995 O O . CYS A 1 374 ? 11.076 10.941 -10.357 1.00 86.88 374 CYS A O 1
ATOM 2997 N N . VAL A 1 375 ? 10.168 8.881 -10.428 1.00 89.44 375 VAL A N 1
ATOM 2998 C CA . VAL A 1 375 ? 10.912 8.277 -9.323 1.00 89.44 375 VAL A CA 1
ATOM 2999 C C . VAL A 1 375 ? 12.410 8.176 -9.699 1.00 89.44 375 VAL A C 1
ATOM 3001 O O . VAL A 1 375 ? 13.309 8.722 -9.059 1.00 89.44 375 VAL A O 1
ATOM 3004 N N . LEU A 1 376 ? 12.746 7.607 -10.845 1.00 91.00 376 LEU A N 1
ATOM 3005 C CA . LEU A 1 376 ? 14.157 7.420 -11.200 1.00 91.00 376 LEU A CA 1
ATOM 3006 C C . LEU A 1 376 ? 14.936 8.733 -11.372 1.00 91.00 376 LEU A C 1
ATOM 3008 O O . LEU A 1 376 ? 16.116 8.797 -11.029 1.00 91.00 376 LEU A O 1
ATOM 3012 N N . GLN A 1 377 ? 14.278 9.803 -11.827 1.00 89.56 377 GLN A N 1
ATOM 3013 C CA . GLN A 1 377 ? 14.900 11.122 -11.977 1.00 89.56 377 GLN A CA 1
ATOM 3014 C C . GLN A 1 377 ? 15.422 11.726 -10.668 1.00 89.56 377 GLN A C 1
ATOM 3016 O O . GLN A 1 377 ? 16.337 12.547 -10.720 1.00 89.56 377 GLN A O 1
ATOM 3021 N N . LYS A 1 378 ? 14.877 11.342 -9.506 1.00 85.81 378 LYS A N 1
ATOM 3022 C CA . LYS A 1 378 ? 15.309 11.892 -8.209 1.00 85.81 378 LYS A CA 1
ATOM 3023 C C . LYS A 1 378 ? 16.284 10.978 -7.479 1.00 85.81 378 LYS A C 1
ATOM 3025 O O . LYS A 1 378 ? 17.188 11.489 -6.817 1.00 85.81 378 LYS A O 1
ATOM 3030 N N . VAL A 1 379 ? 16.101 9.660 -7.594 1.00 87.06 379 VAL A N 1
ATOM 3031 C CA . VAL A 1 379 ? 16.938 8.672 -6.898 1.00 87.06 379 VAL A CA 1
ATOM 3032 C C . VAL A 1 379 ? 18.257 8.452 -7.621 1.00 87.06 379 VAL A C 1
ATOM 3034 O O . VAL A 1 379 ? 19.310 8.660 -7.020 1.00 87.06 379 VAL A O 1
ATOM 3037 N N . LEU A 1 380 ? 18.221 8.133 -8.917 1.00 88.31 380 LEU A N 1
ATOM 3038 C CA . LEU A 1 380 ? 19.405 7.679 -9.653 1.00 88.31 380 LEU A CA 1
ATOM 3039 C C . LEU A 1 380 ? 20.597 8.660 -9.613 1.00 88.31 380 LEU A C 1
ATOM 3041 O O . LEU A 1 380 ? 21.733 8.199 -9.476 1.00 88.31 380 LEU A O 1
ATOM 3045 N N . PRO A 1 381 ? 20.409 9.999 -9.668 1.00 87.44 381 PRO A N 1
ATOM 3046 C CA . PRO A 1 381 ? 21.529 10.937 -9.561 1.00 87.44 381 PRO A CA 1
ATOM 3047 C C . PRO A 1 381 ? 22.308 10.844 -8.242 1.00 87.44 381 PRO A C 1
ATOM 3049 O O . PRO A 1 381 ? 23.487 11.185 -8.221 1.00 87.44 381 PRO A O 1
ATOM 3052 N N . LYS A 1 382 ? 21.663 10.392 -7.159 1.00 87.56 382 LYS A N 1
ATOM 3053 C CA . LYS A 1 382 ? 22.236 10.288 -5.806 1.00 87.56 382 LYS A CA 1
ATOM 3054 C C . LYS A 1 382 ? 22.644 8.858 -5.434 1.00 87.56 382 LYS A C 1
ATOM 3056 O O . LYS A 1 382 ? 23.193 8.646 -4.358 1.00 87.56 382 LYS A O 1
ATOM 3061 N N . SER A 1 383 ? 22.356 7.885 -6.294 1.00 89.06 383 SER A N 1
ATOM 3062 C CA . SER A 1 383 ? 22.591 6.466 -6.035 1.00 89.06 383 SER A CA 1
ATOM 3063 C C . SER A 1 383 ? 24.063 6.062 -6.168 1.00 89.06 383 SER A C 1
ATOM 3065 O O . SER A 1 383 ? 24.847 6.690 -6.890 1.00 89.06 383 SER A O 1
ATOM 3067 N N . THR A 1 384 ? 24.414 4.957 -5.504 1.00 92.06 384 THR A N 1
ATOM 3068 C CA . THR A 1 384 ? 25.730 4.314 -5.598 1.00 92.06 384 THR A CA 1
ATOM 3069 C C . THR A 1 384 ? 26.005 3.786 -7.008 1.00 92.06 384 THR A C 1
ATOM 3071 O O . THR A 1 384 ? 25.100 3.633 -7.834 1.00 92.06 384 THR A O 1
ATOM 3074 N N . MET A 1 385 ? 27.275 3.497 -7.304 1.00 92.50 385 MET A N 1
ATOM 3075 C CA . MET A 1 385 ? 27.665 2.946 -8.603 1.00 92.50 385 MET A CA 1
ATOM 3076 C C . MET A 1 385 ? 27.038 1.569 -8.865 1.00 92.50 385 MET A C 1
ATOM 3078 O O . MET A 1 385 ? 26.642 1.287 -9.994 1.00 92.50 385 MET A O 1
ATOM 3082 N N . GLU A 1 386 ? 26.889 0.745 -7.829 1.00 91.81 386 GLU A N 1
ATOM 3083 C CA . GLU A 1 386 ? 26.236 -0.568 -7.899 1.00 91.81 386 GLU A CA 1
ATOM 3084 C C . GLU A 1 386 ? 24.770 -0.440 -8.327 1.00 91.81 386 GLU A C 1
ATOM 3086 O O . GLU A 1 386 ? 24.370 -1.026 -9.334 1.00 91.81 386 GLU A O 1
ATOM 3091 N N . VAL A 1 387 ? 23.999 0.424 -7.651 1.00 91.31 387 VAL A N 1
ATOM 3092 C CA . VAL A 1 387 ? 22.598 0.702 -8.011 1.00 91.31 387 VAL A CA 1
ATOM 3093 C C . VAL A 1 387 ? 22.506 1.242 -9.435 1.00 91.31 387 VAL A C 1
ATOM 3095 O O . VAL A 1 387 ? 21.665 0.797 -10.212 1.00 91.31 387 VAL A O 1
ATOM 3098 N N . CYS A 1 388 ? 23.385 2.170 -9.823 1.00 93.12 388 CYS A N 1
ATOM 3099 C CA . CYS A 1 388 ? 23.394 2.684 -11.191 1.00 93.12 388 CYS A CA 1
ATOM 3100 C C . CYS A 1 388 ? 23.736 1.610 -12.228 1.00 93.12 388 CYS A C 1
ATOM 3102 O O . CYS A 1 388 ? 23.158 1.630 -13.311 1.00 93.12 388 CYS A O 1
ATOM 3104 N N . THR A 1 389 ? 24.625 0.671 -11.911 1.00 94.38 389 THR A N 1
ATOM 3105 C CA . THR A 1 389 ? 24.983 -0.443 -12.801 1.00 94.38 389 THR A CA 1
ATOM 3106 C C . THR A 1 389 ? 23.793 -1.372 -13.009 1.00 94.38 389 THR A C 1
ATOM 3108 O O . THR A 1 389 ? 23.413 -1.618 -14.153 1.00 94.38 389 THR A O 1
ATOM 3111 N N . GLN A 1 390 ? 23.132 -1.805 -11.932 1.00 92.56 390 GLN A N 1
ATOM 3112 C CA . GLN A 1 390 ? 21.921 -2.625 -12.028 1.00 92.56 390 GLN A CA 1
ATOM 3113 C C . GLN A 1 390 ? 20.794 -1.888 -12.764 1.00 92.56 390 GLN A C 1
ATOM 3115 O O . GLN A 1 390 ? 20.220 -2.413 -13.717 1.00 92.56 390 GLN A O 1
ATOM 3120 N N . SER A 1 391 ? 20.524 -0.638 -12.384 1.00 94.69 391 SER A N 1
ATOM 3121 C CA . SER A 1 391 ? 19.490 0.187 -13.011 1.00 94.69 391 SER A CA 1
ATOM 3122 C C . SER A 1 391 ? 19.741 0.366 -14.511 1.00 94.69 391 SER A C 1
ATOM 3124 O O . SER A 1 391 ? 18.829 0.202 -15.320 1.00 94.69 391 SER A O 1
ATOM 3126 N N . CYS A 1 392 ? 20.988 0.635 -14.916 1.00 95.56 392 CYS A N 1
ATOM 3127 C CA . CYS A 1 392 ? 21.357 0.732 -16.325 1.00 95.56 392 CYS A CA 1
ATOM 3128 C C . CYS A 1 392 ? 21.288 -0.613 -17.063 1.00 95.56 392 CYS A C 1
ATOM 3130 O O . CYS A 1 392 ? 20.947 -0.598 -18.249 1.00 95.56 392 CYS A O 1
ATOM 3132 N N . ARG A 1 393 ? 21.588 -1.748 -16.414 1.00 95.06 393 ARG A N 1
ATOM 3133 C CA . ARG A 1 393 ? 21.441 -3.085 -17.023 1.00 95.06 393 ARG A CA 1
ATOM 3134 C C . ARG A 1 393 ? 19.977 -3.341 -17.354 1.00 95.06 393 ARG A C 1
ATOM 3136 O O . ARG A 1 393 ? 19.639 -3.573 -18.514 1.00 95.06 393 ARG A O 1
ATOM 3143 N N . ILE A 1 394 ? 19.107 -3.168 -16.365 1.00 94.88 394 ILE A N 1
ATOM 3144 C CA . ILE A 1 394 ? 17.666 -3.375 -16.500 1.00 94.88 394 ILE A CA 1
ATOM 3145 C C . ILE A 1 394 ? 17.070 -2.409 -17.531 1.00 94.88 394 ILE A C 1
ATOM 3147 O O . ILE A 1 394 ? 16.324 -2.821 -18.423 1.00 94.88 394 ILE A O 1
ATOM 3151 N N . ALA A 1 395 ? 17.440 -1.126 -17.475 1.00 96.69 395 ALA A N 1
ATOM 3152 C CA . ALA A 1 395 ? 16.993 -0.144 -18.457 1.00 96.69 395 ALA A CA 1
ATOM 3153 C C . ALA A 1 395 ? 17.425 -0.513 -19.886 1.00 96.69 395 ALA A C 1
ATOM 3155 O O . ALA A 1 395 ? 16.678 -0.252 -20.829 1.00 96.69 395 ALA A O 1
ATOM 3156 N N . SER A 1 396 ? 18.561 -1.194 -20.073 1.00 97.50 396 SER A N 1
ATOM 3157 C CA . SER A 1 396 ? 18.991 -1.662 -21.395 1.00 97.50 396 SER A CA 1
ATOM 3158 C C . SER A 1 396 ? 17.948 -2.584 -22.053 1.00 97.50 396 SER A C 1
ATOM 3160 O O . SER A 1 396 ? 17.700 -2.468 -23.257 1.00 97.50 396 SER A O 1
ATOM 3162 N N . TYR A 1 397 ? 17.245 -3.416 -21.273 1.00 96.81 397 TYR A N 1
ATOM 3163 C CA . TYR A 1 397 ? 16.152 -4.258 -21.770 1.00 96.81 397 TYR A CA 1
ATOM 3164 C C . TYR A 1 397 ? 14.919 -3.446 -22.165 1.00 96.81 397 TYR A C 1
ATOM 3166 O O . TYR A 1 397 ? 14.306 -3.743 -23.193 1.00 96.81 397 TYR A O 1
ATOM 3174 N N . ILE A 1 398 ? 14.602 -2.373 -21.428 1.00 96.56 398 ILE A N 1
ATOM 3175 C CA . ILE A 1 398 ? 13.539 -1.426 -21.807 1.00 96.56 398 ILE A CA 1
ATOM 3176 C C . ILE A 1 398 ? 13.827 -0.870 -23.204 1.00 96.56 398 ILE A C 1
ATOM 3178 O O . ILE A 1 398 ? 12.965 -0.895 -24.083 1.00 96.56 398 ILE A O 1
ATOM 3182 N N . PHE A 1 399 ? 15.057 -0.410 -23.447 1.00 97.06 399 PHE A N 1
ATOM 3183 C CA . PHE A 1 399 ? 15.439 0.117 -24.756 1.00 97.06 399 PHE A CA 1
ATOM 3184 C C . PHE A 1 399 ? 15.391 -0.953 -25.845 1.00 97.06 399 PHE A C 1
ATOM 3186 O O . PHE A 1 399 ? 14.833 -0.708 -26.917 1.00 97.06 399 PHE A O 1
ATOM 3193 N N . ARG A 1 400 ? 15.911 -2.151 -25.579 1.00 96.62 400 ARG A N 1
ATOM 3194 C CA . ARG A 1 400 ? 15.930 -3.231 -26.568 1.00 96.62 400 ARG A CA 1
ATOM 3195 C C . ARG A 1 400 ? 14.535 -3.685 -26.989 1.00 96.62 400 ARG A C 1
ATOM 3197 O O . ARG A 1 400 ? 14.299 -3.875 -28.178 1.00 96.62 400 ARG A O 1
ATOM 3204 N N . PHE A 1 401 ? 13.625 -3.867 -26.038 1.00 95.88 401 PHE A N 1
ATOM 3205 C CA . PHE A 1 401 ? 12.356 -4.555 -26.290 1.00 95.88 401 PHE A CA 1
ATOM 3206 C C . PHE A 1 401 ? 11.141 -3.628 -26.349 1.00 95.88 401 PHE A C 1
ATOM 3208 O O . PHE A 1 401 ? 10.177 -3.949 -27.049 1.00 95.88 401 PHE A O 1
ATOM 3215 N N . ALA A 1 402 ? 11.189 -2.479 -25.668 1.00 95.88 402 ALA A N 1
ATOM 3216 C CA . ALA A 1 402 ? 10.053 -1.572 -25.511 1.00 95.88 402 ALA A CA 1
ATOM 3217 C C . ALA A 1 402 ? 10.258 -0.176 -26.128 1.00 95.88 402 ALA A C 1
ATOM 3219 O O . ALA A 1 402 ? 9.304 0.599 -26.158 1.00 95.88 402 ALA A O 1
ATOM 3220 N N . SER A 1 403 ? 11.435 0.156 -26.680 1.00 95.19 403 SER A N 1
ATOM 3221 C CA . SER A 1 403 ? 11.713 1.475 -27.295 1.00 95.19 403 SER A CA 1
ATOM 3222 C C . SER A 1 403 ? 10.638 1.931 -28.285 1.00 95.19 403 SER A C 1
ATOM 3224 O O . SER A 1 403 ? 10.166 3.062 -28.194 1.00 95.19 403 SER A O 1
ATOM 3226 N N . ARG A 1 404 ? 10.191 1.049 -29.188 1.00 94.94 404 ARG A N 1
ATOM 3227 C CA . ARG A 1 404 ? 9.108 1.332 -30.153 1.00 94.94 404 ARG A CA 1
ATOM 3228 C C . ARG A 1 404 ? 7.764 1.655 -29.501 1.00 94.94 404 ARG A C 1
ATOM 3230 O O . ARG A 1 404 ? 6.992 2.433 -30.058 1.00 94.94 404 ARG A O 1
ATOM 3237 N N . LEU A 1 405 ? 7.496 1.064 -28.340 1.00 95.25 405 LEU A N 1
ATOM 3238 C CA . LEU A 1 405 ? 6.253 1.238 -27.591 1.00 95.25 405 LEU A CA 1
ATOM 3239 C C . LEU A 1 405 ? 6.252 2.578 -26.851 1.00 95.25 405 LEU A C 1
ATOM 3241 O O . LEU A 1 405 ? 5.256 3.296 -26.869 1.00 95.25 405 LEU A O 1
ATOM 3245 N N . ILE A 1 406 ? 7.383 2.963 -26.262 1.00 94.94 406 ILE A N 1
ATOM 3246 C CA . ILE A 1 406 ? 7.487 4.201 -25.476 1.00 94.94 406 ILE A CA 1
ATOM 3247 C C . ILE A 1 406 ? 7.869 5.435 -26.310 1.00 94.94 406 ILE A C 1
ATOM 3249 O O . ILE A 1 406 ? 7.702 6.563 -25.845 1.00 94.94 406 ILE A O 1
ATOM 3253 N N . TYR A 1 407 ? 8.383 5.251 -27.530 1.00 95.00 407 TYR A N 1
ATOM 3254 C CA . TYR A 1 407 ? 8.718 6.346 -28.438 1.00 95.00 407 TYR A CA 1
ATOM 3255 C C . TYR A 1 407 ? 7.465 6.964 -29.070 1.00 95.00 407 TYR A C 1
ATOM 3257 O O . TYR A 1 407 ? 6.573 6.262 -29.558 1.00 95.00 407 TYR A O 1
ATOM 3265 N N . ARG A 1 408 ? 7.451 8.298 -29.106 1.00 89.88 408 ARG A N 1
ATOM 3266 C CA . ARG A 1 408 ? 6.483 9.142 -29.810 1.00 89.88 408 ARG A CA 1
ATOM 3267 C C . ARG A 1 408 ? 7.237 10.224 -30.570 1.00 89.88 408 ARG A C 1
ATOM 3269 O O . ARG A 1 408 ? 8.198 10.788 -30.044 1.00 89.88 408 ARG A O 1
ATOM 3276 N N . SER A 1 409 ? 6.818 10.505 -31.800 1.00 88.06 409 SER A N 1
ATOM 3277 C CA . SER A 1 409 ? 7.426 11.569 -32.603 1.00 88.06 409 SER A CA 1
ATOM 3278 C C . SER A 1 409 ? 7.044 12.959 -32.069 1.00 88.06 409 SER A C 1
ATOM 3280 O O . SER A 1 409 ? 6.100 13.111 -31.289 1.00 88.06 409 SER A O 1
ATOM 3282 N N . ALA A 1 410 ? 7.767 14.000 -32.492 1.00 84.81 410 ALA A N 1
ATOM 3283 C CA . ALA A 1 410 ? 7.481 15.371 -32.063 1.00 84.81 410 ALA A CA 1
ATOM 3284 C C . ALA A 1 410 ? 6.139 15.921 -32.573 1.00 84.81 410 ALA A C 1
ATOM 3286 O O . ALA A 1 410 ? 5.625 16.875 -31.999 1.00 84.81 410 ALA A O 1
ATOM 3287 N N . GLY A 1 411 ? 5.560 15.308 -33.610 1.00 84.88 411 GLY A N 1
ATOM 3288 C CA . GLY A 1 411 ? 4.206 15.626 -34.068 1.00 84.88 411 GLY A CA 1
ATOM 3289 C C . GLY A 1 411 ? 3.101 14.957 -33.243 1.00 84.88 411 GLY A C 1
ATOM 3290 O O . GLY A 1 411 ? 1.954 15.377 -33.322 1.00 84.88 411 GLY A O 1
ATOM 3291 N N . GLU A 1 412 ? 3.427 13.934 -32.447 1.00 85.12 412 GLU A N 1
ATOM 3292 C CA . GLU A 1 412 ? 2.449 13.134 -31.692 1.00 85.12 412 GLU A CA 1
ATOM 3293 C C . GLU A 1 412 ? 2.326 13.543 -30.219 1.00 85.12 412 GLU A C 1
ATOM 3295 O O . GLU A 1 412 ? 1.362 13.165 -29.556 1.00 85.12 412 GLU A O 1
ATOM 3300 N N . CYS A 1 413 ? 3.315 14.249 -29.662 1.00 88.19 413 CYS A N 1
ATOM 3301 C CA . CYS A 1 413 ? 3.345 14.576 -28.237 1.00 88.19 413 CYS A CA 1
ATOM 3302 C C . CYS A 1 413 ? 4.257 15.770 -27.924 1.00 88.19 413 CYS A C 1
ATOM 3304 O O . CYS A 1 413 ? 5.033 16.225 -28.766 1.00 88.19 413 CYS A O 1
ATOM 3306 N N . ASN A 1 414 ? 4.243 16.219 -26.665 1.00 89.81 414 ASN A N 1
ATOM 3307 C CA . ASN A 1 414 ? 5.304 17.078 -26.146 1.00 89.81 414 ASN A CA 1
ATOM 3308 C C . ASN A 1 414 ? 6.614 16.277 -26.031 1.00 89.81 414 ASN A C 1
ATOM 3310 O O . ASN A 1 414 ? 6.921 15.696 -24.989 1.00 89.81 414 ASN A O 1
ATOM 3314 N N . PHE A 1 415 ? 7.379 16.239 -27.125 1.00 89.00 415 PHE A N 1
ATOM 3315 C CA . PHE A 1 415 ? 8.544 15.366 -27.296 1.00 89.00 415 PHE A CA 1
ATOM 3316 C C . PHE A 1 415 ? 9.536 15.437 -26.133 1.00 89.00 415 PHE A C 1
ATOM 3318 O O . PHE A 1 415 ? 9.979 14.408 -25.626 1.00 89.00 415 PHE A O 1
ATOM 3325 N N . ASN A 1 416 ? 9.835 16.648 -25.656 1.00 87.69 416 ASN A N 1
ATOM 3326 C CA . ASN A 1 416 ? 10.805 16.882 -24.584 1.00 87.69 416 ASN A CA 1
ATOM 3327 C C . ASN A 1 416 ? 10.367 16.329 -23.221 1.00 87.69 416 ASN A C 1
ATOM 3329 O O . ASN A 1 416 ? 11.226 16.086 -22.370 1.00 87.69 416 ASN A O 1
ATOM 3333 N N . GLN A 1 417 ? 9.059 16.152 -23.028 1.00 89.25 417 GLN A N 1
ATOM 3334 C CA . GLN A 1 417 ? 8.447 15.579 -21.830 1.00 89.25 417 GLN A CA 1
ATOM 3335 C C . GLN A 1 417 ? 8.032 14.117 -22.026 1.00 89.25 417 GLN A C 1
ATOM 3337 O O . GLN A 1 417 ? 7.547 13.503 -21.084 1.00 89.25 417 GLN A O 1
ATOM 3342 N N . SER A 1 418 ? 8.232 13.539 -23.215 1.00 93.94 418 SER A N 1
ATOM 3343 C CA . SER A 1 418 ? 7.897 12.137 -23.468 1.00 93.94 418 SER A CA 1
ATOM 3344 C C . SER A 1 418 ? 8.705 11.189 -22.575 1.00 93.94 418 SER A C 1
ATOM 3346 O O . SER A 1 418 ? 9.843 11.481 -22.184 1.00 93.94 418 SER A O 1
ATOM 3348 N N . LEU A 1 419 ? 8.124 10.025 -22.275 1.00 95.00 419 LEU A N 1
ATOM 3349 C CA . LEU A 1 419 ? 8.773 8.980 -21.483 1.00 95.00 419 LEU A CA 1
ATOM 3350 C C . LEU A 1 419 ? 10.126 8.587 -22.077 1.00 95.00 419 LEU A C 1
ATOM 3352 O O . LEU A 1 419 ? 11.137 8.595 -21.379 1.00 95.00 419 LEU A O 1
ATOM 3356 N N . PHE A 1 420 ? 10.152 8.308 -23.381 1.00 96.19 420 PHE A N 1
ATOM 3357 C CA . PHE A 1 420 ? 11.366 7.909 -24.082 1.00 96.19 420 PHE A CA 1
ATOM 3358 C C . PHE A 1 420 ? 12.493 8.940 -23.931 1.00 96.19 420 PHE A C 1
ATOM 3360 O O . PHE A 1 420 ? 13.599 8.582 -23.534 1.00 96.19 420 PHE A O 1
ATOM 3367 N N . VAL A 1 421 ? 12.218 10.228 -24.178 1.00 95.06 421 VAL A N 1
ATOM 3368 C CA . VAL A 1 421 ? 13.243 11.282 -24.074 1.00 95.06 421 VAL A CA 1
ATOM 3369 C C . VAL A 1 421 ? 13.730 11.448 -22.635 1.00 95.06 421 VAL A C 1
ATOM 3371 O O . VAL A 1 421 ? 14.929 11.625 -22.411 1.00 95.06 421 VAL A O 1
ATOM 3374 N N . ARG A 1 422 ? 12.835 11.355 -21.643 1.00 95.38 422 ARG A N 1
ATOM 3375 C CA . ARG A 1 422 ? 13.221 11.387 -20.223 1.00 95.38 422 ARG A CA 1
ATOM 3376 C C . ARG A 1 422 ? 14.134 10.218 -19.854 1.00 95.38 422 ARG A C 1
ATOM 3378 O O . ARG A 1 422 ? 15.142 10.448 -19.188 1.00 95.38 422 ARG A O 1
ATOM 3385 N N . LEU A 1 423 ? 13.834 9.005 -20.320 1.00 96.50 423 LEU A N 1
ATOM 3386 C CA . LEU A 1 423 ? 14.677 7.830 -20.090 1.00 96.50 423 LEU A CA 1
ATOM 3387 C C . LEU A 1 423 ? 16.019 7.929 -20.829 1.00 96.50 423 LEU A C 1
ATOM 3389 O O . LEU A 1 423 ? 17.044 7.591 -20.245 1.00 96.50 423 LEU A O 1
ATOM 3393 N N . CYS A 1 424 ? 16.059 8.444 -22.063 1.00 96.62 424 CYS A N 1
ATOM 3394 C CA . CYS A 1 424 ? 17.317 8.698 -22.777 1.00 96.62 424 CYS A CA 1
ATOM 3395 C C . CYS A 1 424 ? 18.207 9.689 -22.023 1.00 96.62 424 CYS A C 1
ATOM 3397 O O . CYS A 1 424 ? 19.395 9.425 -21.835 1.00 96.62 424 CYS A O 1
ATOM 3399 N N . LYS A 1 425 ? 17.637 10.810 -21.564 1.00 95.50 425 LYS A N 1
ATOM 3400 C CA . LYS A 1 425 ? 18.363 11.796 -20.754 1.00 95.50 425 LYS A CA 1
ATOM 3401 C C . LYS A 1 425 ? 18.923 11.154 -19.490 1.00 95.50 425 LYS A C 1
ATOM 3403 O O . LYS A 1 425 ? 20.103 11.310 -19.198 1.00 95.50 425 LYS A O 1
ATOM 3408 N N . LEU A 1 426 ? 18.094 10.403 -18.769 1.00 95.44 426 LEU A N 1
ATOM 3409 C CA . LEU A 1 426 ? 18.476 9.800 -17.500 1.00 95.44 426 LEU A CA 1
ATOM 3410 C C . LEU A 1 426 ? 19.541 8.707 -17.664 1.00 95.44 426 LEU A C 1
ATOM 3412 O O . LEU A 1 426 ? 20.603 8.785 -17.050 1.00 95.44 426 LEU A O 1
ATOM 3416 N N . TYR A 1 427 ? 19.272 7.705 -18.500 1.00 96.62 427 TYR A N 1
ATOM 3417 C CA . TYR A 1 427 ? 20.102 6.508 -18.588 1.00 96.62 427 TYR A CA 1
ATOM 3418 C C . TYR A 1 427 ? 21.241 6.636 -19.582 1.00 96.62 427 TYR A C 1
ATOM 3420 O O . TYR A 1 427 ? 22.355 6.253 -19.253 1.00 96.62 427 TYR A O 1
ATOM 3428 N N . ILE A 1 428 ? 21.006 7.184 -20.774 1.00 96.19 428 ILE A N 1
ATOM 3429 C CA . ILE A 1 428 ? 22.047 7.243 -21.805 1.00 96.19 428 ILE A CA 1
ATOM 3430 C C . ILE A 1 428 ? 22.949 8.453 -21.558 1.00 96.19 428 ILE A C 1
ATOM 3432 O O . ILE A 1 428 ? 24.155 8.306 -21.372 1.00 96.19 428 ILE A O 1
ATOM 3436 N N . GLN A 1 429 ? 22.360 9.649 -21.510 1.00 94.75 429 GLN A N 1
ATOM 3437 C CA . GLN A 1 429 ? 23.124 10.898 -21.505 1.00 94.75 429 GLN A CA 1
ATOM 3438 C C . GLN A 1 429 ? 23.753 11.198 -20.143 1.00 94.75 429 GLN A C 1
ATOM 3440 O O . GLN A 1 429 ? 24.920 11.566 -20.096 1.00 94.75 429 GLN A O 1
ATOM 3445 N N . ASN A 1 430 ? 23.017 11.010 -19.045 1.00 93.94 430 ASN A N 1
ATOM 3446 C CA . ASN A 1 430 ? 23.484 11.397 -17.709 1.00 93.94 430 ASN A CA 1
ATOM 3447 C C . ASN A 1 430 ? 24.153 10.260 -16.925 1.00 93.94 430 ASN A C 1
ATOM 3449 O O . ASN A 1 430 ? 24.829 10.530 -15.934 1.00 93.94 430 ASN A O 1
ATOM 3453 N N . THR A 1 431 ? 23.972 9.004 -17.347 1.00 92.75 431 THR A N 1
ATOM 3454 C CA . THR A 1 431 ? 24.481 7.839 -16.609 1.00 92.75 431 THR A CA 1
ATOM 3455 C C . THR A 1 431 ? 25.476 7.035 -17.446 1.00 92.75 431 THR A C 1
ATOM 3457 O O . THR A 1 431 ? 26.663 7.054 -17.133 1.00 92.75 431 THR A O 1
ATOM 3460 N N . LEU A 1 432 ? 25.041 6.403 -18.540 1.00 94.62 432 LEU A N 1
ATOM 3461 C CA . LEU A 1 432 ? 25.851 5.501 -19.369 1.00 94.62 432 LEU A CA 1
ATOM 3462 C C . LEU A 1 432 ? 27.073 6.188 -19.998 1.00 94.62 432 LEU A C 1
ATOM 3464 O O . LEU A 1 432 ? 28.169 5.642 -19.955 1.00 94.62 432 LEU A O 1
ATOM 3468 N N . ILE A 1 433 ? 26.900 7.377 -20.587 1.00 93.69 433 ILE A N 1
ATOM 3469 C CA . ILE A 1 433 ? 27.987 8.097 -21.279 1.00 93.69 433 ILE A CA 1
ATOM 3470 C C . ILE A 1 433 ? 28.949 8.772 -20.288 1.00 93.69 433 ILE A C 1
ATOM 3472 O O . ILE A 1 433 ? 30.158 8.855 -20.538 1.00 93.69 433 ILE A O 1
ATOM 3476 N N . VAL A 1 434 ? 28.412 9.273 -19.174 1.00 91.81 434 VAL A N 1
ATOM 3477 C CA . VAL A 1 434 ? 29.147 10.108 -18.212 1.00 91.81 434 VAL A CA 1
ATOM 3478 C C . VAL A 1 434 ? 29.932 9.267 -17.210 1.00 91.81 434 VAL A C 1
ATOM 3480 O O . VAL A 1 434 ? 31.051 9.638 -16.861 1.00 91.81 434 VAL A O 1
ATOM 3483 N N . ARG A 1 435 ? 29.377 8.142 -16.747 1.00 89.75 435 ARG A N 1
ATOM 3484 C CA . ARG A 1 435 ? 30.026 7.286 -15.745 1.00 89.75 435 ARG A CA 1
ATOM 3485 C C . ARG A 1 435 ? 30.941 6.247 -16.398 1.00 89.75 435 ARG A C 1
ATOM 3487 O O . ARG A 1 435 ? 30.809 5.924 -17.577 1.00 89.75 435 ARG A O 1
ATOM 3494 N N . ASN A 1 436 ? 31.874 5.719 -15.610 1.00 90.81 436 ASN A N 1
ATOM 3495 C CA . ASN A 1 436 ? 32.794 4.667 -16.034 1.00 90.81 436 ASN A CA 1
ATOM 3496 C C . ASN A 1 436 ? 32.319 3.331 -15.467 1.00 90.81 436 ASN A C 1
ATOM 3498 O O . ASN A 1 436 ? 32.379 3.131 -14.258 1.00 90.81 436 ASN A O 1
ATOM 3502 N N . PHE A 1 437 ? 31.845 2.444 -16.336 1.00 93.75 437 PHE A N 1
ATOM 3503 C CA . PHE A 1 437 ? 31.401 1.102 -15.968 1.00 93.75 437 PHE A CA 1
ATOM 3504 C C . PHE A 1 437 ? 32.448 0.047 -16.325 1.00 93.75 437 PHE A C 1
ATOM 3506 O O . PHE A 1 437 ? 33.315 0.276 -17.168 1.00 93.75 437 PHE A O 1
ATOM 3513 N N . GLU A 1 438 ? 32.323 -1.129 -15.715 1.00 93.81 438 GLU A N 1
ATOM 3514 C CA . GLU A 1 438 ? 33.134 -2.293 -16.058 1.00 93.81 438 GLU A CA 1
ATOM 3515 C C . GLU A 1 438 ? 32.873 -2.772 -17.492 1.00 93.81 438 GLU A C 1
ATOM 3517 O O . GLU A 1 438 ? 31.749 -2.718 -18.001 1.00 93.81 438 GLU A O 1
ATOM 3522 N N . ALA A 1 439 ? 33.921 -3.286 -18.139 1.00 92.00 439 ALA A N 1
ATOM 3523 C CA . ALA A 1 439 ? 33.861 -3.725 -19.530 1.00 92.00 439 ALA A CA 1
ATOM 3524 C C . ALA A 1 439 ? 32.839 -4.853 -19.756 1.00 92.00 439 ALA A C 1
ATOM 3526 O O . ALA A 1 439 ? 32.134 -4.840 -20.760 1.00 92.00 439 ALA A O 1
ATOM 3527 N N . THR A 1 440 ? 32.709 -5.788 -18.810 1.00 92.75 440 THR A N 1
ATOM 3528 C CA . THR A 1 440 ? 31.744 -6.904 -18.857 1.00 92.75 440 THR A CA 1
ATOM 3529 C C . THR A 1 440 ? 30.300 -6.405 -18.914 1.00 92.75 440 THR A C 1
ATOM 3531 O O . THR A 1 440 ? 29.529 -6.825 -19.774 1.00 92.75 440 THR A O 1
ATOM 3534 N N . PHE A 1 441 ? 29.952 -5.448 -18.052 1.00 94.56 441 PHE A N 1
ATOM 3535 C CA . PHE A 1 441 ? 28.647 -4.792 -18.056 1.00 94.56 441 PHE A CA 1
ATOM 3536 C C . PHE A 1 441 ? 28.395 -4.021 -19.358 1.00 94.56 441 PHE A C 1
ATOM 3538 O O . PHE A 1 441 ? 27.299 -4.094 -19.921 1.00 94.56 441 PHE A O 1
ATOM 3545 N N . LEU A 1 442 ? 29.390 -3.267 -19.841 1.00 95.88 442 LEU A N 1
ATOM 3546 C CA . LEU A 1 442 ? 29.243 -2.480 -21.065 1.00 95.88 442 LEU A CA 1
ATOM 3547 C C . LEU A 1 442 ? 29.007 -3.387 -22.273 1.00 95.88 442 LEU A C 1
ATOM 3549 O O . LEU A 1 442 ? 28.114 -3.112 -23.076 1.00 95.88 442 LEU A O 1
ATOM 3553 N N . ASP A 1 443 ? 29.766 -4.480 -22.362 1.00 94.00 443 ASP A N 1
ATOM 3554 C CA . ASP A 1 443 ? 29.676 -5.474 -23.428 1.00 94.00 443 ASP A CA 1
ATOM 3555 C C . ASP A 1 443 ? 28.284 -6.124 -23.513 1.00 94.00 443 ASP A C 1
ATOM 3557 O O . ASP A 1 443 ? 27.811 -6.446 -24.607 1.00 94.00 443 ASP A O 1
ATOM 3561 N N . GLU A 1 444 ? 27.604 -6.262 -22.376 1.00 93.12 444 GLU A N 1
ATOM 3562 C CA . GLU A 1 444 ? 26.227 -6.743 -22.264 1.00 93.12 444 GLU A CA 1
ATOM 3563 C C . GLU A 1 444 ? 25.188 -5.655 -22.596 1.00 93.12 444 GLU A C 1
ATOM 3565 O O . GLU A 1 444 ? 24.290 -5.867 -23.416 1.00 93.12 444 GLU A O 1
ATOM 3570 N N . SER A 1 445 ? 25.304 -4.477 -21.975 1.00 95.75 445 SER A N 1
ATOM 3571 C CA . SER A 1 445 ? 24.225 -3.480 -21.931 1.00 95.75 445 SER A CA 1
ATOM 3572 C C . SER A 1 445 ? 24.227 -2.515 -23.117 1.00 95.75 445 SER A C 1
ATOM 3574 O O . SER A 1 445 ? 23.165 -2.185 -23.648 1.00 95.75 445 SER A O 1
ATOM 3576 N N . VAL A 1 446 ? 25.395 -2.045 -23.570 1.00 97.19 446 VAL A N 1
ATOM 3577 C CA . VAL A 1 446 ? 25.496 -1.041 -24.650 1.00 97.19 446 VAL A CA 1
ATOM 3578 C C . VAL A 1 446 ? 24.840 -1.516 -25.957 1.00 97.19 446 VAL A C 1
ATOM 3580 O O . VAL A 1 446 ? 24.089 -0.732 -26.550 1.00 97.19 446 VAL A O 1
ATOM 3583 N N . PRO A 1 447 ? 25.022 -2.777 -26.409 1.00 97.38 447 PRO A N 1
ATOM 3584 C CA . PRO A 1 447 ? 24.343 -3.275 -27.604 1.00 97.38 447 PRO A CA 1
ATOM 3585 C C . PRO A 1 447 ? 22.814 -3.208 -27.513 1.00 97.38 447 PRO A C 1
ATOM 3587 O O . PRO A 1 447 ? 22.163 -2.944 -28.522 1.00 97.38 447 PRO A O 1
ATOM 3590 N N . ASN A 1 448 ? 22.235 -3.398 -26.323 1.00 97.50 448 ASN A N 1
ATOM 3591 C CA . ASN A 1 448 ? 20.787 -3.343 -26.114 1.00 97.50 448 ASN A CA 1
ATOM 3592 C C . ASN A 1 448 ? 20.243 -1.917 -26.313 1.00 97.50 448 ASN A C 1
ATOM 3594 O O . ASN A 1 448 ? 19.267 -1.731 -27.044 1.00 97.50 448 ASN A O 1
ATOM 3598 N N . TYR A 1 449 ? 20.910 -0.907 -25.737 1.00 97.75 449 TYR A N 1
ATOM 3599 C CA . TYR A 1 449 ? 20.574 0.505 -25.964 1.00 97.75 449 TYR A CA 1
ATOM 3600 C C . TYR A 1 449 ? 20.671 0.872 -27.442 1.00 97.75 449 TYR A C 1
ATOM 3602 O O . TYR A 1 449 ? 19.749 1.462 -28.006 1.00 97.75 449 TYR A O 1
ATOM 3610 N N . PHE A 1 450 ? 21.784 0.498 -28.074 1.00 96.94 450 PHE A N 1
ATOM 3611 C CA . PHE A 1 450 ? 22.046 0.840 -29.463 1.00 96.94 450 PHE A CA 1
ATOM 3612 C C . PHE A 1 450 ? 21.037 0.175 -30.406 1.00 96.94 450 PHE A C 1
ATOM 3614 O O . PHE A 1 450 ? 20.407 0.862 -31.205 1.00 96.94 450 PHE A O 1
ATOM 3621 N N . CYS A 1 451 ? 20.789 -1.129 -30.246 1.00 95.75 451 CYS A N 1
ATOM 3622 C CA . CYS A 1 451 ? 19.769 -1.861 -30.999 1.00 95.75 451 CYS A CA 1
ATOM 3623 C C . CYS A 1 451 ? 18.379 -1.224 -30.845 1.00 95.75 451 CYS A C 1
ATOM 3625 O O . CYS A 1 451 ? 17.701 -0.986 -31.844 1.00 95.75 451 CYS A O 1
ATOM 3627 N N . GLY A 1 452 ? 17.987 -0.856 -29.620 1.00 95.25 452 GLY A N 1
ATOM 3628 C CA . GLY A 1 452 ? 16.725 -0.164 -29.358 1.00 95.25 452 GLY A CA 1
ATOM 3629 C C . GLY A 1 452 ? 16.567 1.138 -30.148 1.00 95.25 452 GLY A C 1
ATOM 3630 O O . GLY A 1 452 ? 15.505 1.393 -30.712 1.00 95.25 452 GLY A O 1
ATOM 3631 N N . LEU A 1 453 ? 17.630 1.941 -30.252 1.00 95.75 453 LEU A N 1
ATOM 3632 C CA . LEU A 1 453 ? 17.622 3.168 -31.054 1.00 95.75 453 LEU A CA 1
ATOM 3633 C C . LEU A 1 453 ? 17.500 2.876 -32.552 1.00 95.75 453 LEU A C 1
ATOM 3635 O O . LEU A 1 453 ? 16.723 3.546 -33.230 1.00 95.75 453 LEU A O 1
ATOM 3639 N N . LEU A 1 454 ? 18.217 1.871 -33.066 1.00 94.50 454 LEU A N 1
ATOM 3640 C CA . LEU A 1 454 ? 18.170 1.492 -34.487 1.00 94.50 454 LEU A CA 1
ATOM 3641 C C . LEU A 1 454 ? 16.779 1.003 -34.928 1.00 94.50 454 LEU A C 1
ATOM 3643 O O . LEU A 1 454 ? 16.425 1.114 -36.101 1.00 94.50 454 LEU A O 1
ATOM 3647 N N . MET A 1 455 ? 15.950 0.525 -33.997 1.00 92.38 455 MET A N 1
ATOM 3648 C CA . MET A 1 455 ? 14.570 0.117 -34.283 1.00 92.38 455 MET A CA 1
ATOM 3649 C C . MET A 1 455 ? 13.599 1.295 -34.480 1.00 92.38 455 MET A C 1
ATOM 3651 O O . MET A 1 455 ? 12.467 1.083 -34.938 1.00 92.38 455 MET A O 1
ATOM 3655 N N . LEU A 1 456 ? 14.014 2.519 -34.151 1.00 94.44 456 LEU A N 1
ATOM 3656 C CA . LEU A 1 456 ? 13.222 3.748 -34.240 1.00 94.44 456 LEU A CA 1
ATOM 3657 C C . LEU A 1 456 ? 13.459 4.490 -35.570 1.00 94.44 456 LEU A C 1
ATOM 3659 O O . LEU A 1 456 ? 14.409 4.183 -36.294 1.00 94.44 456 LEU A O 1
ATOM 3663 N N . PRO A 1 457 ? 12.617 5.479 -35.934 1.00 92.06 457 PRO A N 1
ATOM 3664 C CA . PRO A 1 457 ? 12.790 6.238 -37.172 1.00 92.06 457 PRO A CA 1
ATOM 3665 C C . PRO A 1 457 ? 13.945 7.258 -37.066 1.00 92.06 457 PRO A C 1
ATOM 3667 O O . PRO A 1 457 ? 13.739 8.470 -37.067 1.00 92.06 457 PRO A O 1
ATOM 3670 N N . ILE A 1 458 ? 15.190 6.764 -36.992 1.00 90.50 458 ILE A N 1
ATOM 3671 C CA . ILE A 1 458 ? 16.419 7.575 -36.880 1.00 90.50 458 ILE A CA 1
ATOM 3672 C C . ILE A 1 458 ? 16.532 8.586 -38.025 1.00 90.50 458 ILE A C 1
ATOM 3674 O O . ILE A 1 458 ? 16.923 9.731 -37.809 1.00 90.50 458 ILE A O 1
ATOM 3678 N N . ALA A 1 459 ? 16.156 8.193 -39.243 1.00 87.75 459 ALA A N 1
ATOM 3679 C CA . ALA A 1 459 ? 16.255 9.048 -40.425 1.00 87.75 459 ALA A CA 1
ATOM 3680 C C . ALA A 1 459 ? 15.484 10.372 -40.287 1.00 87.75 459 ALA A C 1
ATOM 3682 O O . ALA A 1 459 ? 15.915 11.388 -40.821 1.00 87.75 459 ALA A O 1
ATOM 3683 N N . SER A 1 460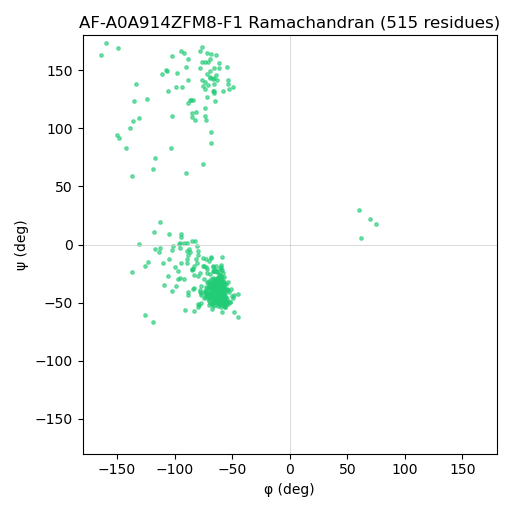 ? 14.379 10.375 -39.538 1.00 87.31 460 SER A N 1
ATOM 3684 C CA . SER A 1 460 ? 13.499 11.535 -39.376 1.00 87.31 460 SER A CA 1
ATOM 3685 C C . SER A 1 460 ? 13.640 12.230 -38.019 1.00 87.31 460 SER A C 1
ATOM 3687 O O . SER A 1 460 ? 12.828 13.093 -37.693 1.00 87.31 460 SER A O 1
ATOM 3689 N N . SER 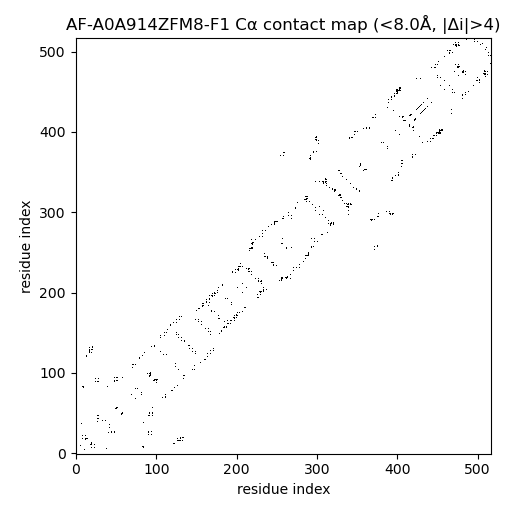A 1 461 ? 14.628 11.864 -37.195 1.00 91.44 461 SER A N 1
ATOM 3690 C CA . SER A 1 461 ? 14.812 12.455 -35.866 1.00 91.44 461 SER A CA 1
ATOM 3691 C C . SER A 1 461 ? 16.274 12.785 -35.584 1.00 91.44 461 SER A C 1
ATOM 3693 O O . SER A 1 461 ? 17.075 11.910 -35.255 1.00 91.44 461 SER A O 1
ATOM 3695 N N . SER A 1 462 ? 16.600 14.079 -35.620 1.00 91.25 462 SER A N 1
ATOM 3696 C CA . SER A 1 462 ? 17.926 14.595 -35.249 1.00 91.25 462 SER A CA 1
ATOM 3697 C C . SER A 1 462 ? 18.308 14.257 -33.805 1.00 91.25 462 SER A C 1
ATOM 3699 O O . SER A 1 462 ? 19.476 14.014 -33.513 1.00 91.25 462 SER A O 1
ATOM 3701 N N . TYR A 1 463 ? 17.325 14.177 -32.899 1.00 93.75 463 TYR A N 1
ATOM 3702 C CA . TYR A 1 463 ? 17.552 13.722 -31.529 1.00 93.75 463 TYR A CA 1
ATOM 3703 C C . TYR A 1 463 ? 18.063 12.277 -31.499 1.00 93.75 463 TYR A C 1
ATOM 3705 O O . TYR A 1 463 ? 19.106 12.022 -30.906 1.00 93.75 463 TYR A O 1
ATOM 3713 N N . LEU A 1 464 ? 17.384 11.343 -32.178 1.00 94.81 464 LEU A N 1
ATOM 3714 C CA . LEU A 1 464 ? 17.808 9.938 -32.218 1.00 94.81 464 LEU A CA 1
ATOM 3715 C C . LEU A 1 464 ? 19.184 9.765 -32.870 1.00 94.81 464 LEU A C 1
ATOM 3717 O O . LEU A 1 464 ? 20.000 9.001 -32.359 1.00 94.81 464 LEU A O 1
ATOM 3721 N N . GLN A 1 465 ? 19.451 10.502 -33.955 1.00 94.88 465 GLN A N 1
ATOM 3722 C CA . GLN A 1 465 ? 20.763 10.521 -34.611 1.00 94.88 465 GLN A CA 1
ATOM 3723 C C . GLN A 1 465 ? 21.854 10.927 -33.622 1.00 94.88 465 GLN A C 1
ATOM 3725 O O . GLN A 1 465 ? 22.847 10.222 -33.479 1.00 94.88 465 GLN A O 1
ATOM 3730 N N . ARG A 1 466 ? 21.633 12.018 -32.881 1.00 95.12 466 ARG A N 1
ATOM 3731 C CA . ARG A 1 466 ? 22.579 12.509 -31.880 1.00 95.12 466 ARG A CA 1
ATOM 3732 C C . ARG A 1 466 ? 22.844 11.487 -30.777 1.00 95.12 466 ARG A C 1
ATOM 3734 O O . ARG A 1 466 ? 24.000 11.226 -30.484 1.00 95.12 466 ARG A O 1
ATOM 3741 N N . ILE A 1 467 ? 21.803 10.871 -30.209 1.00 96.38 467 ILE A N 1
ATOM 3742 C CA . ILE A 1 467 ? 21.979 9.858 -29.154 1.00 96.38 467 ILE A CA 1
ATOM 3743 C C . ILE A 1 467 ? 22.756 8.639 -29.673 1.00 96.38 467 ILE A C 1
ATOM 3745 O O . ILE A 1 467 ? 23.644 8.138 -28.985 1.00 96.38 467 ILE A O 1
ATOM 3749 N N . ALA A 1 468 ? 22.454 8.164 -30.885 1.00 96.12 468 ALA A N 1
ATOM 3750 C CA . ALA A 1 468 ? 23.182 7.053 -31.494 1.00 96.12 468 ALA A CA 1
ATOM 3751 C C . ALA A 1 468 ? 24.658 7.409 -31.747 1.00 96.12 468 ALA A C 1
ATOM 3753 O O . ALA A 1 468 ? 25.539 6.605 -31.445 1.00 96.12 468 ALA A O 1
ATOM 3754 N N . VAL A 1 469 ? 24.932 8.623 -32.239 1.00 96.25 469 VAL A N 1
ATOM 3755 C CA . VAL A 1 469 ? 26.296 9.137 -32.426 1.00 96.25 469 VAL A CA 1
ATOM 3756 C C . VAL A 1 469 ? 27.031 9.254 -31.093 1.00 96.25 469 VAL A C 1
ATOM 3758 O O . VAL A 1 469 ? 28.171 8.814 -31.019 1.00 96.25 469 VAL A O 1
ATOM 3761 N N . ASP A 1 470 ? 26.397 9.763 -30.036 1.00 96.12 470 ASP A N 1
ATOM 3762 C CA . ASP A 1 470 ? 27.020 9.898 -28.714 1.00 96.12 470 ASP A CA 1
ATOM 3763 C C . ASP A 1 470 ? 27.438 8.525 -28.136 1.00 96.12 470 ASP A C 1
ATOM 3765 O O . ASP A 1 470 ? 28.510 8.394 -27.540 1.00 96.12 470 ASP A O 1
ATOM 3769 N N . ILE A 1 471 ? 26.635 7.474 -28.359 1.00 96.56 471 ILE A N 1
ATOM 3770 C CA . ILE A 1 471 ? 26.981 6.090 -27.983 1.00 96.56 471 ILE A CA 1
ATOM 3771 C C . ILE A 1 471 ? 28.200 5.592 -28.771 1.00 96.56 471 ILE A C 1
ATOM 3773 O O . ILE A 1 471 ? 29.132 5.044 -28.178 1.00 96.56 471 ILE A O 1
ATOM 3777 N N . ILE A 1 472 ? 28.219 5.785 -30.093 1.00 96.50 472 ILE A N 1
ATOM 3778 C CA . ILE A 1 472 ? 29.358 5.385 -30.933 1.00 96.50 472 ILE A CA 1
ATOM 3779 C C . ILE A 1 472 ? 30.612 6.158 -30.506 1.00 96.50 472 ILE A C 1
ATOM 3781 O O . ILE A 1 472 ? 31.676 5.567 -30.337 1.00 96.50 472 ILE A O 1
ATOM 3785 N N . GLU A 1 473 ? 30.497 7.466 -30.290 1.00 96.19 473 GLU A N 1
ATOM 3786 C CA . GLU A 1 473 ? 31.605 8.336 -29.897 1.00 96.19 473 GLU A CA 1
ATOM 3787 C C . GLU A 1 473 ? 32.270 7.843 -28.610 1.00 96.19 473 GLU A C 1
ATOM 3789 O O . GLU A 1 473 ? 33.498 7.778 -28.530 1.00 96.19 473 GLU A O 1
ATOM 3794 N N . LYS A 1 474 ? 31.455 7.448 -27.624 1.00 95.62 474 LYS A N 1
ATOM 3795 C CA . LYS A 1 474 ? 31.932 6.977 -26.324 1.00 95.62 474 LYS A CA 1
ATOM 3796 C C . LYS A 1 474 ? 32.552 5.580 -26.382 1.00 95.62 474 LYS A C 1
ATOM 3798 O O . LYS A 1 474 ? 33.560 5.350 -25.719 1.00 95.62 474 LYS A O 1
ATOM 3803 N N . PHE A 1 475 ? 31.953 4.646 -27.122 1.00 95.94 475 PHE A N 1
ATOM 3804 C CA . PHE A 1 475 ? 32.256 3.215 -26.974 1.00 95.94 475 PHE A CA 1
ATOM 3805 C C . PHE A 1 475 ? 32.937 2.561 -28.185 1.00 95.94 475 PHE A C 1
ATOM 3807 O O . PHE A 1 475 ? 33.379 1.421 -28.083 1.00 95.94 475 PHE A O 1
ATOM 3814 N N . SER A 1 476 ? 33.089 3.255 -29.317 1.00 92.88 476 SER A N 1
ATOM 3815 C CA . SER A 1 476 ? 33.709 2.692 -30.536 1.00 92.88 476 SER A CA 1
ATOM 3816 C C . SER A 1 476 ? 35.212 2.395 -30.431 1.00 92.88 476 SER A C 1
ATOM 3818 O O . SER A 1 476 ? 35.764 1.737 -31.318 1.00 92.88 476 SER A O 1
ATOM 3820 N N . LEU A 1 477 ? 35.880 2.871 -29.375 1.00 91.81 477 LEU A N 1
ATOM 3821 C CA . LEU A 1 477 ? 37.285 2.561 -29.096 1.00 91.81 477 LEU A CA 1
ATOM 3822 C C . LEU A 1 477 ? 37.470 1.182 -28.449 1.00 91.81 477 LEU A C 1
ATOM 3824 O O . LEU A 1 477 ? 38.524 0.573 -28.626 1.00 91.81 477 LEU A O 1
ATOM 3828 N N . ASP A 1 478 ? 36.459 0.677 -27.735 1.00 93.75 478 ASP A N 1
ATOM 3829 C CA . ASP A 1 478 ? 36.490 -0.677 -27.188 1.00 93.75 478 ASP A CA 1
ATOM 3830 C C . ASP A 1 478 ? 36.333 -1.695 -28.322 1.00 93.75 478 ASP A C 1
ATOM 3832 O O . ASP A 1 478 ? 35.397 -1.620 -29.120 1.00 93.75 478 ASP A O 1
ATOM 3836 N N . TYR A 1 479 ? 37.257 -2.653 -28.413 1.00 93.06 479 TYR A N 1
ATOM 3837 C CA . TYR A 1 479 ? 37.286 -3.592 -29.531 1.00 93.06 479 TYR A CA 1
ATOM 3838 C C . TYR A 1 479 ? 36.023 -4.463 -29.603 1.00 93.06 479 TYR A C 1
ATOM 3840 O O . TYR A 1 479 ? 35.489 -4.660 -30.697 1.00 93.06 479 TYR A O 1
ATOM 3848 N N . SER A 1 480 ? 35.522 -4.962 -28.468 1.00 94.75 480 SER A N 1
ATOM 3849 C CA . SER A 1 480 ? 34.342 -5.832 -28.446 1.00 94.75 480 SER A CA 1
ATOM 3850 C C . SER A 1 480 ? 33.090 -5.060 -28.859 1.00 94.75 480 SER A C 1
ATOM 3852 O O . SER A 1 480 ? 32.383 -5.453 -29.796 1.00 94.75 480 SER A O 1
ATOM 3854 N N . LEU A 1 481 ? 32.865 -3.898 -28.241 1.00 95.44 481 LEU A N 1
ATOM 3855 C CA . LEU A 1 481 ? 31.733 -3.027 -28.547 1.00 95.44 481 LEU A CA 1
ATOM 3856 C C . LEU A 1 481 ? 31.780 -2.530 -29.988 1.00 95.44 481 LEU A C 1
ATOM 3858 O O . LEU A 1 481 ? 30.756 -2.559 -30.671 1.00 95.44 481 LEU A O 1
ATOM 3862 N N . LYS A 1 482 ? 32.964 -2.171 -30.496 1.00 94.56 482 LYS A N 1
ATOM 3863 C CA . LYS A 1 482 ? 33.172 -1.801 -31.900 1.00 94.56 482 LYS A CA 1
ATOM 3864 C C . LYS A 1 482 ? 32.686 -2.894 -32.850 1.00 94.56 482 LYS A C 1
ATOM 3866 O O . LYS A 1 482 ? 31.969 -2.596 -33.806 1.00 94.56 482 LYS A O 1
ATOM 3871 N N . GLN A 1 483 ? 33.042 -4.157 -32.599 1.00 95.38 483 GLN A N 1
ATOM 3872 C CA . GLN A 1 483 ? 32.601 -5.272 -33.443 1.00 95.38 483 GLN A CA 1
ATOM 3873 C C . GLN A 1 483 ? 31.088 -5.497 -33.351 1.00 95.38 483 GLN A C 1
ATOM 3875 O O . GLN A 1 483 ? 30.443 -5.715 -34.379 1.00 95.38 483 GLN A O 1
ATOM 3880 N N . LYS A 1 484 ? 30.497 -5.404 -32.153 1.00 95.81 484 LYS A N 1
ATOM 3881 C CA . LYS A 1 484 ? 29.041 -5.538 -31.973 1.00 95.81 484 LYS A CA 1
ATOM 3882 C C . LYS A 1 484 ? 28.273 -4.412 -32.668 1.00 95.81 484 LYS A C 1
ATOM 3884 O O . LYS A 1 484 ? 27.326 -4.691 -33.399 1.00 95.81 484 LYS A O 1
ATOM 3889 N N . MET A 1 485 ? 28.710 -3.161 -32.517 1.00 95.88 485 MET A N 1
ATOM 3890 C CA . MET A 1 485 ? 28.114 -2.005 -33.197 1.00 95.88 485 MET A CA 1
ATOM 3891 C C . MET A 1 485 ? 28.232 -2.114 -34.717 1.00 95.88 485 MET A C 1
ATOM 3893 O O . MET A 1 485 ? 27.261 -1.842 -35.419 1.00 95.88 485 MET A O 1
ATOM 3897 N N . LYS A 1 486 ? 29.388 -2.563 -35.230 1.00 95.12 486 LYS A N 1
ATOM 3898 C CA . LYS A 1 486 ? 29.585 -2.798 -36.667 1.00 95.12 486 LYS A CA 1
ATOM 3899 C C . LYS A 1 486 ? 28.592 -3.826 -37.208 1.00 95.12 486 LYS A C 1
ATOM 3901 O O . LYS A 1 486 ? 28.001 -3.587 -38.254 1.00 95.12 486 LYS A O 1
ATOM 3906 N N . ARG A 1 487 ? 28.382 -4.941 -36.499 1.00 95.44 487 ARG A N 1
ATOM 3907 C CA . ARG A 1 487 ? 27.389 -5.957 -36.892 1.00 95.44 487 ARG A CA 1
ATOM 3908 C C . ARG A 1 487 ? 25.972 -5.380 -36.905 1.00 95.44 487 ARG A C 1
ATOM 3910 O O . ARG A 1 487 ? 25.304 -5.478 -37.923 1.00 95.44 487 ARG A O 1
ATOM 3917 N N . LEU A 1 488 ? 25.567 -4.699 -35.830 1.00 95.19 488 LEU A N 1
ATOM 3918 C CA . LEU A 1 488 ? 24.229 -4.099 -35.716 1.00 95.19 488 LEU A CA 1
ATOM 3919 C C . LEU A 1 488 ? 23.945 -3.047 -36.803 1.00 95.19 488 LEU A C 1
ATOM 3921 O O . LEU A 1 488 ? 22.830 -2.972 -37.311 1.00 95.19 488 LEU A O 1
ATOM 3925 N N . LEU A 1 489 ? 24.935 -2.230 -37.178 1.00 94.44 489 LEU A N 1
ATOM 3926 C CA . LEU A 1 489 ? 24.795 -1.287 -38.296 1.00 94.44 489 LEU A CA 1
ATOM 3927 C C . LEU A 1 489 ? 24.836 -1.979 -39.661 1.00 94.44 489 LEU A C 1
ATOM 3929 O O . LEU A 1 489 ? 24.191 -1.500 -40.590 1.00 94.44 489 LEU A O 1
ATOM 3933 N N . GLY A 1 490 ? 25.550 -3.101 -39.781 1.00 91.88 490 GLY A N 1
ATOM 3934 C CA . GLY A 1 490 ? 25.565 -3.937 -40.983 1.00 91.88 490 GLY A CA 1
ATOM 3935 C C . GLY A 1 490 ? 24.182 -4.484 -41.344 1.00 91.88 490 GLY A C 1
ATOM 3936 O O . GLY A 1 490 ? 23.847 -4.548 -42.524 1.00 91.88 490 GLY A O 1
ATOM 3937 N N . ASP A 1 491 ? 23.342 -4.764 -40.344 1.00 91.81 491 ASP A N 1
ATOM 3938 C CA . ASP A 1 491 ? 21.935 -5.151 -40.539 1.00 91.81 491 ASP A CA 1
ATOM 3939 C C . ASP A 1 491 ? 21.047 -3.965 -40.988 1.00 91.81 491 ASP A C 1
ATOM 3941 O O . ASP A 1 491 ? 19.907 -4.137 -41.432 1.00 91.81 491 ASP A O 1
ATOM 3945 N N . HIS A 1 492 ? 21.564 -2.734 -40.899 1.00 91.25 492 HIS A N 1
ATOM 3946 C CA . HIS A 1 492 ? 20.856 -1.495 -41.213 1.00 91.25 492 HIS A CA 1
ATOM 3947 C C . HIS A 1 492 ? 21.719 -0.494 -42.014 1.00 91.25 492 HIS A C 1
ATOM 3949 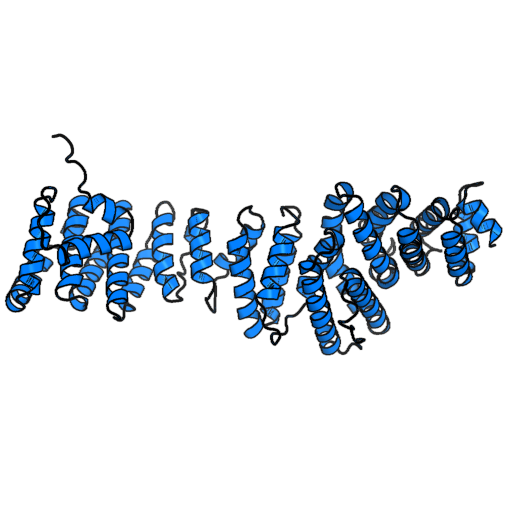O O . HIS A 1 492 ? 21.877 0.661 -41.599 1.00 91.25 492 HIS A O 1
ATOM 3955 N N . PRO A 1 493 ? 22.220 -0.865 -43.210 1.00 89.06 493 PRO A N 1
ATOM 3956 C CA . PRO A 1 493 ? 23.226 -0.085 -43.942 1.00 89.06 493 PRO A CA 1
ATOM 3957 C C . PRO A 1 493 ? 22.757 1.335 -44.293 1.00 89.06 493 PRO A C 1
ATOM 3959 O O . PRO A 1 493 ? 23.547 2.275 -44.317 1.00 89.06 493 PRO A O 1
ATOM 3962 N N . ARG A 1 494 ? 21.443 1.532 -44.471 1.00 90.69 494 ARG A N 1
ATOM 3963 C CA . ARG A 1 494 ? 20.824 2.846 -44.726 1.00 90.69 494 ARG A CA 1
ATOM 3964 C C . ARG A 1 494 ? 21.063 3.885 -43.623 1.00 90.69 494 ARG A C 1
ATOM 3966 O O . ARG A 1 494 ? 20.912 5.074 -43.880 1.00 90.69 494 ARG A O 1
ATOM 3973 N N . PHE A 1 495 ? 21.383 3.465 -42.397 1.00 92.69 495 PHE A N 1
ATOM 3974 C CA . PHE A 1 495 ? 21.627 4.386 -41.285 1.00 92.69 495 PHE A CA 1
ATOM 3975 C C . PHE A 1 495 ? 23.061 4.913 -41.251 1.00 92.69 495 PHE A C 1
ATOM 3977 O O . PHE A 1 495 ? 23.275 5.991 -40.705 1.00 92.69 495 PHE A O 1
ATOM 3984 N N . ILE A 1 496 ? 24.021 4.220 -41.869 1.00 92.19 496 ILE A N 1
ATOM 3985 C CA . ILE A 1 496 ? 25.434 4.624 -41.894 1.00 92.19 496 ILE A CA 1
ATOM 3986 C C . ILE A 1 496 ? 25.620 6.043 -42.464 1.00 92.19 496 ILE A C 1
ATOM 3988 O O . ILE A 1 496 ? 26.165 6.877 -41.741 1.00 92.19 496 ILE A O 1
ATOM 3992 N N . PRO A 1 497 ? 25.123 6.395 -43.673 1.00 92.44 497 PRO A N 1
ATOM 3993 C CA . PRO A 1 497 ? 25.300 7.749 -44.209 1.00 92.44 497 PRO A CA 1
ATOM 3994 C C . PRO A 1 497 ? 24.574 8.822 -43.382 1.00 92.44 497 PRO A C 1
ATOM 3996 O O . PRO A 1 497 ? 25.043 9.953 -43.284 1.00 92.44 497 PRO A O 1
ATOM 3999 N N . ILE A 1 498 ? 23.450 8.469 -42.750 1.00 93.12 498 ILE A N 1
ATOM 4000 C CA . ILE A 1 498 ? 22.657 9.385 -41.917 1.00 93.12 498 ILE A CA 1
ATOM 4001 C C . ILE A 1 498 ? 23.410 9.721 -40.629 1.00 93.12 498 ILE A C 1
ATOM 4003 O O . ILE A 1 498 ? 23.530 10.888 -40.265 1.00 93.12 498 ILE A O 1
ATOM 4007 N N . LEU A 1 499 ? 23.930 8.702 -39.941 1.00 93.56 499 LEU A N 1
ATOM 4008 C CA . LEU A 1 499 ? 24.717 8.890 -38.725 1.00 93.56 499 LEU A CA 1
ATOM 4009 C C . LEU A 1 499 ? 26.049 9.577 -39.036 1.00 93.56 499 LEU A C 1
ATOM 4011 O O . LEU A 1 499 ? 26.470 10.435 -38.268 1.00 93.56 499 LEU A O 1
ATOM 4015 N N . TYR A 1 500 ? 26.659 9.269 -40.184 1.00 91.94 500 TYR A N 1
ATOM 4016 C CA . TYR A 1 500 ? 27.888 9.915 -40.644 1.00 91.94 500 TYR A CA 1
ATOM 4017 C C . TYR A 1 500 ? 27.693 11.426 -40.801 1.00 91.94 500 TYR A C 1
ATOM 4019 O O . TYR A 1 500 ? 28.488 12.207 -40.282 1.00 91.94 500 TYR A O 1
ATOM 4027 N N . ALA A 1 501 ? 26.592 11.846 -41.432 1.00 90.62 501 ALA A N 1
ATOM 4028 C CA . ALA A 1 501 ? 26.251 13.260 -41.586 1.00 90.62 501 ALA A CA 1
ATOM 4029 C C . ALA A 1 501 ? 25.958 13.972 -40.249 1.00 90.62 501 ALA A C 1
ATOM 4031 O O . ALA A 1 501 ? 26.064 15.195 -40.171 1.00 90.62 501 ALA A O 1
ATOM 4032 N N . ALA A 1 502 ? 25.597 13.227 -39.199 1.00 91.81 502 ALA A N 1
ATOM 4033 C CA . ALA A 1 502 ? 25.343 13.760 -37.861 1.00 91.81 502 ALA A CA 1
ATOM 4034 C C . ALA A 1 502 ? 26.608 13.840 -36.978 1.00 91.81 502 ALA A C 1
ATOM 4036 O O . ALA A 1 502 ? 26.558 14.425 -35.891 1.00 91.81 502 ALA A O 1
ATOM 4037 N N . CYS A 1 503 ? 27.735 13.266 -37.410 1.00 91.44 503 CYS A N 1
ATOM 4038 C CA . CYS A 1 503 ? 28.991 13.299 -36.666 1.00 91.44 503 CYS A CA 1
ATOM 4039 C C . CYS A 1 503 ? 29.713 14.644 -36.792 1.00 91.44 503 CYS A C 1
ATOM 4041 O O . CYS A 1 503 ? 29.641 15.341 -37.803 1.00 91.44 503 CYS A O 1
ATOM 4043 N N . LYS A 1 504 ? 30.493 14.982 -35.761 1.00 90.06 504 LYS A N 1
ATOM 4044 C CA . LYS A 1 504 ? 31.495 16.047 -35.866 1.00 90.06 504 LYS A CA 1
ATOM 4045 C C . LYS A 1 504 ? 32.696 15.514 -36.645 1.00 90.06 504 LYS A C 1
ATOM 4047 O O . LYS A 1 504 ? 33.089 14.369 -36.438 1.00 90.06 504 LYS A O 1
ATOM 4052 N N . ALA A 1 505 ? 33.289 16.345 -37.501 1.00 86.38 505 ALA A N 1
ATOM 4053 C CA . ALA A 1 505 ? 34.515 15.986 -38.209 1.00 86.38 505 ALA A CA 1
ATOM 4054 C C . ALA A 1 505 ? 35.604 15.527 -37.218 1.00 86.38 505 ALA A C 1
ATOM 4056 O O . ALA A 1 505 ? 35.703 16.059 -36.111 1.00 86.38 505 ALA A O 1
ATOM 4057 N N . ASP A 1 506 ? 36.375 14.512 -37.616 1.00 85.62 506 ASP A N 1
ATOM 4058 C CA . ASP A 1 506 ? 37.487 13.912 -36.859 1.00 85.62 506 ASP A CA 1
ATOM 4059 C C . ASP A 1 506 ? 37.148 13.254 -35.509 1.00 85.62 506 ASP A C 1
ATOM 4061 O O . ASP A 1 506 ? 38.052 12.768 -34.817 1.00 85.62 506 ASP A O 1
ATOM 4065 N N . SER A 1 507 ? 35.865 13.159 -35.149 1.00 93.75 507 SER A N 1
ATOM 4066 C CA . SER A 1 507 ? 35.421 12.470 -33.935 1.00 93.75 507 SER A CA 1
ATOM 4067 C C . SER A 1 507 ? 35.639 10.950 -34.015 1.00 93.75 507 SER A C 1
ATOM 4069 O O . SER A 1 507 ? 35.854 10.384 -35.095 1.00 93.75 507 SER A O 1
ATOM 4071 N N . ASN A 1 508 ? 35.587 10.249 -32.879 1.00 92.56 508 ASN A N 1
ATOM 4072 C CA . ASN A 1 508 ? 35.719 8.787 -32.876 1.00 92.56 508 ASN A CA 1
ATOM 4073 C C . ASN A 1 508 ? 34.578 8.123 -33.655 1.00 92.56 508 ASN A C 1
ATOM 4075 O O . ASN A 1 508 ? 34.819 7.193 -34.425 1.00 92.56 508 ASN A O 1
ATOM 4079 N N . ALA A 1 509 ? 33.356 8.646 -33.524 1.00 93.69 509 ALA A N 1
ATOM 4080 C CA . ALA A 1 509 ? 32.203 8.216 -34.301 1.00 93.69 509 ALA A CA 1
ATOM 4081 C C . ALA A 1 509 ? 32.394 8.456 -35.801 1.00 93.69 509 ALA A C 1
ATOM 4083 O O . ALA A 1 509 ? 32.100 7.558 -36.587 1.00 93.69 509 ALA A O 1
ATOM 4084 N N . PHE A 1 510 ? 32.958 9.603 -36.196 1.00 92.69 510 PHE A N 1
ATOM 4085 C CA . PHE A 1 510 ? 33.299 9.874 -37.593 1.00 92.69 510 PHE A CA 1
ATOM 4086 C C . PHE A 1 510 ? 34.274 8.824 -38.140 1.00 92.69 510 PHE A C 1
ATOM 4088 O O . PHE A 1 510 ? 33.978 8.167 -39.133 1.00 92.69 510 PHE A O 1
ATOM 4095 N N . LYS A 1 511 ? 35.395 8.580 -37.446 1.00 92.88 511 LYS A N 1
ATOM 4096 C CA . LYS A 1 511 ? 36.394 7.568 -37.846 1.00 92.88 511 LYS A CA 1
ATOM 4097 C C . LYS A 1 511 ? 35.809 6.158 -37.903 1.00 92.88 511 LYS A C 1
ATOM 4099 O O . LYS A 1 511 ? 36.136 5.392 -38.807 1.00 92.88 511 LYS A O 1
ATOM 4104 N N . PHE A 1 512 ? 34.958 5.808 -36.940 1.00 94.56 512 PHE A N 1
ATOM 4105 C CA . PHE A 1 512 ? 34.277 4.520 -36.905 1.00 94.56 512 PHE A CA 1
ATOM 4106 C C . PHE A 1 512 ? 33.350 4.342 -38.110 1.00 94.56 512 PHE A C 1
ATOM 4108 O O . PHE A 1 512 ? 33.449 3.320 -38.784 1.00 94.56 512 PHE A O 1
ATOM 4115 N N . LEU A 1 513 ? 32.497 5.330 -38.402 1.00 92.81 513 LEU A N 1
ATOM 4116 C CA . LEU A 1 513 ? 31.543 5.269 -39.510 1.00 92.81 513 LEU A CA 1
ATOM 4117 C C . LEU A 1 513 ? 32.248 5.269 -40.869 1.00 92.81 513 LEU A C 1
ATOM 4119 O O . LEU A 1 513 ? 31.866 4.480 -41.723 1.00 92.81 513 LEU A O 1
ATOM 4123 N N . THR A 1 514 ? 33.326 6.039 -41.044 1.00 90.06 514 THR A N 1
ATOM 4124 C CA . THR A 1 514 ? 34.166 5.987 -42.256 1.00 90.06 514 THR A CA 1
ATOM 4125 C C . THR A 1 514 ? 34.795 4.611 -42.473 1.00 90.06 514 THR A C 1
ATOM 4127 O O . THR A 1 514 ? 34.986 4.195 -43.605 1.00 90.06 514 THR A O 1
ATOM 4130 N N . ALA A 1 515 ? 35.127 3.888 -41.400 1.00 88.12 515 ALA A N 1
ATOM 4131 C CA . ALA A 1 515 ? 35.740 2.564 -41.497 1.00 88.12 515 ALA A CA 1
ATOM 4132 C C . ALA A 1 515 ? 34.739 1.429 -41.793 1.00 88.12 515 ALA A C 1
ATOM 4134 O O . ALA A 1 515 ? 35.162 0.284 -41.984 1.00 88.12 515 ALA A O 1
ATOM 4135 N N . ILE A 1 516 ? 33.431 1.704 -41.744 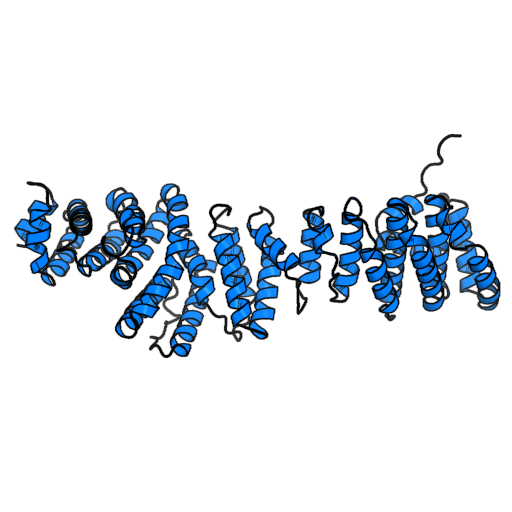1.00 88.56 516 ILE A N 1
ATOM 4136 C CA . ILE A 1 516 ? 32.375 0.709 -41.995 1.00 88.56 516 ILE A CA 1
ATOM 4137 C C . ILE A 1 516 ? 31.411 1.091 -43.124 1.00 88.56 516 ILE A C 1
ATOM 4139 O O . ILE A 1 516 ? 30.652 0.220 -43.548 1.00 88.56 516 ILE A O 1
ATOM 4143 N N . ALA A 1 517 ? 31.412 2.356 -43.554 1.00 75.25 517 ALA A N 1
ATOM 4144 C CA . ALA A 1 517 ? 30.852 2.805 -44.825 1.00 75.25 517 ALA A CA 1
ATOM 4145 C C . ALA A 1 517 ? 31.669 2.222 -45.983 1.00 75.25 517 ALA A C 1
ATOM 4147 O O . ALA A 1 517 ? 31.032 1.870 -47.000 1.00 75.25 517 ALA A O 1
#

Mean predicted aligned error: 8.71 Å

Solvent-accessible surface area (backbone atoms only — not comparable to full-atom values): 28701 Å² total; per-residue (Å²): 134,80,82,74,78,80,52,70,66,63,51,35,43,68,70,35,22,65,49,31,42,53,53,38,46,50,54,73,66,60,84,72,83,62,94,84,63,51,76,64,59,52,47,44,30,53,54,40,57,53,32,48,77,29,65,71,53,33,68,61,45,51,63,57,56,56,70,72,59,43,53,67,55,66,65,71,47,55,68,67,59,46,51,55,52,48,46,44,48,52,32,38,19,71,61,61,44,45,70,68,42,43,55,54,48,52,54,48,46,66,72,33,44,87,84,43,56,70,76,56,41,51,48,49,49,25,52,52,45,24,50,49,51,55,25,56,79,68,75,45,90,44,67,71,57,52,52,48,50,53,63,52,56,69,70,55,56,51,89,83,39,27,68,60,45,47,59,52,44,52,62,40,23,76,71,71,41,82,68,88,60,50,74,69,27,58,89,68,44,54,74,68,48,54,47,54,51,38,62,56,48,32,82,41,92,74,78,57,73,60,61,53,50,51,35,58,59,33,58,54,44,96,76,24,66,61,30,38,56,26,51,37,47,42,38,50,55,32,36,76,77,38,42,68,60,27,31,54,55,43,35,53,48,34,53,52,62,55,33,93,75,35,72,78,64,61,58,63,51,53,40,50,52,52,37,56,74,69,50,57,96,84,66,81,61,64,43,77,37,48,47,28,49,50,53,41,44,61,48,62,46,73,92,47,71,68,56,29,55,50,34,54,51,51,50,55,31,46,46,52,52,36,46,77,71,72,40,92,66,80,85,80,65,77,89,59,73,43,50,65,51,40,53,44,51,51,36,50,49,45,40,57,45,29,78,78,40,45,68,61,40,24,53,50,50,49,68,34,44,52,59,29,51,64,46,45,69,66,48,58,84,76,50,54,71,67,31,49,49,50,23,48,46,56,48,14,40,45,28,48,41,38,32,75,51,51,52,67,54,69,90,76,46,66,40,85,74,31,62,41,49,48,48,42,46,52,46,45,61,64,36,60,69,67,49,89,76,57,67,72,59,46,63,62,27,51,59,28,41,51,52,17,52,70,74,43,72,41,94,82,28,72,67,52,34,48,54,53,42,54,51,36,43,73,42,50,82,44,70,68,48,31,54,53,52,52,53,62,43,64,80,40,59,82,49,51,67,58,45,46,72,68,42,57,86,89,32,60,34,30,54,52,42,67,75,73,106

pLDDT: mean 88.91, std 9.88, range [21.8, 97.75]

Nearest PDB structures (foldseek):
  1g3j-assembly1_A  TM=2.307E-01  e=1.159E-02  Homo sapiens
  2gl7-assembly1_A  TM=2.039E-01  e=4.805E-03  Homo sapiens
  1v18-assembly1_A  TM=2.139E-01  e=7.609E-03  Mus musculus
  3zkv-assembly1_A  TM=2.672E-01  e=8.494E-02  Drosophila melanogaster
  1g3j-assembly2_C  TM=2.036E-01  e=3.800E-02  Homo sapiens

InterPro domains:
  IPR029425 Protein MMS22-like, N-terminal [PF14910] (17-147)
  IPR042320 Protein MMS22-like [PTHR28547] (9-152)